Protein AF-0000000081323870 (afdb_homodimer)

InterPro domains:
  IPR029775 NPH4 [PTHR31043] (1-264)
  IPR058685 NPHP4, Ig-like domain 4 [PF26187] (169-264)
  IPR058686 NPHP4, Ig-like domain 3 [PF26015] (80-164)
  IPR058688 NPHP4, Ig-like domain 2 [PF26189] (4-69)

Foldseek 3Di:
DQPQQQDKDKDKPDPQKDWDWDDDPPPDDIDIDIDDDDDAPADKDWMKMFMDRDPVPPDTPDIDIDIDGHAAEAEDEEEAQFKDKDKDKDFAAQAKFWKAKDKPCCVFKAWPVHDIDIHHHRDIDIIMMIGHDLDADKDWMKMFMAGPVVRHTRHIHIYIYHYHYDDADEEAEAEDEAAQDAWDKDKDKDFAQAQAKFKKAKDKSCCVFKDWPDRIDIDGGRGMDMIMITGGHHNDWDKDKMKMFIAGPNRHGDHIYIYIYTYD/DQPQQQDKDKDKPDPQKDWDWDDDPPPDDIDIDIDDDDDAPADKDWMKMFMDRDPVPPDTPDIDIDIDGHAAEAEDEEEAQFKDKDKDKDFAAQAKFWKAKDKPCCVFKDWPPHGIDIDHHRDIDIIMMIGHDLDADKDWMKMFMAGPVVRHTRHIHIYIYHYHYDDADEEAEAEDEAAQDAWDKDKDKDFAQAQAKFKKAKDKSCCVFKDWPDRIDIAGGRGMDMIMITGGHHNDWDKDKMKMFIAGPNRHGDHIYIYIYTYD

Organism: Eschrichtius robustus (NCBI:txid9764)

Nearest PDB structures (foldseek):
  6lp4-assembly1_A  TM=7.036E-01  e=2.177E-05  Saccharomyces cerevisiae S288C
  8hqu-assembly1_A  TM=6.691E-01  e=2.297E-05  Saccharomyces cerevisiae
  1z9o-assembly1_A  TM=6.211E-01  e=9.761E-05  Rattus norvegicus
  1msp-assembly1_A  TM=6.845E-01  e=4.147E-04  Ascaris suum
  1grw-assembly2_B  TM=6.726E-01  e=7.889E-04  Caenorhabditis elegans

pLDDT: mean 92.57, std 7.87, range [40.38, 98.25]

Solvent-accessible surface area (backbone atoms only — not comparable to full-atom values): 28953 Å² total; per-residue (Å²): 122,85,73,70,68,70,62,73,42,68,47,53,73,42,69,74,43,48,66,44,68,53,89,50,63,79,93,47,79,71,51,79,44,76,48,68,84,73,64,63,55,53,40,72,47,75,41,39,38,37,32,18,61,47,94,78,61,80,59,70,76,44,77,44,82,46,78,46,74,22,55,41,75,41,46,41,79,45,40,35,64,19,54,41,76,49,67,42,79,38,73,29,48,91,52,72,41,49,31,35,64,47,50,77,44,58,91,34,40,43,50,47,75,72,50,79,44,76,40,50,48,71,34,54,44,67,41,37,34,39,35,37,40,78,57,63,47,71,50,79,39,46,38,35,30,28,25,70,85,77,70,36,80,67,37,31,34,38,36,37,38,40,26,35,73,64,71,70,75,46,77,47,78,45,79,40,72,39,61,53,55,77,54,50,77,49,74,50,75,48,66,38,89,32,78,56,66,46,52,38,35,56,45,54,70,41,63,82,47,43,41,57,75,59,53,56,52,72,37,46,41,65,30,72,41,78,46,44,37,39,32,55,52,38,59,60,66,48,75,48,80,40,43,38,32,36,14,35,88,79,34,40,69,72,46,24,36,35,37,38,38,37,29,81,123,84,74,69,68,69,62,71,41,66,46,52,73,42,70,72,43,48,65,45,68,53,87,50,65,79,92,48,79,69,53,78,45,76,47,68,85,74,63,63,53,52,40,71,46,78,42,39,39,36,32,17,60,45,93,78,61,78,58,70,77,44,76,45,82,45,79,44,74,23,55,42,77,41,47,42,78,45,42,34,65,20,54,42,76,49,68,41,79,39,75,30,49,91,52,72,41,49,31,31,74,48,51,77,45,59,90,34,40,45,55,45,74,73,55,75,45,76,40,50,48,72,34,55,46,67,41,36,34,39,36,37,41,77,56,63,49,71,52,79,37,46,38,36,30,28,25,69,84,77,71,36,80,67,38,31,33,37,37,38,39,39,27,37,73,62,71,71,75,44,76,46,78,45,79,41,71,38,62,53,56,76,54,49,78,49,75,48,75,48,65,38,88,33,78,56,66,47,53,38,36,55,46,54,69,42,64,83,47,42,42,58,74,58,52,55,51,71,36,46,39,66,30,72,41,79,45,43,36,38,32,54,53,38,57,60,65,46,76,46,80,38,43,39,32,35,14,36,88,81,33,40,67,71,44,25,37,36,37,38,37,36,30,80

Sequence (528 aa):
MPREDPPVYVRCSDPNVICETQNMGPGEPRDVFLKVASGPSPEIKDFFVTIYADRWLATPVQTWQVHLHSLQRVDVSCVTGQRTRLALVLRGMQTVRKVKAFSSHPQELTTDPRGVFVLPPHGVQDLHVGVRPRRAGSRFVHLNLVDVDAHQLVASWLVCLSCRPPLISKAFEITLPAGGGKGANKRITYTNPYPSPRAYRLHSDHPRLLQFKEDAFQVGGGETYTIGLRFASRREAGEEEILIYINDHEDKNEETFCVKVIYQMPREDPPVYVRCSDPNVICETQNMGPGEPRDVFLKVASGPSPEIKDFFVTIYADRWLATPVQTWQVHLHSLQRVDVSCVTGQRTRLALVLRGMQTVRKVKAFSSHPQELTTDPRGVFVLPPHGVQDLHVGVRPRRAGSRFVHLNLVDVDAHQLVASWLVCLSCRPPLISKAFEITLPAGGGKGANKRITYTNPYPSPRAYRLHSDHPRLLQFKEDAFQVGGGETYTIGLRFASRREAGEEEILIYINDHEDKNEETFCVKVIYQ

Radius of gyration: 30.11 Å; Cα contacts (8 Å, |Δi|>4): 1306; chains: 2; bounding box: 66×86×71 Å

Secondary structure (DSSP, 8-state):
--------EEEESSTTSEEEEE--STTSPPEEEEE----STT-EEEEEEEEESSTT--SEEEEEEEEEE--EEEEEEEETTS-EEEEEEEE--SS-EEEEEEES-TTTEEEES-S-EEE-TT-EEEEEEEE--SS-EEEEEEEEEEETTTTEEEEEEEEEEEEEPPPP-EEEEEEE--SS---EEEEEEEE--SSS-EEEEEEES-TTTEEES-SEEEE-TT-EEEEEEEEPP-SS-EEEEEEEEEE-TTS-EEEEEEEEEEE-/--------EEEESSTTSEEEEE--STTSPPEEEEE----STT-EEEEEEEEESSTT--SEEEEEEEEEE--EEEEEEEETTS-EEEEEEEE--SS-EEEEEEES-TTTEEEES-SEEEE-TT-EEEEEEEE--SS-EEEEEEEEEEETTTTEEEEEEEEEEEEEPPPP-EEEEEEE--SS---EEEEEEEE--SSS-EEEEEEES-TTTEEES-SEEEE-TT-EEEEEEEEPP-SS-EEEEEEEEEE-TT--EEEEEEEEEEE-

Structure (mmCIF, N/CA/C/O backbone):
data_AF-0000000081323870-model_v1
#
loop_
_entity.id
_entity.type
_entity.pdbx_description
1 polymer Nephrocystin-4
#
loop_
_atom_site.group_PDB
_atom_site.id
_atom_site.type_symbol
_atom_site.label_atom_id
_atom_site.label_alt_id
_atom_site.label_comp_id
_atom_site.label_asym_id
_atom_site.label_entity_id
_atom_site.label_seq_id
_atom_site.pdbx_PDB_ins_code
_atom_site.Cartn_x
_atom_site.Cartn_y
_atom_site.Cartn_z
_atom_site.occupancy
_atom_site.B_iso_or_equiv
_atom_site.auth_seq_id
_atom_site.auth_comp_id
_atom_site.auth_asym_id
_atom_site.auth_atom_id
_atom_site.pdbx_PDB_model_num
ATOM 1 N N . MET A 1 1 ? 25.688 22.484 43.188 1 41.16 1 MET A N 1
ATOM 2 C CA . MET A 1 1 ? 24.453 22.844 42.5 1 41.16 1 MET A CA 1
ATOM 3 C C . MET A 1 1 ? 24.297 22 41.25 1 41.16 1 MET A C 1
ATOM 5 O O . MET A 1 1 ? 25.234 21.828 40.469 1 41.16 1 MET A O 1
ATOM 9 N N . PRO A 1 2 ? 23.406 21.062 41.188 1 49.34 2 PRO A N 1
ATOM 10 C CA . PRO A 1 2 ? 23.312 20.203 40 1 49.34 2 PRO A CA 1
ATOM 11 C C . PRO A 1 2 ? 23.406 20.984 38.688 1 49.34 2 PRO A C 1
ATOM 13 O O . PRO A 1 2 ? 22.844 22.078 38.594 1 49.34 2 PRO A O 1
ATOM 16 N N . ARG A 1 3 ? 24.438 20.969 37.969 1 52.75 3 ARG A N 1
ATOM 17 C CA . ARG A 1 3 ? 24.719 21.688 36.75 1 52.75 3 ARG A CA 1
ATOM 18 C C . ARG A 1 3 ? 23.531 21.625 35.781 1 52.75 3 ARG A C 1
ATOM 20 O O . ARG A 1 3 ? 23.156 20.547 35.344 1 52.75 3 ARG A O 1
ATOM 27 N N . GLU A 1 4 ? 22.469 22.328 36.031 1 57.94 4 GLU A N 1
ATOM 28 C CA . GLU A 1 4 ? 21.359 22.438 35.094 1 57.94 4 GLU A CA 1
ATOM 29 C C . GLU A 1 4 ? 21.859 22.609 33.688 1 57.94 4 GLU A C 1
ATOM 31 O O . GLU A 1 4 ? 22.781 23.391 33.406 1 57.94 4 GLU A O 1
ATOM 36 N N . ASP A 1 5 ? 21.812 21.562 32.906 1 65.75 5 ASP A N 1
ATOM 37 C CA . ASP A 1 5 ? 22.219 21.688 31.5 1 65.75 5 ASP A CA 1
ATOM 38 C C . ASP A 1 5 ? 21.672 22.984 30.875 1 65.75 5 ASP A C 1
ATOM 40 O O . ASP A 1 5 ? 20.562 23.406 31.188 1 65.75 5 ASP A O 1
ATOM 44 N N . PRO A 1 6 ? 22.609 23.812 30.391 1 71.56 6 PRO A N 1
ATOM 45 C CA . PRO A 1 6 ? 22.172 25.078 29.781 1 71.56 6 PRO A CA 1
ATOM 46 C C . PRO A 1 6 ? 20.984 24.906 28.844 1 71.56 6 PRO A C 1
ATOM 48 O O . PRO A 1 6 ? 20.844 23.859 28.188 1 71.56 6 PRO A O 1
ATOM 51 N N . PRO A 1 7 ? 20.016 25.859 28.953 1 81.81 7 PRO A N 1
ATOM 52 C CA . PRO A 1 7 ? 18.875 25.828 28.047 1 81.81 7 PRO A CA 1
ATOM 53 C C . PRO A 1 7 ? 19.297 25.844 26.578 1 81.81 7 PRO A C 1
ATOM 55 O O . PRO A 1 7 ? 20.344 26.406 26.234 1 81.81 7 PRO A O 1
ATOM 58 N N . VAL A 1 8 ? 18.703 25.047 25.781 1 89.12 8 VAL A N 1
ATOM 59 C CA . VAL A 1 8 ? 18.969 24.969 24.359 1 89.12 8 VAL A CA 1
ATOM 60 C C . VAL A 1 8 ? 17.859 25.656 23.578 1 89.12 8 VAL A C 1
ATOM 62 O O . VAL A 1 8 ? 16.672 25.469 23.891 1 89.12 8 VAL A O 1
ATOM 65 N N . TYR A 1 9 ? 18.297 26.547 22.641 1 92 9 TYR A N 1
ATOM 66 C CA . TYR A 1 9 ? 17.375 27.25 21.781 1 92 9 TYR A CA 1
ATOM 67 C C . TYR A 1 9 ? 17.609 26.891 20.312 1 92 9 TYR A C 1
ATOM 69 O O . TYR A 1 9 ? 18.75 26.781 19.875 1 92 9 TYR A O 1
ATOM 77 N N . VAL A 1 10 ? 16.5 26.609 19.672 1 95 10 VAL A N 1
ATOM 78 C CA . VAL A 1 10 ? 16.609 26.156 18.281 1 95 10 VAL A CA 1
ATOM 79 C C . VAL A 1 10 ? 15.875 27.141 17.359 1 95 10 VAL A C 1
ATOM 81 O O . VAL A 1 10 ? 14.766 27.578 17.672 1 95 10 VAL A O 1
ATOM 84 N N . ARG A 1 11 ? 16.578 27.516 16.25 1 95.38 11 ARG A N 1
ATOM 85 C CA . ARG A 1 11 ? 16 28.375 15.219 1 95.38 11 ARG A CA 1
ATOM 86 C C . ARG A 1 11 ? 16.141 27.75 13.836 1 95.38 11 ARG A C 1
ATOM 88 O O . ARG A 1 11 ? 17.078 26.969 13.594 1 95.38 11 ARG A O 1
ATOM 95 N N . CYS A 1 12 ? 15.188 28.094 12.977 1 96.81 12 CYS A N 1
ATOM 96 C CA . CYS A 1 12 ? 15.242 27.625 11.602 1 96.81 12 CYS A CA 1
ATOM 97 C C . CYS A 1 12 ? 15.297 28.781 10.617 1 96.81 12 CYS A C 1
ATOM 99 O O . CYS A 1 12 ? 14.688 29.828 10.859 1 96.81 12 CYS A O 1
ATOM 101 N N . SER A 1 13 ? 16 28.641 9.523 1 97.12 13 SER A N 1
ATOM 102 C CA . SER A 1 13 ? 16.094 29.672 8.492 1 97.12 13 SER A CA 1
ATOM 103 C C . SER A 1 13 ? 14.758 29.844 7.77 1 97.12 13 SER A C 1
ATOM 105 O O . SER A 1 13 ? 14.516 30.875 7.148 1 97.12 13 SER A O 1
ATOM 107 N N . ASP A 1 14 ? 13.953 28.828 7.688 1 95.94 14 ASP A N 1
ATOM 108 C CA . ASP A 1 14 ? 12.602 28.891 7.141 1 95.94 14 ASP A CA 1
ATOM 109 C C . ASP A 1 14 ? 11.57 29.141 8.242 1 95.94 14 ASP A C 1
ATOM 111 O O . ASP A 1 14 ? 11.375 28.297 9.117 1 95.94 14 ASP A O 1
ATOM 115 N N . PRO A 1 15 ? 10.906 30.188 8.242 1 93.75 15 PRO A N 1
ATOM 116 C CA . PRO A 1 15 ? 9.961 30.516 9.312 1 93.75 15 PRO A CA 1
ATOM 117 C C . PRO A 1 15 ? 8.75 29.594 9.336 1 93.75 15 PRO A C 1
ATOM 119 O O . PRO A 1 15 ? 7.996 29.578 10.312 1 93.75 15 PRO A O 1
ATOM 122 N N . ASN A 1 16 ? 8.547 28.859 8.312 1 93.44 16 ASN A N 1
ATOM 123 C CA . ASN A 1 16 ? 7.418 27.922 8.273 1 93.44 16 ASN A CA 1
ATOM 124 C C . ASN A 1 16 ? 7.789 26.562 8.844 1 93.44 16 ASN A C 1
ATOM 126 O O . ASN A 1 16 ? 6.98 25.641 8.82 1 93.44 16 ASN A O 1
ATOM 130 N N . VAL A 1 17 ? 8.961 26.422 9.297 1 96 17 VAL A N 1
ATOM 131 C CA . VAL A 1 17 ? 9.406 25.234 10.008 1 96 17 VAL A CA 1
ATOM 132 C C . VAL A 1 17 ? 9.336 25.469 11.516 1 96 17 VAL A C 1
ATOM 134 O O . VAL A 1 17 ? 9.945 26.406 12.031 1 96 17 VAL A O 1
ATOM 137 N N . ILE A 1 18 ? 8.586 24.578 12.203 1 94.31 18 ILE A N 1
ATOM 138 C CA . ILE A 1 18 ? 8.453 24.703 13.648 1 94.31 18 ILE A CA 1
ATOM 139 C C . ILE A 1 18 ? 9.523 23.875 14.344 1 94.31 18 ILE A C 1
ATOM 141 O O . ILE A 1 18 ? 9.711 22.688 14.023 1 94.31 18 ILE A O 1
ATOM 145 N N . CYS A 1 19 ? 10.25 24.531 15.273 1 94.31 19 CYS A N 1
ATOM 146 C CA . CYS A 1 19 ? 11.297 23.859 16.047 1 94.31 19 CYS A CA 1
ATOM 147 C C . CYS A 1 19 ? 10.945 23.828 17.531 1 94.31 19 CYS A C 1
ATOM 149 O O . CYS A 1 19 ? 10.5 24.844 18.078 1 94.31 19 CYS A O 1
ATOM 151 N N . GLU A 1 20 ? 11.117 22.562 18.047 1 88.62 20 GLU A N 1
ATOM 152 C CA . GLU A 1 20 ? 10.891 22.406 19.484 1 88.62 20 GLU A CA 1
ATOM 153 C C . GLU A 1 20 ? 11.984 21.562 20.125 1 88.62 20 GLU A C 1
ATOM 155 O O . GLU A 1 20 ? 12.562 20.688 19.469 1 88.62 20 GLU A O 1
ATOM 160 N N . THR A 1 21 ? 12.352 21.969 21.312 1 88.19 21 THR A N 1
ATOM 161 C CA . THR A 1 21 ? 13.297 21.156 22.078 1 88.19 21 THR A CA 1
ATOM 162 C C . THR A 1 21 ? 12.719 20.797 23.453 1 88.19 21 THR A C 1
ATOM 164 O O . THR A 1 21 ? 11.961 21.578 24.031 1 88.19 21 THR A O 1
ATOM 167 N N . GLN A 1 22 ? 12.859 19.547 23.766 1 80.12 22 GLN A N 1
ATOM 168 C CA . GLN A 1 22 ? 12.422 19.094 25.078 1 80.12 22 GLN A CA 1
ATOM 169 C C . GLN A 1 22 ? 13.609 18.922 26.016 1 80.12 22 GLN A C 1
ATOM 171 O O . GLN A 1 22 ? 14.664 18.438 25.625 1 80.12 22 GLN A O 1
ATOM 176 N N . ASN A 1 23 ? 13.414 19.578 27.141 1 74.88 23 ASN A N 1
ATOM 177 C CA . ASN A 1 23 ? 14.438 19.391 28.156 1 74.88 23 ASN A CA 1
ATOM 178 C C . ASN A 1 23 ? 14.367 17.984 28.766 1 74.88 23 ASN A C 1
ATOM 180 O O . ASN A 1 23 ? 13.328 17.578 29.297 1 74.88 23 ASN A O 1
ATOM 184 N N . MET A 1 24 ? 15.406 17.344 28.406 1 74.56 24 MET A N 1
ATOM 185 C CA . MET A 1 24 ? 15.492 16.016 29.031 1 74.56 24 MET A CA 1
ATOM 186 C C . MET A 1 24 ? 16.25 16.094 30.344 1 74.56 24 MET A C 1
ATOM 188 O O . MET A 1 24 ? 16.766 17.141 30.719 1 74.56 24 MET A O 1
ATOM 192 N N . GLY A 1 25 ? 16.203 15.062 31.188 1 68.62 25 GLY A N 1
ATOM 193 C CA . GLY A 1 25 ? 16.906 15.039 32.469 1 68.62 25 GLY A CA 1
ATOM 194 C C . GLY A 1 25 ? 18.391 15.367 32.312 1 68.62 25 GLY A C 1
ATOM 195 O O . GLY A 1 25 ? 18.922 15.391 31.219 1 68.62 25 GLY A O 1
ATOM 196 N N . PRO A 1 26 ? 19.078 15.883 33.375 1 71.38 26 PRO A N 1
ATOM 197 C CA . PRO A 1 26 ? 20.516 16.188 33.344 1 71.38 26 PRO A CA 1
ATOM 198 C C . PRO A 1 26 ? 21.328 15.047 32.719 1 71.38 26 PRO A C 1
ATOM 200 O O . PRO A 1 26 ? 21.125 13.883 33.062 1 71.38 26 PRO A O 1
ATOM 203 N N . GLY A 1 27 ? 22.188 15.359 31.688 1 74.19 27 GLY A N 1
ATOM 204 C CA . GLY A 1 27 ? 23.078 14.391 31.078 1 74.19 27 GLY A CA 1
ATOM 205 C C . GLY A 1 27 ? 22.453 13.664 29.891 1 74.19 27 GLY A C 1
ATOM 206 O O . GLY A 1 27 ? 23.125 12.906 29.203 1 74.19 27 GLY A O 1
ATOM 207 N N . GLU A 1 28 ? 21.203 13.844 29.766 1 79.56 28 GLU A N 1
ATOM 208 C CA . GLU A 1 28 ? 20.531 13.125 28.688 1 79.56 28 GLU A CA 1
ATOM 209 C C . GLU A 1 28 ? 20.594 13.914 27.375 1 79.56 28 GLU A C 1
ATOM 211 O O . GLU A 1 28 ? 20.578 15.148 27.391 1 79.56 28 GLU A O 1
ATOM 216 N N . PRO A 1 29 ? 20.828 13.281 26.328 1 82.94 29 PRO A N 1
ATOM 217 C CA . PRO A 1 29 ? 20.766 13.984 25.047 1 82.94 29 PRO A CA 1
ATOM 218 C C . PRO A 1 29 ? 19.469 14.742 24.844 1 82.94 29 PRO A C 1
ATOM 220 O O . PRO A 1 29 ? 18.406 14.312 25.328 1 82.94 29 PRO A O 1
ATOM 223 N N . ARG A 1 30 ? 19.656 15.953 24.297 1 83.69 30 ARG A N 1
ATOM 224 C CA . ARG A 1 30 ? 18.469 16.766 24.016 1 83.69 30 ARG A CA 1
ATOM 225 C C . ARG A 1 30 ? 17.922 16.469 22.625 1 83.69 30 ARG A C 1
ATOM 227 O O . ARG A 1 30 ? 18.688 16.328 21.672 1 83.69 30 ARG A O 1
ATOM 234 N N . ASP A 1 31 ? 16.625 16.312 22.562 1 87.81 31 ASP A N 1
ATOM 235 C CA . ASP A 1 31 ? 15.969 16.062 21.297 1 87.81 31 ASP A CA 1
ATOM 236 C C . ASP A 1 31 ? 15.477 17.359 20.672 1 87.81 31 ASP A C 1
ATOM 238 O O . ASP A 1 31 ? 14.984 18.25 21.375 1 87.81 31 ASP A O 1
ATOM 242 N N . VAL A 1 32 ? 15.773 17.5 19.406 1 91 32 VAL A N 1
ATOM 243 C CA . VAL A 1 32 ? 15.203 18.578 18.609 1 91 32 VAL A CA 1
ATOM 244 C C . VAL A 1 32 ? 14.086 18.031 17.719 1 91 32 VAL A C 1
ATOM 246 O O . VAL A 1 32 ? 14.305 17.094 16.953 1 91 32 VAL A O 1
ATOM 249 N N . PHE A 1 33 ? 12.922 18.656 17.906 1 92.06 33 PHE A N 1
ATOM 250 C CA . PHE A 1 33 ? 11.773 18.266 17.094 1 92.06 33 PHE A CA 1
ATOM 251 C C . PHE A 1 33 ? 11.5 19.297 16 1 92.06 33 PHE A C 1
ATOM 253 O O . PHE A 1 33 ? 11.414 20.5 16.281 1 92.06 33 PHE A O 1
ATOM 260 N N . LEU A 1 34 ? 11.383 18.797 14.742 1 95 34 LEU A N 1
ATOM 261 C CA . LEU A 1 34 ? 11.062 19.656 13.602 1 95 34 LEU A CA 1
ATOM 262 C C . LEU A 1 34 ? 9.727 19.25 12.984 1 95 34 LEU A C 1
ATOM 264 O O . LEU A 1 34 ? 9.484 18.078 12.734 1 95 34 LEU A O 1
ATOM 268 N N . LYS A 1 35 ? 8.891 20.203 12.805 1 93.62 35 LYS A N 1
ATOM 269 C CA . LYS A 1 35 ? 7.672 20.031 12.023 1 93.62 35 LYS A CA 1
ATOM 270 C C . LYS A 1 35 ? 7.73 20.828 10.727 1 93.62 35 LYS A C 1
ATOM 272 O O . LYS A 1 35 ? 7.789 22.062 10.758 1 93.62 35 LYS A O 1
ATOM 277 N N . VAL A 1 36 ? 7.719 20.125 9.641 1 94.5 36 VAL A N 1
ATOM 278 C CA . VAL A 1 36 ? 7.867 20.75 8.328 1 94.5 36 VAL A CA 1
ATOM 279 C C . VAL A 1 36 ? 6.805 20.203 7.379 1 94.5 36 VAL A C 1
ATOM 281 O O . VAL A 1 36 ? 6.629 19 7.258 1 94.5 36 VAL A O 1
ATOM 284 N N . ALA A 1 37 ? 6.051 21.094 6.727 1 89.62 37 ALA A N 1
ATOM 285 C CA . ALA A 1 37 ? 5.113 20.672 5.691 1 89.62 37 ALA A CA 1
ATOM 286 C C . ALA A 1 37 ? 5.844 20.312 4.402 1 89.62 37 ALA A C 1
ATOM 288 O O . ALA A 1 37 ? 6.664 21.094 3.908 1 89.62 37 ALA A O 1
ATOM 289 N N . SER A 1 38 ? 5.539 19.094 3.971 1 88.44 38 SER A N 1
ATOM 290 C CA . SER A 1 38 ? 6.152 18.672 2.713 1 88.44 38 SER A CA 1
ATOM 291 C C . SER A 1 38 ? 5.262 19.016 1.524 1 88.44 38 SER A C 1
ATOM 293 O O . SER A 1 38 ? 4.035 18.906 1.605 1 88.44 38 SER A O 1
ATOM 295 N N . GLY A 1 39 ? 5.84 19.547 0.469 1 86.81 39 GLY A N 1
ATOM 296 C CA . GLY A 1 39 ? 5.109 19.75 -0.772 1 86.81 39 GLY A CA 1
ATOM 297 C C . GLY A 1 39 ? 4.922 18.469 -1.57 1 86.81 39 GLY A C 1
ATOM 298 O O . GLY A 1 39 ? 5.172 17.375 -1.064 1 86.81 39 GLY A O 1
ATOM 299 N N . PRO A 1 40 ? 4.367 18.672 -2.816 1 88.31 40 PRO A N 1
ATOM 300 C CA . PRO A 1 40 ? 4.191 17.484 -3.666 1 88.31 40 PRO A CA 1
ATOM 301 C C . PRO A 1 40 ? 5.516 16.922 -4.172 1 88.31 40 PRO A C 1
ATOM 303 O O . PRO A 1 40 ? 6.488 17.656 -4.324 1 88.31 40 PRO A O 1
ATOM 306 N N . SER A 1 41 ? 5.531 15.633 -4.344 1 90.94 41 SER A N 1
ATOM 307 C CA . SER A 1 41 ? 6.668 15.016 -5.016 1 90.94 41 SER A CA 1
ATOM 308 C C . SER A 1 41 ? 6.863 15.586 -6.418 1 90.94 41 SER A C 1
ATOM 310 O O . SER A 1 41 ? 5.891 15.836 -7.129 1 90.94 41 SER A O 1
ATOM 312 N N . PRO A 1 42 ? 8.148 15.898 -6.727 1 92.56 42 PRO A N 1
ATOM 313 C CA . PRO A 1 42 ? 9.414 15.633 -6.043 1 92.56 42 PRO A CA 1
ATOM 314 C C . PRO A 1 42 ? 10.047 16.891 -5.465 1 92.56 42 PRO A C 1
ATOM 316 O O . PRO A 1 42 ? 11.258 17.109 -5.59 1 92.56 42 PRO A O 1
ATOM 319 N N . GLU A 1 43 ? 9.266 17.734 -4.812 1 92.81 43 GLU A N 1
ATOM 320 C CA . GLU A 1 43 ? 9.758 19 -4.2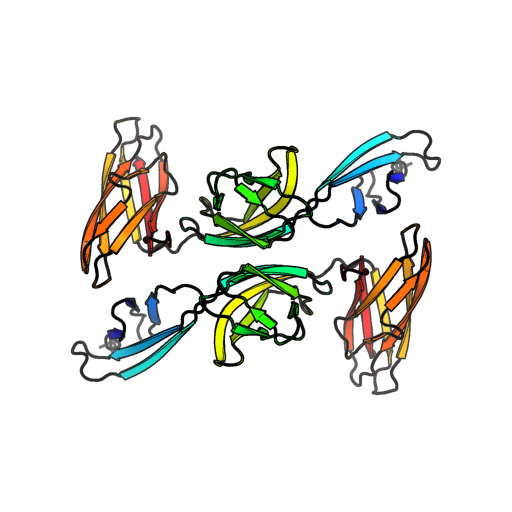5 1 92.81 43 GLU A CA 1
ATOM 321 C C . GLU A 1 43 ? 10.867 18.75 -3.234 1 92.81 43 GLU A C 1
ATOM 323 O O . GLU A 1 43 ? 10.812 17.781 -2.463 1 92.81 43 GLU A O 1
ATOM 328 N N . ILE A 1 44 ? 11.867 19.656 -3.281 1 92.81 44 ILE A N 1
ATOM 329 C CA . ILE A 1 44 ? 12.953 19.641 -2.309 1 92.81 44 ILE A CA 1
ATOM 330 C C . ILE A 1 44 ? 12.961 20.953 -1.517 1 92.81 44 ILE A C 1
ATOM 332 O O . ILE A 1 44 ? 12.875 22.031 -2.098 1 92.81 44 ILE A O 1
ATOM 336 N N . LYS A 1 45 ? 13 20.812 -0.238 1 94.31 45 LYS A N 1
ATOM 337 C CA . LYS A 1 45 ? 13.102 21.969 0.648 1 94.31 45 LYS A CA 1
ATOM 338 C C . LYS A 1 45 ? 14.422 21.953 1.414 1 94.31 45 LYS A C 1
ATOM 340 O O . LYS A 1 45 ? 14.797 20.938 2.008 1 94.31 45 LYS A O 1
ATOM 345 N N . ASP A 1 46 ? 15.141 23.109 1.3 1 96.06 46 ASP A N 1
ATOM 346 C CA . ASP A 1 46 ? 16.406 23.25 2.01 1 96.06 46 ASP A CA 1
ATOM 347 C C . ASP A 1 46 ? 16.312 24.344 3.078 1 96.06 46 ASP A C 1
ATOM 349 O O . ASP A 1 46 ? 15.766 25.422 2.83 1 96.06 46 ASP A O 1
ATOM 353 N N . PHE A 1 47 ? 16.797 24.016 4.246 1 97.5 47 PHE A N 1
ATOM 354 C CA . PHE A 1 47 ? 16.828 25.031 5.297 1 97.5 47 PHE A CA 1
ATOM 355 C C . PHE A 1 47 ? 17.906 24.703 6.328 1 97.5 47 PHE A C 1
ATOM 357 O O . PHE A 1 47 ? 18.484 23.625 6.309 1 97.5 47 PHE A O 1
ATOM 364 N N . PHE A 1 48 ? 18.203 25.609 7.176 1 98.25 48 PHE A N 1
ATOM 365 C CA . PHE A 1 48 ? 19.188 25.469 8.234 1 98.25 48 PHE A CA 1
ATOM 366 C C . PHE A 1 48 ? 18.516 25.484 9.609 1 98.25 48 PHE A C 1
ATOM 368 O O . PHE A 1 48 ? 17.562 26.234 9.828 1 98.25 48 PHE A O 1
ATOM 375 N N . VAL A 1 49 ? 19.016 24.641 10.453 1 97.38 49 VAL A N 1
ATOM 376 C CA . VAL A 1 49 ? 18.641 24.641 11.867 1 97.38 49 VAL A CA 1
ATOM 377 C C . VAL A 1 49 ? 19.844 25.047 12.711 1 97.38 49 VAL A C 1
ATOM 379 O O . VAL A 1 49 ? 20.906 24.453 12.617 1 97.38 49 VAL A O 1
ATOM 382 N N . THR A 1 50 ? 19.641 26.109 13.477 1 97.06 50 THR A N 1
ATOM 383 C CA . THR A 1 50 ? 20.734 26.625 14.312 1 97.06 50 THR A CA 1
ATOM 384 C C . THR A 1 50 ? 20.406 26.422 15.789 1 97.06 50 THR A C 1
ATOM 386 O O . THR A 1 50 ? 19.312 26.766 16.25 1 97.06 50 THR A O 1
ATOM 389 N N . ILE A 1 51 ? 21.359 25.859 16.469 1 95 51 ILE A N 1
ATOM 390 C CA . ILE A 1 51 ? 21.188 25.562 17.891 1 95 51 ILE A CA 1
ATOM 391 C C . ILE A 1 51 ? 22.047 26.5 18.719 1 95 51 ILE A C 1
ATOM 393 O O . ILE A 1 51 ? 23.234 26.688 18.438 1 95 51 ILE A O 1
ATOM 397 N N . TYR A 1 52 ? 21.422 27.094 19.75 1 93.25 52 TYR A N 1
ATOM 398 C CA . TYR A 1 52 ? 22.094 28.031 20.641 1 93.25 52 TYR A CA 1
ATOM 399 C C . TYR A 1 52 ? 22.062 27.516 22.078 1 93.25 52 TYR A C 1
ATOM 401 O O . TYR A 1 52 ? 21.141 26.797 22.469 1 93.25 52 TYR A O 1
ATOM 409 N N . ALA A 1 53 ? 23.031 28 22.875 1 88.88 53 ALA A N 1
ATOM 410 C CA . ALA A 1 53 ? 23.078 27.625 24.281 1 88.88 53 ALA A CA 1
ATOM 411 C C . ALA A 1 53 ? 22.797 28.812 25.172 1 88.88 53 ALA A C 1
ATOM 413 O O . ALA A 1 53 ? 23.031 28.766 26.391 1 88.88 53 ALA A O 1
ATOM 414 N N . ASP A 1 54 ? 22.422 29.922 24.562 1 89.69 54 ASP A N 1
ATOM 415 C CA . ASP A 1 54 ? 22.062 31.094 25.344 1 89.69 54 ASP A CA 1
ATOM 416 C C . ASP A 1 54 ? 20.797 31.75 24.812 1 89.69 54 ASP A C 1
ATOM 418 O O . ASP A 1 54 ? 20.5 31.656 23.609 1 89.69 54 ASP A O 1
ATOM 422 N N . ARG A 1 55 ? 20.078 32.438 25.594 1 88.5 55 ARG A N 1
ATOM 423 C CA . ARG A 1 55 ? 18.781 33.031 25.266 1 88.5 55 ARG A CA 1
ATOM 424 C C . ARG A 1 55 ? 18.922 34.219 24.312 1 88.5 55 ARG A C 1
ATOM 426 O O . ARG A 1 55 ? 17.953 34.625 23.688 1 88.5 55 ARG A O 1
ATOM 433 N N . TRP A 1 56 ? 20.125 34.781 24.266 1 93.44 56 TRP A N 1
ATOM 434 C CA . TRP A 1 56 ? 20.344 35.938 23.422 1 93.44 56 TRP A CA 1
ATOM 435 C C . TRP A 1 56 ? 20.719 35.531 22.016 1 93.44 56 TRP A C 1
ATOM 437 O O . TRP A 1 56 ? 20.875 36.375 21.125 1 93.44 56 TRP A O 1
ATOM 447 N N . LEU A 1 57 ? 20.781 34.125 21.781 1 92.81 57 LEU A N 1
ATOM 448 C CA . LEU A 1 57 ? 21.109 33.594 20.469 1 92.81 57 LEU A CA 1
ATOM 449 C C . LEU A 1 57 ? 22.359 34.219 19.906 1 92.81 57 LEU A C 1
ATOM 451 O O . LEU A 1 57 ? 22.391 34.594 18.719 1 92.81 57 LEU A O 1
ATOM 455 N N . ALA A 1 58 ? 23.375 34.438 20.766 1 92.56 58 ALA A N 1
ATOM 456 C CA . ALA A 1 58 ? 24.578 35.188 20.406 1 92.56 58 ALA A CA 1
ATOM 457 C C . ALA A 1 58 ? 25.469 34.375 19.469 1 92.56 58 ALA A C 1
ATOM 459 O O . ALA A 1 58 ? 25.891 34.844 18.422 1 92.56 58 ALA A O 1
ATOM 460 N N . THR A 1 59 ? 25.797 33.094 19.969 1 93.44 59 THR A N 1
ATOM 461 C CA . THR A 1 59 ? 26.672 32.25 19.172 1 93.44 59 THR A CA 1
ATOM 462 C C . THR A 1 59 ? 26.078 30.859 19.016 1 93.44 59 THR A C 1
ATOM 464 O O . THR A 1 59 ? 25.828 30.172 20.016 1 93.44 59 THR A O 1
ATOM 467 N N . PRO A 1 60 ? 25.859 30.5 17.688 1 94.88 60 PRO A N 1
ATOM 468 C CA . PRO A 1 60 ? 25.359 29.141 17.5 1 94.88 60 PRO A CA 1
ATOM 469 C C . PRO A 1 60 ? 26.359 28.078 17.938 1 94.88 60 PRO A C 1
ATOM 471 O O . PRO A 1 60 ? 27.578 28.234 17.734 1 94.88 60 PRO A O 1
ATOM 474 N N . VAL A 1 61 ? 25.859 27.078 18.656 1 93.75 61 VAL A N 1
ATOM 475 C CA . VAL A 1 61 ? 26.719 25.969 19.047 1 93.75 61 VAL A CA 1
ATOM 476 C C . VAL A 1 61 ? 26.797 24.938 17.922 1 93.75 61 VAL A C 1
ATOM 478 O O . VAL A 1 61 ? 27.812 24.266 17.75 1 93.75 61 VAL A O 1
ATOM 481 N N . GLN A 1 62 ? 25.672 24.781 17.188 1 95.25 62 GLN A N 1
ATOM 482 C CA . GLN A 1 62 ? 25.625 23.891 16.031 1 95.25 62 GLN A CA 1
ATOM 483 C C . GLN A 1 62 ? 24.734 24.469 14.93 1 95.25 62 GLN A C 1
ATOM 485 O O . GLN A 1 62 ? 23.781 25.188 15.211 1 95.25 62 GLN A O 1
ATOM 490 N N . THR A 1 63 ? 25.109 24.156 13.75 1 97 63 THR A N 1
ATOM 491 C CA . THR A 1 63 ? 24.281 24.469 12.594 1 97 63 THR A CA 1
ATOM 492 C C . THR A 1 63 ? 24.062 23.219 11.734 1 97 63 THR A C 1
ATOM 494 O O . THR A 1 63 ? 25.031 22.562 11.336 1 97 63 THR A O 1
ATOM 497 N N . TRP A 1 64 ? 22.781 22.891 11.586 1 97.5 64 TRP A N 1
ATOM 498 C CA . TRP A 1 64 ? 22.422 21.734 10.766 1 97.5 64 TRP A CA 1
ATOM 499 C C . TRP A 1 64 ? 21.828 22.188 9.43 1 97.5 64 TRP A C 1
ATOM 501 O O . TRP A 1 64 ? 21.016 23.109 9.383 1 97.5 64 TRP A O 1
ATOM 511 N N . GLN A 1 65 ? 22.328 21.625 8.344 1 97.62 65 GLN A N 1
ATOM 512 C CA . GLN A 1 65 ? 21.672 21.766 7.047 1 97.62 65 GLN A CA 1
ATOM 513 C C . GLN A 1 65 ? 20.719 20.609 6.773 1 97.62 65 GLN A C 1
ATOM 515 O O . GLN A 1 65 ? 21.109 19.438 6.859 1 97.62 65 GLN A O 1
ATOM 520 N N . VAL A 1 66 ? 19.406 20.953 6.492 1 97.06 66 VAL A N 1
ATOM 521 C CA . VAL A 1 66 ? 18.406 19.922 6.277 1 97.06 66 VAL A CA 1
ATOM 522 C C . VAL A 1 66 ? 17.906 19.969 4.832 1 97.06 66 VAL A C 1
ATOM 524 O O . VAL A 1 66 ? 17.578 21.047 4.32 1 97.06 66 VAL A O 1
ATOM 527 N N . HIS A 1 67 ? 17.969 18.859 4.121 1 95.94 67 HIS A N 1
ATOM 528 C CA . HIS A 1 67 ? 17.359 18.672 2.807 1 95.94 67 HIS A CA 1
ATOM 529 C C . HIS A 1 67 ? 16.156 17.75 2.881 1 95.94 67 HIS A C 1
ATOM 531 O O . HIS A 1 67 ? 16.297 16.547 3.133 1 95.94 67 HIS A O 1
ATOM 537 N N . LEU A 1 68 ? 14.977 18.359 2.654 1 95.5 68 LEU A N 1
ATOM 538 C CA . LEU A 1 68 ? 13.75 17.562 2.682 1 95.5 68 LEU A CA 1
ATOM 539 C C . LEU A 1 68 ? 13.305 17.203 1.268 1 95.5 68 LEU A C 1
ATOM 541 O O . LEU A 1 68 ? 13.055 18.078 0.445 1 95.5 68 LEU A O 1
ATOM 545 N N . HIS A 1 69 ? 13.219 15.906 0.988 1 94 69 HIS A N 1
ATOM 546 C CA . HIS A 1 69 ? 12.758 15.398 -0.299 1 94 69 HIS A CA 1
ATOM 547 C C . HIS A 1 69 ? 11.336 14.859 -0.199 1 94 69 HIS A C 1
ATOM 549 O O . HIS A 1 69 ? 11.062 13.984 0.625 1 94 69 HIS A O 1
ATOM 555 N N . SER A 1 70 ? 10.445 15.453 -1.011 1 94.69 70 SER A N 1
ATOM 556 C CA . SER A 1 70 ? 9.078 14.945 -1.069 1 94.69 70 SER A CA 1
ATOM 557 C C . SER A 1 70 ? 8.977 13.742 -1.998 1 94.69 70 SER A C 1
ATOM 559 O O . SER A 1 70 ? 9.352 13.82 -3.172 1 94.69 70 SER A O 1
ATOM 561 N N . LEU A 1 71 ? 8.43 12.648 -1.44 1 95 71 LEU A N 1
ATOM 562 C CA . LEU A 1 71 ? 8.266 11.422 -2.213 1 95 71 LEU A CA 1
ATOM 563 C C . LEU A 1 71 ? 6.812 10.945 -2.184 1 95 71 LEU A C 1
ATOM 565 O O . LEU A 1 71 ? 6.109 11.148 -1.191 1 95 71 LEU A O 1
ATOM 569 N N . GLN A 1 72 ? 6.398 10.422 -3.316 1 93.75 72 GLN A N 1
ATOM 570 C CA . GLN A 1 72 ? 5.098 9.758 -3.312 1 93.75 72 GLN A CA 1
ATOM 571 C C . GLN A 1 72 ? 5.211 8.336 -2.781 1 93.75 72 GLN A C 1
ATOM 573 O O . GLN A 1 72 ? 5.922 7.508 -3.357 1 93.75 72 GLN A O 1
ATOM 578 N N . ARG A 1 73 ? 4.555 8.07 -1.714 1 94.25 73 ARG A N 1
ATOM 579 C CA . ARG A 1 73 ? 4.617 6.75 -1.106 1 94.25 73 ARG A CA 1
ATOM 580 C C . ARG A 1 73 ? 3.736 5.758 -1.863 1 94.25 73 ARG A C 1
ATOM 582 O O . ARG A 1 73 ? 2.619 6.09 -2.26 1 94.25 73 ARG A O 1
ATOM 589 N N . VAL A 1 74 ? 4.238 4.613 -2.107 1 95.88 74 VAL A N 1
ATOM 590 C CA . VAL A 1 74 ? 3.514 3.494 -2.703 1 95.88 74 VAL A CA 1
ATOM 591 C C . VAL A 1 74 ? 3.736 2.232 -1.872 1 95.88 74 VAL A C 1
ATOM 593 O O . VAL A 1 74 ? 4.867 1.768 -1.727 1 95.88 74 VAL A O 1
ATOM 596 N N . ASP A 1 75 ? 2.68 1.711 -1.354 1 96.5 75 ASP A N 1
ATOM 597 C CA . ASP A 1 75 ? 2.775 0.476 -0.582 1 96.5 75 ASP A CA 1
ATOM 598 C C . ASP A 1 75 ? 2.541 -0.746 -1.468 1 96.5 75 ASP A C 1
ATOM 600 O O . ASP A 1 75 ? 1.61 -0.764 -2.275 1 96.5 75 ASP A O 1
ATOM 604 N N . VAL A 1 76 ? 3.359 -1.751 -1.262 1 96.81 76 VAL A N 1
ATOM 605 C CA . VAL A 1 76 ? 3.246 -2.961 -2.068 1 96.81 76 VAL A CA 1
ATOM 606 C C . VAL A 1 76 ? 3.363 -4.191 -1.172 1 96.81 76 VAL A C 1
ATOM 608 O O . VAL A 1 76 ? 4.391 -4.402 -0.527 1 96.81 76 VAL A O 1
ATOM 611 N N . SER A 1 77 ? 2.326 -4.922 -1.1 1 96 77 SER A N 1
ATOM 612 C CA . SER A 1 77 ? 2.373 -6.25 -0.493 1 96 77 SER A CA 1
ATOM 613 C C . SER A 1 77 ? 2.746 -7.312 -1.52 1 96 77 SER A C 1
ATOM 615 O O . SER A 1 77 ? 2.123 -7.41 -2.578 1 96 77 SER A O 1
ATOM 617 N N . CYS A 1 78 ? 3.723 -8.07 -1.189 1 96.25 78 CYS A N 1
ATOM 618 C CA . CYS A 1 78 ? 4.184 -9.031 -2.182 1 96.25 78 CYS A CA 1
ATOM 619 C C . CYS A 1 78 ? 4.699 -10.297 -1.512 1 96.25 78 CYS A C 1
ATOM 621 O O . CYS A 1 78 ? 4.711 -10.398 -0.283 1 96.25 78 CYS A O 1
ATOM 623 N N . VAL A 1 79 ? 4.988 -11.328 -2.309 1 96.06 79 VAL A N 1
ATOM 624 C CA . VAL A 1 79 ? 5.492 -12.625 -1.879 1 96.06 79 VAL A CA 1
ATOM 625 C C . VAL A 1 79 ? 6.855 -12.883 -2.516 1 96.06 79 VAL A C 1
ATOM 627 O O . VAL A 1 79 ? 7.043 -12.648 -3.711 1 96.06 79 VAL A O 1
ATOM 630 N N . THR A 1 80 ? 7.73 -13.383 -1.721 1 96.06 80 THR A N 1
ATOM 631 C CA . THR A 1 80 ? 9.07 -13.641 -2.24 1 96.06 80 THR A CA 1
ATOM 632 C C . THR A 1 80 ? 9.023 -14.641 -3.393 1 96.06 80 THR A C 1
ATOM 634 O O . THR A 1 80 ? 8.289 -15.625 -3.336 1 96.06 80 THR A O 1
ATOM 637 N N . GLY A 1 81 ? 9.789 -14.328 -4.43 1 94.12 81 GLY A N 1
ATOM 638 C CA . GLY A 1 81 ? 9.961 -15.266 -5.527 1 94.12 81 GLY A CA 1
ATOM 639 C C . GLY A 1 81 ? 8.945 -15.07 -6.641 1 94.12 81 GLY A C 1
ATOM 640 O O . GLY A 1 81 ? 9.023 -15.734 -7.68 1 94.12 81 GLY A O 1
ATOM 641 N N . GLN A 1 82 ? 8.031 -14.289 -6.406 1 94.69 82 GLN A N 1
ATOM 642 C CA . GLN A 1 82 ? 7.098 -14.008 -7.488 1 94.69 82 GLN A CA 1
ATOM 643 C C . GLN A 1 82 ? 7.074 -12.516 -7.824 1 94.69 82 GLN A C 1
ATOM 645 O O . GLN A 1 82 ? 7.352 -11.68 -6.965 1 94.69 82 GLN A O 1
ATOM 650 N N . ARG A 1 83 ? 6.699 -12.266 -9.062 1 94.56 83 ARG A N 1
ATOM 651 C CA . ARG A 1 83 ? 6.684 -10.891 -9.547 1 94.56 83 ARG A CA 1
ATOM 652 C C . ARG A 1 83 ? 5.352 -10.219 -9.242 1 94.56 83 ARG A C 1
ATOM 654 O O . ARG A 1 83 ? 4.289 -10.812 -9.453 1 94.56 83 ARG A O 1
ATOM 661 N N . THR A 1 84 ? 5.426 -9.078 -8.633 1 95.38 84 THR A N 1
ATOM 662 C CA . THR A 1 84 ? 4.273 -8.203 -8.445 1 95.38 84 THR A CA 1
ATOM 663 C C . THR A 1 84 ? 4.34 -7.012 -9.398 1 95.38 84 THR A C 1
ATOM 665 O O . THR A 1 84 ? 5.402 -6.406 -9.562 1 95.38 84 THR A O 1
ATOM 668 N N . ARG A 1 85 ? 3.207 -6.77 -9.992 1 93.75 85 ARG A N 1
ATOM 669 C CA . ARG A 1 85 ? 3.184 -5.691 -10.977 1 93.75 85 ARG A CA 1
ATOM 670 C C . ARG A 1 85 ? 2.285 -4.551 -10.516 1 93.75 85 ARG A C 1
ATOM 672 O O . ARG A 1 85 ? 1.219 -4.785 -9.938 1 93.75 85 ARG A O 1
ATOM 679 N N . LEU A 1 86 ? 2.742 -3.359 -10.727 1 93.19 86 LEU A N 1
ATOM 680 C CA . LEU A 1 86 ? 1.93 -2.174 -10.484 1 93.19 86 LEU A CA 1
ATOM 681 C C . LEU A 1 86 ? 2.166 -1.119 -11.555 1 93.19 86 LEU A C 1
ATOM 683 O O . LEU A 1 86 ? 3.08 -1.253 -12.375 1 93.19 86 LEU A O 1
ATOM 687 N N . ALA A 1 87 ? 1.277 -0.216 -11.578 1 92.31 87 ALA A N 1
ATOM 688 C CA . ALA A 1 87 ? 1.381 0.881 -12.531 1 92.31 87 ALA A CA 1
ATOM 689 C C . ALA A 1 87 ? 1.354 2.232 -11.828 1 92.31 87 ALA A C 1
ATOM 691 O O . ALA A 1 87 ? 0.498 2.477 -10.969 1 92.31 87 ALA A O 1
ATOM 692 N N . LEU A 1 88 ? 2.279 3.047 -12.172 1 93.81 88 LEU A N 1
ATOM 693 C CA . LEU A 1 88 ? 2.352 4.398 -11.625 1 93.81 88 LEU A CA 1
ATOM 694 C C . LEU A 1 88 ? 1.956 5.43 -12.68 1 93.81 88 LEU A C 1
ATOM 696 O O . LEU A 1 88 ? 2.307 5.289 -13.852 1 93.81 88 LEU A O 1
ATOM 700 N N . VAL A 1 89 ? 1.342 6.449 -12.258 1 90.88 89 VAL A N 1
ATOM 701 C CA . VAL A 1 89 ? 0.875 7.484 -13.172 1 90.88 89 VAL A CA 1
ATOM 702 C C . VAL A 1 89 ? 1.994 8.492 -13.422 1 90.88 89 VAL A C 1
ATOM 704 O O . VAL A 1 89 ? 2.611 8.992 -12.477 1 90.88 89 VAL A O 1
ATOM 707 N N . LEU A 1 90 ? 2.188 8.711 -14.648 1 92.19 90 LEU A N 1
ATOM 708 C CA . LEU A 1 90 ? 3.107 9.766 -15.07 1 92.19 90 LEU A CA 1
ATOM 709 C C . LEU A 1 90 ? 2.357 10.891 -15.766 1 92.19 90 LEU A C 1
ATOM 711 O O . LEU A 1 90 ? 1.541 10.648 -16.656 1 92.19 90 LEU A O 1
ATOM 715 N N . ARG A 1 91 ? 2.711 12.07 -15.297 1 88.94 91 ARG A N 1
ATOM 716 C CA . ARG A 1 91 ? 2.08 13.234 -15.906 1 88.94 91 ARG A CA 1
ATOM 717 C C . ARG A 1 91 ? 3.117 14.133 -16.578 1 88.94 91 ARG A C 1
ATOM 719 O O . ARG A 1 91 ? 4.125 14.492 -15.961 1 88.94 91 ARG A O 1
ATOM 726 N N . GLY A 1 92 ? 2.715 14.422 -17.812 1 89.44 92 GLY A N 1
ATOM 727 C CA . GLY A 1 92 ? 3.584 15.344 -18.516 1 89.44 92 GLY A CA 1
ATOM 728 C C . GLY A 1 92 ? 3.4 16.797 -18.094 1 89.44 92 GLY A C 1
ATOM 729 O O . GLY A 1 92 ? 2.316 17.172 -17.656 1 89.44 92 GLY A O 1
ATOM 730 N N . MET A 1 93 ? 4.449 17.5 -18.281 1 88.94 93 MET A N 1
ATOM 731 C CA . MET A 1 93 ? 4.414 18.922 -17.969 1 88.94 93 MET A CA 1
ATOM 732 C C . MET A 1 93 ? 4.195 19.75 -19.234 1 88.94 93 MET A C 1
ATOM 734 O O . MET A 1 93 ? 3.533 19.297 -20.172 1 88.94 93 MET A O 1
ATOM 738 N N . GLN A 1 94 ? 4.668 20.969 -19.234 1 91 94 GLN A N 1
ATOM 739 C CA . GLN A 1 94 ? 4.391 21.922 -20.312 1 91 94 GLN A CA 1
ATOM 740 C C . GLN A 1 94 ? 5.168 21.562 -21.562 1 91 94 GLN A C 1
ATOM 742 O O . GLN A 1 94 ? 4.73 21.875 -22.688 1 91 94 GLN A O 1
ATOM 747 N N . THR A 1 95 ? 6.309 20.922 -21.406 1 92.12 95 THR A N 1
ATOM 748 C CA . THR A 1 95 ? 7.148 20.594 -22.562 1 92.12 95 THR A CA 1
ATOM 749 C C . THR A 1 95 ? 7.469 19.094 -22.594 1 92.12 95 THR A C 1
ATOM 751 O O . THR A 1 95 ? 7.309 18.406 -21.594 1 92.12 95 THR A O 1
ATOM 754 N N . VAL A 1 96 ? 7.84 18.734 -23.797 1 94.19 96 VAL A N 1
ATOM 755 C CA . VAL A 1 96 ? 8.258 17.359 -23.969 1 94.19 96 VAL A CA 1
ATOM 756 C C . VAL A 1 96 ? 9.547 17.094 -23.203 1 94.19 96 VAL A C 1
ATOM 758 O O . VAL A 1 96 ? 10.438 17.953 -23.172 1 94.19 96 VAL A O 1
ATOM 761 N N . ARG A 1 97 ? 9.633 15.883 -22.594 1 94.94 97 ARG A N 1
ATOM 762 C CA . ARG A 1 97 ? 10.836 15.516 -21.859 1 94.94 97 ARG A CA 1
ATOM 763 C C . ARG A 1 97 ? 11.289 14.109 -22.203 1 94.94 97 ARG A C 1
ATOM 765 O O . ARG A 1 97 ? 10.469 13.227 -22.453 1 94.94 97 ARG A O 1
ATOM 772 N N . LYS A 1 98 ? 12.531 13.984 -22.25 1 96.94 98 LYS A N 1
ATOM 773 C CA . LYS A 1 98 ? 13.133 12.648 -22.266 1 96.94 98 LYS A CA 1
ATOM 774 C C . LYS A 1 98 ? 13.477 12.195 -20.844 1 96.94 98 LYS A C 1
ATOM 776 O O . LYS A 1 98 ? 14.258 12.852 -20.141 1 96.94 98 LYS A O 1
ATOM 781 N N . VAL A 1 99 ? 12.883 11.031 -20.438 1 97.25 99 VAL A N 1
ATOM 782 C CA . VAL A 1 99 ? 13.016 10.664 -19.031 1 97.25 99 VAL A CA 1
ATOM 783 C C . VAL A 1 99 ? 13.516 9.227 -18.922 1 97.25 99 VAL A C 1
ATOM 785 O O . VAL A 1 99 ? 13.414 8.445 -19.859 1 97.25 99 VAL A O 1
ATOM 788 N N . LYS A 1 100 ? 14.102 8.969 -17.828 1 97.88 100 LYS A N 1
ATOM 789 C CA . LYS A 1 100 ? 14.57 7.629 -17.469 1 97.88 100 LYS A CA 1
ATOM 790 C C . LYS A 1 100 ? 14.328 7.34 -15.992 1 97.88 100 LYS A C 1
ATOM 792 O O . LYS A 1 100 ? 14.516 8.211 -15.141 1 97.88 100 LYS A O 1
ATOM 797 N N . ALA A 1 101 ? 13.883 6.086 -15.734 1 97.75 101 ALA A N 1
ATOM 798 C CA . ALA A 1 101 ? 13.617 5.68 -14.359 1 97.75 101 ALA A CA 1
ATOM 799 C C . ALA A 1 101 ? 14.836 5.023 -13.727 1 97.75 101 ALA A C 1
ATOM 801 O O . ALA A 1 101 ? 15.547 4.254 -14.383 1 97.75 101 ALA A O 1
ATOM 802 N N . PHE A 1 102 ? 15.164 5.371 -12.453 1 97.88 102 PHE A N 1
ATOM 803 C CA . PHE A 1 102 ? 16.266 4.797 -11.68 1 97.88 102 PHE A CA 1
ATOM 804 C C . PHE A 1 102 ? 15.742 4.223 -10.359 1 97.88 102 PHE A C 1
ATOM 806 O O . PHE A 1 102 ? 15.047 4.91 -9.609 1 97.88 102 PHE A O 1
ATOM 813 N N . SER A 1 103 ? 16.094 2.98 -10.133 1 97.56 103 SER A N 1
ATOM 814 C CA . SER A 1 103 ? 15.727 2.332 -8.875 1 97.56 103 SER A CA 1
ATOM 815 C C . SER A 1 103 ? 16.938 2.141 -7.977 1 97.56 103 SER A C 1
ATOM 817 O O . SER A 1 103 ? 18.031 1.84 -8.461 1 97.56 103 SER A O 1
ATOM 819 N N . SER A 1 104 ? 16.734 2.277 -6.648 1 97.44 104 SER A N 1
ATOM 820 C CA . SER A 1 104 ? 17.797 1.991 -5.691 1 97.44 104 SER A CA 1
ATOM 821 C C . SER A 1 104 ? 18.109 0.497 -5.625 1 97.44 104 SER A C 1
ATOM 823 O O . SER A 1 104 ? 19.141 0.089 -5.105 1 97.44 104 SER A O 1
ATOM 825 N N . HIS A 1 105 ? 17.203 -0.318 -6.055 1 96.06 105 HIS A N 1
ATOM 826 C CA . HIS A 1 105 ? 17.344 -1.77 -6.078 1 96.06 105 HIS A CA 1
ATOM 827 C C . HIS A 1 105 ? 16.984 -2.336 -7.449 1 96.06 105 HIS A C 1
ATOM 829 O O . HIS A 1 105 ? 16.016 -3.088 -7.582 1 96.06 105 HIS A O 1
ATOM 835 N N . PRO A 1 106 ? 17.781 -2.092 -8.43 1 94.88 106 PRO A N 1
ATOM 836 C CA . PRO A 1 106 ? 17.438 -2.473 -9.805 1 94.88 106 PRO A CA 1
ATOM 837 C C . PRO A 1 106 ? 17.328 -3.984 -9.984 1 94.88 106 PRO A C 1
ATOM 839 O O . PRO A 1 106 ? 16.703 -4.449 -10.945 1 94.88 106 PRO A O 1
ATOM 842 N N . GLN A 1 107 ? 17.906 -4.742 -9.078 1 91.31 107 GLN A N 1
ATOM 843 C CA . GLN A 1 107 ? 17.828 -6.195 -9.188 1 91.31 107 GLN A CA 1
ATOM 844 C C . GLN A 1 107 ? 16.438 -6.699 -8.82 1 91.31 107 GLN A C 1
ATOM 846 O O . GLN A 1 107 ? 16.016 -7.77 -9.266 1 91.31 107 GLN A O 1
ATOM 851 N N . GLU A 1 108 ? 15.711 -5.922 -8.07 1 93.5 108 GLU A N 1
ATOM 852 C CA . GLU A 1 108 ? 14.406 -6.383 -7.586 1 93.5 108 GLU A CA 1
ATOM 853 C C . GLU A 1 108 ? 13.273 -5.602 -8.234 1 93.5 108 GLU A C 1
ATOM 855 O O . GLU A 1 108 ? 12.133 -6.082 -8.289 1 93.5 108 GLU A O 1
ATOM 860 N N . LEU A 1 109 ? 13.539 -4.387 -8.625 1 96.38 109 LEU A N 1
ATOM 861 C CA . LEU A 1 109 ? 12.5 -3.523 -9.18 1 96.38 109 LEU A CA 1
ATOM 862 C C . LEU A 1 109 ? 12.875 -3.051 -10.578 1 96.38 109 LEU A C 1
ATOM 864 O O . LEU A 1 109 ? 13.898 -2.383 -10.758 1 96.38 109 LEU A O 1
ATOM 868 N N . THR A 1 110 ? 12.008 -3.436 -11.5 1 95.88 110 THR A N 1
ATOM 869 C CA . THR A 1 110 ? 12.227 -3.061 -12.891 1 95.88 110 THR A CA 1
ATOM 870 C C . THR A 1 110 ? 11.07 -2.213 -13.414 1 95.88 110 THR A C 1
ATOM 872 O O . THR A 1 110 ? 9.977 -2.234 -12.852 1 95.88 110 THR A O 1
ATOM 875 N N . THR A 1 111 ? 11.359 -1.473 -14.406 1 97.31 111 THR A N 1
ATOM 876 C CA . THR A 1 111 ? 10.328 -0.62 -14.992 1 97.31 111 THR A CA 1
ATOM 877 C C . THR A 1 111 ? 10.195 -0.877 -16.484 1 97.31 111 THR A C 1
ATOM 879 O O . THR A 1 111 ? 11.117 -1.392 -17.125 1 97.31 111 THR A O 1
ATOM 882 N N . ASP A 1 112 ? 9.109 -0.625 -16.984 1 96 112 ASP A N 1
ATOM 883 C CA . ASP A 1 112 ? 8.797 -0.618 -18.406 1 96 112 ASP A CA 1
ATOM 884 C C . ASP A 1 112 ? 8.086 0.669 -18.812 1 96 112 ASP A C 1
ATOM 886 O O . ASP A 1 112 ? 6.988 0.955 -18.312 1 96 112 ASP A O 1
ATOM 890 N N . PRO A 1 113 ? 8.75 1.403 -19.5 1 94.06 113 PRO A N 1
ATOM 891 C CA . PRO A 1 113 ? 9.961 1.18 -20.297 1 94.06 113 PRO A CA 1
ATOM 892 C C . PRO A 1 113 ? 11.227 1.142 -19.438 1 94.06 113 PRO A C 1
ATOM 894 O O . PRO A 1 113 ? 11.281 1.781 -18.375 1 94.06 113 PRO A O 1
ATOM 897 N N . ARG A 1 114 ? 12.469 0.403 -19.734 1 90.69 114 ARG A N 1
ATOM 898 C CA . ARG A 1 114 ? 13.727 0.258 -19.016 1 90.69 114 ARG A CA 1
ATOM 899 C C . ARG A 1 114 ? 14.695 1.382 -19.359 1 90.69 114 ARG A C 1
ATOM 901 O O . ARG A 1 114 ? 15.477 1.825 -18.516 1 90.69 114 ARG A O 1
ATOM 908 N N . GLY A 1 115 ? 14.547 2.043 -20.391 1 95 115 GLY A N 1
ATOM 909 C CA . GLY A 1 115 ? 15.445 3.074 -20.891 1 95 115 GLY A CA 1
ATOM 910 C C . GLY A 1 115 ? 14.773 4.43 -21.016 1 95 115 GLY A C 1
ATOM 911 O O . GLY A 1 115 ? 13.852 4.75 -20.281 1 95 115 GLY A O 1
ATOM 912 N N . VAL A 1 116 ? 15.5 5.133 -21.844 1 97.56 116 VAL A N 1
ATOM 913 C CA . VAL A 1 116 ? 15.016 6.492 -22.047 1 97.56 116 VAL A CA 1
ATOM 914 C C . VAL A 1 116 ? 13.734 6.461 -22.875 1 97.56 116 VAL A C 1
ATOM 916 O O . VAL A 1 116 ? 13.641 5.723 -23.859 1 97.56 116 VAL A O 1
ATOM 919 N N . PHE A 1 117 ? 12.75 7.219 -22.453 1 96.75 117 PHE A N 1
ATOM 920 C CA . PHE A 1 117 ? 11.516 7.355 -23.219 1 96.75 117 PHE A CA 1
ATOM 921 C C . PHE A 1 117 ? 10.984 8.781 -23.141 1 96.75 117 PHE A C 1
ATOM 923 O O . PHE A 1 117 ? 11.484 9.594 -22.359 1 96.75 117 PHE A O 1
ATOM 930 N N . VAL A 1 118 ? 9.977 9.047 -23.969 1 95.94 118 VAL A N 1
ATOM 931 C CA . VAL A 1 118 ? 9.477 10.406 -24.094 1 95.94 118 VAL A CA 1
ATOM 932 C C . VAL A 1 118 ? 8.203 10.57 -23.266 1 95.94 118 VAL A C 1
ATOM 934 O O . VAL A 1 118 ? 7.316 9.719 -23.297 1 95.94 118 VAL A O 1
ATOM 937 N N . LEU A 1 119 ? 8.18 11.594 -22.469 1 94.19 119 LEU A N 1
ATOM 938 C CA . LEU A 1 119 ? 6.969 12.047 -21.781 1 94.19 119 LEU A CA 1
ATOM 939 C C . LEU A 1 119 ? 6.355 13.242 -22.5 1 94.19 119 LEU A C 1
ATOM 941 O O . LEU A 1 119 ? 6.891 14.352 -22.438 1 94.19 119 LEU A O 1
ATOM 945 N N . PRO A 1 120 ? 5.25 12.992 -23.188 1 92.5 120 PRO A N 1
ATOM 946 C CA . PRO A 1 120 ? 4.641 14.094 -23.953 1 92.5 120 PRO A CA 1
ATOM 947 C C . PRO A 1 120 ? 4.035 15.164 -23.047 1 92.5 120 PRO A C 1
ATOM 949 O O . PRO A 1 120 ? 3.682 14.883 -21.891 1 92.5 120 PRO A O 1
ATOM 952 N N . PRO A 1 121 ? 3.92 16.359 -23.609 1 92.25 121 PRO A N 1
ATOM 953 C CA . PRO A 1 121 ? 3.312 17.438 -22.812 1 92.25 121 PRO A CA 1
ATOM 954 C C . PRO A 1 121 ? 1.844 17.172 -22.484 1 92.25 121 PRO A C 1
ATOM 956 O O . PRO A 1 121 ? 1.086 16.734 -23.359 1 92.25 121 PRO A O 1
ATOM 959 N N . HIS A 1 122 ? 1.442 17.406 -21.188 1 87.25 122 HIS A N 1
ATOM 960 C CA . HIS A 1 122 ? 0.074 17.359 -20.688 1 87.25 122 HIS A CA 1
ATOM 961 C C . HIS A 1 122 ? -0.524 15.969 -20.844 1 87.25 122 HIS A C 1
ATOM 963 O O . HIS A 1 122 ? -1.738 15.789 -20.734 1 87.25 122 HIS A O 1
ATOM 969 N N . GLY A 1 123 ? 0.331 15.102 -21.172 1 85.44 123 GLY A N 1
ATOM 970 C CA . GLY A 1 123 ? -0.149 13.742 -21.344 1 85.44 123 GLY A CA 1
ATOM 971 C C . GLY A 1 123 ? -0.08 12.93 -20.062 1 85.44 123 GLY A C 1
ATOM 972 O O . GLY A 1 123 ? 0.617 13.305 -19.109 1 85.44 123 GLY A O 1
ATOM 973 N N . VAL A 1 124 ? -0.925 11.922 -19.969 1 88.56 124 VAL A N 1
ATOM 974 C CA . VAL A 1 124 ? -0.882 10.961 -18.875 1 88.56 124 VAL A CA 1
ATOM 975 C C . VAL A 1 124 ? -0.414 9.602 -19.391 1 88.56 124 VAL A C 1
ATOM 977 O O . VAL A 1 124 ? -0.908 9.117 -20.422 1 88.56 124 VAL A O 1
ATOM 980 N N . GLN A 1 125 ? 0.624 9.102 -18.812 1 89.81 125 GLN A N 1
ATOM 981 C CA . GLN A 1 125 ? 1.146 7.773 -19.109 1 89.81 125 GLN A CA 1
ATOM 982 C C . GLN A 1 125 ? 1.354 6.965 -17.828 1 89.81 125 GLN A C 1
ATOM 984 O O . GLN A 1 125 ? 1.191 7.488 -16.734 1 89.81 125 GLN A O 1
ATOM 989 N N . ASP A 1 126 ? 1.525 5.695 -18.109 1 90.12 126 ASP A N 1
ATOM 990 C CA . ASP A 1 126 ? 1.832 4.91 -16.922 1 90.12 126 ASP A CA 1
ATOM 991 C C . ASP A 1 126 ? 3.23 4.301 -17.016 1 90.12 126 ASP A C 1
ATOM 993 O O . ASP A 1 126 ? 3.76 4.105 -18.109 1 90.12 126 ASP A O 1
ATOM 997 N N . LEU A 1 127 ? 3.828 4.211 -15.922 1 94.31 127 LEU A N 1
ATOM 998 C CA . LEU A 1 127 ? 5.074 3.473 -15.734 1 94.31 127 LEU A CA 1
ATOM 999 C C . LEU A 1 127 ? 4.805 2.111 -15.102 1 94.31 127 LEU A C 1
ATOM 1001 O O . LEU A 1 127 ? 4.363 2.029 -13.953 1 94.31 127 LEU A O 1
ATOM 1005 N N . HIS A 1 128 ? 5.059 1.089 -15.922 1 95.25 128 HIS A N 1
ATOM 1006 C CA . HIS A 1 128 ? 4.906 -0.254 -15.367 1 95.25 128 HIS A CA 1
ATOM 1007 C C . HIS A 1 128 ? 6.078 -0.619 -14.469 1 95.25 128 HIS A C 1
ATOM 1009 O O . HIS A 1 128 ? 7.238 -0.445 -14.852 1 95.25 128 HIS A O 1
ATOM 1015 N N . VAL A 1 129 ? 5.703 -1.086 -13.305 1 96.5 129 VAL A N 1
ATOM 1016 C CA . VAL A 1 129 ? 6.727 -1.465 -12.336 1 96.5 129 VAL A CA 1
ATOM 1017 C C . VAL A 1 129 ? 6.559 -2.934 -11.953 1 96.5 129 VAL A C 1
ATOM 1019 O O . VAL A 1 129 ? 5.449 -3.383 -11.656 1 96.5 129 VAL A O 1
ATOM 1022 N N . GLY A 1 130 ? 7.617 -3.668 -12.047 1 96.44 130 GLY A N 1
ATOM 1023 C CA . GLY A 1 130 ? 7.66 -5.043 -11.57 1 96.44 130 GLY A CA 1
ATOM 1024 C C . GLY A 1 130 ? 8.594 -5.242 -10.398 1 96.44 130 GLY A C 1
ATOM 1025 O O . GLY A 1 130 ? 9.734 -4.77 -10.414 1 96.44 130 GLY A O 1
ATOM 1026 N N . VAL A 1 131 ? 8.102 -5.875 -9.391 1 96.44 131 VAL A N 1
ATOM 1027 C CA . VAL A 1 131 ? 8.898 -6.133 -8.195 1 96.44 131 VAL A CA 1
ATOM 1028 C C . VAL A 1 131 ? 8.969 -7.633 -7.93 1 96.44 131 VAL A C 1
ATOM 1030 O O . VAL A 1 131 ? 7.934 -8.297 -7.832 1 96.44 131 VAL A O 1
ATOM 1033 N N . ARG A 1 132 ? 10.102 -8.156 -7.859 1 94.38 132 ARG A N 1
ATOM 1034 C CA . ARG A 1 132 ? 10.344 -9.531 -7.43 1 94.38 132 ARG A CA 1
ATOM 1035 C C . ARG A 1 132 ? 11.289 -9.562 -6.234 1 94.38 132 ARG A C 1
ATOM 1037 O O . ARG A 1 132 ? 12.508 -9.703 -6.398 1 94.38 132 ARG A O 1
ATOM 1044 N N . PRO A 1 133 ? 10.703 -9.594 -5.086 1 93.94 133 PRO A N 1
ATOM 1045 C CA . PRO A 1 133 ? 11.562 -9.531 -3.898 1 93.94 133 PRO A CA 1
ATOM 1046 C C . PRO A 1 133 ? 12.367 -10.812 -3.684 1 93.94 133 PRO A C 1
ATOM 1048 O O . PRO A 1 133 ? 11.859 -11.914 -3.928 1 93.94 133 PRO A O 1
ATOM 1051 N N . ARG A 1 134 ? 13.523 -10.68 -3.164 1 88.81 134 ARG A N 1
ATOM 1052 C CA . ARG A 1 134 ? 14.406 -11.82 -2.943 1 88.81 134 ARG A CA 1
ATOM 1053 C C . ARG A 1 134 ? 14.367 -12.266 -1.486 1 88.81 134 ARG A C 1
ATOM 1055 O O . ARG A 1 134 ? 14.758 -13.391 -1.169 1 88.81 134 ARG A O 1
ATOM 1062 N N . ARG A 1 135 ? 13.992 -11.375 -0.666 1 91.94 135 ARG A N 1
ATOM 1063 C CA . ARG A 1 135 ? 13.945 -11.672 0.762 1 91.94 135 ARG A CA 1
ATOM 1064 C C . ARG A 1 135 ? 12.641 -11.188 1.383 1 91.94 135 ARG A C 1
ATOM 1066 O O . ARG A 1 135 ? 12.07 -10.195 0.93 1 91.94 135 ARG A O 1
ATOM 1073 N N . ALA A 1 136 ? 12.258 -11.891 2.402 1 95.25 136 ALA A N 1
ATOM 1074 C CA . ALA A 1 136 ? 11.062 -11.477 3.133 1 95.25 136 ALA A CA 1
ATOM 1075 C C . ALA A 1 136 ? 11.359 -10.281 4.031 1 95.25 136 ALA A C 1
ATOM 1077 O O . ALA A 1 136 ? 12.523 -9.953 4.277 1 95.25 136 ALA A O 1
ATOM 1078 N N . GLY A 1 137 ? 10.227 -9.672 4.52 1 96.06 137 GLY A N 1
ATOM 1079 C CA . GLY A 1 137 ? 10.367 -8.516 5.391 1 96.06 137 GLY A CA 1
ATOM 1080 C C . GLY A 1 137 ? 9.922 -7.219 4.738 1 96.06 137 GLY A C 1
ATOM 1081 O O . GLY A 1 137 ? 9.312 -7.234 3.668 1 96.06 137 GLY A O 1
ATOM 1082 N N . SER A 1 138 ? 10.195 -6.148 5.441 1 96.19 138 SER A N 1
ATOM 1083 C CA . SER A 1 138 ? 9.82 -4.828 4.949 1 96.19 138 SER A CA 1
ATOM 1084 C C . SER A 1 138 ? 11.055 -4.016 4.566 1 96.19 138 SER A C 1
ATOM 1086 O O . SER A 1 138 ? 12.094 -4.102 5.23 1 96.19 138 SER A O 1
ATOM 1088 N N . ARG A 1 139 ? 10.969 -3.318 3.471 1 96.12 139 ARG A N 1
ATOM 1089 C CA . ARG A 1 139 ? 12.055 -2.414 3.1 1 96.12 139 ARG A CA 1
ATOM 1090 C C . ARG A 1 139 ? 11.547 -1.304 2.184 1 96.12 139 ARG A C 1
ATOM 1092 O O . ARG A 1 139 ? 10.43 -1.375 1.668 1 96.12 139 ARG A O 1
ATOM 1099 N N . PHE A 1 140 ? 12.383 -0.32 2.045 1 97.12 140 PHE A N 1
ATOM 1100 C CA . PHE A 1 140 ? 12.062 0.828 1.204 1 97.12 140 PHE A CA 1
ATOM 1101 C C . PHE A 1 140 ? 12.906 0.823 -0.065 1 97.12 140 PHE A C 1
ATOM 1103 O O . PHE A 1 140 ? 14.109 0.562 -0.016 1 97.12 140 PHE A O 1
ATOM 1110 N N . VAL A 1 141 ? 12.258 1.068 -1.19 1 97.69 141 VAL A N 1
ATOM 1111 C CA . VAL A 1 141 ? 12.938 1.212 -2.473 1 97.69 141 VAL A CA 1
ATOM 1112 C C . VAL A 1 141 ? 12.656 2.594 -3.055 1 97.69 141 VAL A C 1
ATOM 1114 O O . VAL A 1 141 ? 11.5 3.016 -3.139 1 97.69 141 VAL A O 1
ATOM 1117 N N . HIS A 1 142 ? 13.68 3.262 -3.434 1 97.88 142 HIS A N 1
ATOM 1118 C CA . HIS A 1 142 ? 13.523 4.555 -4.086 1 97.88 142 HIS A CA 1
ATOM 1119 C C . HIS A 1 142 ? 13.406 4.398 -5.602 1 97.88 142 HIS A C 1
ATOM 1121 O O . HIS A 1 142 ? 14.188 3.662 -6.211 1 97.88 142 HIS A O 1
ATOM 1127 N N . LEU A 1 143 ? 12.445 5.039 -6.191 1 97.94 143 LEU A N 1
ATOM 1128 C CA . LEU A 1 143 ? 12.273 5.105 -7.637 1 97.94 143 LEU A CA 1
ATOM 1129 C C . LEU A 1 143 ? 12.188 6.551 -8.109 1 97.94 143 LEU A C 1
ATOM 1131 O O . LEU A 1 143 ? 11.297 7.293 -7.691 1 97.94 143 LEU A O 1
ATOM 1135 N N . ASN A 1 144 ? 13.125 6.906 -8.961 1 97.12 144 ASN A N 1
ATOM 1136 C CA . ASN A 1 144 ? 13.188 8.281 -9.438 1 97.12 144 ASN A CA 1
ATOM 1137 C C . ASN A 1 144 ? 13.062 8.352 -10.961 1 97.12 144 ASN A C 1
ATOM 1139 O O . ASN A 1 144 ? 13.625 7.516 -11.672 1 97.12 144 ASN A O 1
ATOM 1143 N N . LEU A 1 145 ? 12.289 9.234 -11.398 1 96.75 145 LEU A N 1
ATOM 1144 C CA . LEU A 1 145 ? 12.227 9.578 -12.812 1 96.75 145 LEU A CA 1
ATOM 1145 C C . LEU A 1 145 ? 13 10.859 -13.102 1 96.75 145 LEU A C 1
ATOM 1147 O O . LEU A 1 145 ? 12.703 11.906 -12.523 1 96.75 145 LEU A O 1
ATOM 1151 N N . VAL A 1 146 ? 13.93 10.742 -13.984 1 96.75 146 VAL A N 1
ATOM 1152 C CA . VAL A 1 146 ? 14.844 11.859 -14.195 1 96.75 146 VAL A CA 1
ATOM 1153 C C . VAL A 1 146 ? 14.805 12.289 -15.664 1 96.75 146 VAL A C 1
ATOM 1155 O O . VAL A 1 146 ? 14.805 11.453 -16.562 1 96.75 146 VAL A O 1
ATOM 1158 N N . ASP A 1 147 ? 14.695 13.562 -15.875 1 96.31 147 ASP A N 1
ATOM 1159 C CA . ASP A 1 147 ? 14.922 14.109 -17.203 1 96.31 147 ASP A CA 1
ATOM 1160 C C . ASP A 1 147 ? 16.391 13.969 -17.625 1 96.31 147 ASP A C 1
ATOM 1162 O O . ASP A 1 147 ? 17.266 14.539 -16.984 1 96.31 147 ASP A O 1
ATOM 1166 N N . VAL A 1 148 ? 16.641 13.297 -18.656 1 96.56 148 VAL A N 1
ATOM 1167 C CA . VAL A 1 148 ? 18.016 12.922 -18.969 1 96.56 148 VAL A CA 1
ATOM 1168 C C . VAL A 1 148 ? 18.766 14.117 -19.547 1 96.56 148 VAL A C 1
ATOM 1170 O O . VAL A 1 148 ? 20 14.195 -19.453 1 96.56 148 VAL A O 1
ATOM 1173 N N . ASP A 1 149 ? 18.062 15.039 -20.141 1 95.31 149 ASP A N 1
ATOM 1174 C CA . ASP A 1 149 ? 18.703 16.219 -20.703 1 95.31 149 ASP A CA 1
ATOM 1175 C C . ASP A 1 149 ? 18.953 17.266 -19.625 1 95.31 149 ASP A C 1
ATOM 1177 O O . ASP A 1 149 ? 20.078 17.781 -19.5 1 95.31 149 ASP A O 1
ATOM 1181 N N . ALA A 1 150 ? 17.922 17.547 -18.812 1 94.44 150 ALA A N 1
ATOM 1182 C CA . ALA A 1 150 ? 18 18.594 -17.797 1 94.44 150 ALA A CA 1
ATOM 1183 C C . ALA A 1 150 ? 18.578 18.047 -16.484 1 94.44 150 ALA A C 1
ATOM 1185 O O . ALA A 1 150 ? 18.969 18.828 -15.609 1 94.44 150 ALA A O 1
ATOM 1186 N N . HIS A 1 151 ? 18.641 16.734 -16.359 1 94.25 151 HIS A N 1
ATOM 1187 C CA . HIS A 1 151 ? 19.094 16.078 -15.133 1 94.25 151 HIS A CA 1
ATOM 1188 C C . HIS A 1 151 ? 18.297 16.531 -13.922 1 94.25 151 HIS A C 1
ATOM 1190 O O . HIS A 1 151 ? 18.875 16.844 -12.875 1 94.25 151 HIS A O 1
ATOM 1196 N N . GLN A 1 152 ? 17.047 16.688 -14.203 1 92.69 152 GLN A N 1
ATOM 1197 C CA . GLN A 1 152 ? 16.141 17.125 -13.148 1 92.69 152 GLN A CA 1
ATOM 1198 C C . GLN A 1 152 ? 15.18 16 -12.758 1 92.69 152 GLN A C 1
ATOM 1200 O O . GLN A 1 152 ? 14.75 15.219 -13.602 1 92.69 152 GLN A O 1
ATOM 1205 N N . LEU A 1 153 ? 14.883 15.961 -11.484 1 93.62 153 LEU A N 1
ATOM 1206 C CA . LEU A 1 153 ? 13.875 15.023 -11.008 1 93.62 153 LEU A CA 1
ATOM 1207 C C . LEU A 1 153 ? 12.492 15.391 -11.539 1 93.62 153 LEU A C 1
ATOM 1209 O O . LEU A 1 153 ? 12.055 16.531 -11.406 1 93.62 153 LEU A O 1
ATOM 1213 N N . VAL A 1 154 ? 11.883 14.453 -12.148 1 93.88 154 VAL A N 1
ATOM 1214 C CA . VAL A 1 154 ? 10.547 14.656 -12.688 1 93.88 154 VAL A CA 1
ATOM 1215 C C . VAL A 1 154 ? 9.508 14.078 -11.734 1 93.88 154 VAL A C 1
ATOM 1217 O O . VAL A 1 154 ? 8.438 14.656 -11.539 1 93.88 154 VAL A O 1
ATOM 1220 N N . ALA A 1 155 ? 9.805 12.945 -11.148 1 94.88 155 ALA A N 1
ATOM 1221 C CA . ALA A 1 155 ? 8.977 12.258 -10.164 1 94.88 155 ALA A CA 1
ATOM 1222 C C . ALA A 1 155 ? 9.828 11.406 -9.227 1 94.88 155 ALA A C 1
ATOM 1224 O O . ALA A 1 155 ? 10.938 11.008 -9.578 1 94.88 155 ALA A O 1
ATOM 1225 N N . SER A 1 156 ? 9.352 11.227 -8.039 1 96.38 156 SER A N 1
ATOM 1226 C CA . SER A 1 156 ? 10.047 10.406 -7.051 1 96.38 156 SER A CA 1
ATOM 1227 C C . SER A 1 156 ? 9.055 9.617 -6.199 1 96.38 156 SER A C 1
ATOM 1229 O O . SER A 1 156 ? 8.117 10.188 -5.637 1 96.38 156 SER A O 1
ATOM 1231 N N . TRP A 1 157 ? 9.305 8.328 -6.129 1 96.94 157 TRP A N 1
ATOM 1232 C CA . TRP A 1 157 ? 8.438 7.445 -5.348 1 96.94 157 TRP A CA 1
ATOM 1233 C C . TRP A 1 157 ? 9.227 6.742 -4.25 1 96.94 157 TRP A C 1
ATOM 1235 O O . TRP A 1 157 ? 10.406 6.422 -4.43 1 96.94 157 TRP A O 1
ATOM 1245 N N . LEU A 1 158 ? 8.641 6.625 -3.102 1 97.06 158 LEU A N 1
ATOM 1246 C CA . LEU A 1 158 ? 9.078 5.695 -2.066 1 97.06 158 LEU A CA 1
ATOM 1247 C C . LEU A 1 158 ? 8.227 4.43 -2.08 1 97.06 158 LEU A C 1
ATOM 1249 O O . LEU A 1 158 ? 7.086 4.438 -1.614 1 97.06 158 LEU A O 1
ATOM 1253 N N . VAL A 1 159 ? 8.75 3.391 -2.607 1 97.44 159 VAL A N 1
ATOM 1254 C CA . VAL A 1 159 ? 8.039 2.115 -2.668 1 97.44 159 VAL A CA 1
ATOM 1255 C C . VAL A 1 159 ? 8.266 1.337 -1.373 1 97.44 159 VAL A C 1
ATOM 1257 O O . VAL A 1 159 ? 9.391 0.911 -1.085 1 97.44 159 VAL A O 1
ATOM 1260 N N . CYS A 1 160 ? 7.219 1.179 -0.628 1 97.56 160 CYS A N 1
ATOM 1261 C CA . CYS A 1 160 ? 7.27 0.459 0.64 1 97.56 160 CYS A CA 1
ATOM 1262 C C . CYS A 1 160 ? 6.844 -0.993 0.459 1 97.56 160 CYS A C 1
ATOM 1264 O O . CYS A 1 160 ? 5.652 -1.287 0.355 1 97.56 160 CYS A O 1
ATOM 1266 N N . LEU A 1 161 ? 7.793 -1.886 0.558 1 97.06 161 LEU A N 1
ATOM 1267 C CA . LEU A 1 161 ? 7.539 -3.299 0.305 1 97.06 161 LEU A CA 1
ATOM 1268 C C . LEU A 1 161 ? 7.238 -4.039 1.604 1 97.06 161 LEU A C 1
ATOM 1270 O O . LEU A 1 161 ? 7.906 -3.818 2.619 1 97.06 161 LEU A O 1
ATOM 1274 N N . SER A 1 162 ? 6.211 -4.754 1.584 1 97.06 162 SER A N 1
ATOM 1275 C CA . SER A 1 162 ? 5.918 -5.781 2.576 1 97.06 162 SER A CA 1
ATOM 1276 C C . SER A 1 162 ? 5.914 -7.172 1.945 1 97.06 162 SER A C 1
ATOM 1278 O O . SER A 1 162 ? 4.961 -7.543 1.259 1 97.06 162 SER A O 1
ATOM 1280 N N . CYS A 1 163 ? 6.949 -7.941 2.258 1 96.94 163 CYS A N 1
ATOM 1281 C CA . CYS A 1 163 ? 7.18 -9.195 1.547 1 96.94 163 CYS A CA 1
ATOM 1282 C C . CYS A 1 163 ? 7.027 -10.391 2.482 1 96.94 163 CYS A C 1
ATOM 1284 O O . CYS A 1 163 ? 7.688 -10.453 3.52 1 96.94 163 CYS A O 1
ATOM 1286 N N . ARG A 1 164 ? 6.234 -11.312 2.111 1 97.06 164 ARG A N 1
ATOM 1287 C CA . ARG A 1 164 ? 6.039 -12.531 2.883 1 97.06 164 ARG A CA 1
ATOM 1288 C C . ARG A 1 164 ? 6.648 -13.734 2.166 1 97.06 164 ARG A C 1
ATOM 1290 O O . ARG A 1 164 ? 6.832 -13.711 0.947 1 97.06 164 ARG A O 1
ATOM 1297 N N . PRO A 1 165 ? 6.938 -14.758 2.91 1 96.12 165 PRO A N 1
ATOM 1298 C CA . PRO A 1 165 ? 7.402 -15.984 2.258 1 96.12 165 PRO A CA 1
ATOM 1299 C C . PRO A 1 165 ? 6.277 -16.734 1.547 1 96.12 165 PRO A C 1
ATOM 1301 O O . PRO A 1 165 ? 5.105 -16.578 1.904 1 96.12 165 PRO A O 1
ATOM 1304 N N . PRO A 1 166 ? 6.645 -17.438 0.609 1 95.62 166 PRO A N 1
ATOM 1305 C CA . PRO A 1 166 ? 5.641 -18.281 -0.055 1 95.62 166 PRO A CA 1
ATOM 1306 C C . PRO A 1 166 ? 5.266 -19.516 0.762 1 95.62 166 PRO A C 1
ATOM 1308 O O . PRO A 1 166 ? 5.934 -19.828 1.746 1 95.62 166 PRO A O 1
ATOM 1311 N N . LEU A 1 167 ? 4.148 -20.062 0.423 1 93.5 167 LEU A N 1
ATOM 1312 C CA . LEU A 1 167 ? 3.789 -21.359 0.989 1 93.5 167 LEU A CA 1
ATOM 1313 C C . LEU A 1 167 ? 4.668 -22.469 0.416 1 93.5 167 LEU A C 1
ATOM 1315 O O . LEU A 1 167 ? 4.773 -22.609 -0.804 1 93.5 167 LEU A O 1
ATOM 1319 N N . ILE A 1 168 ? 5.254 -23.203 1.283 1 95.81 168 ILE A N 1
ATOM 1320 C CA . ILE A 1 168 ? 6.094 -24.312 0.854 1 95.81 168 ILE A CA 1
ATOM 1321 C C . ILE A 1 168 ? 5.23 -25.547 0.612 1 95.81 168 ILE A C 1
ATOM 1323 O O . ILE A 1 168 ? 4.52 -26.016 1.513 1 95.81 168 ILE A O 1
ATOM 1327 N N . SER A 1 169 ? 5.32 -26.094 -0.547 1 93.88 169 SER A N 1
ATOM 1328 C CA . SER A 1 169 ? 4.449 -27.219 -0.88 1 93.88 169 SER A CA 1
ATOM 1329 C C . SER A 1 169 ? 5.168 -28.547 -0.69 1 93.88 169 SER A C 1
ATOM 1331 O O . SER A 1 169 ? 4.531 -29.578 -0.48 1 93.88 169 SER A O 1
ATOM 1333 N N . LYS A 1 170 ? 6.488 -28.562 -0.838 1 95.31 170 LYS A N 1
ATOM 1334 C CA . LYS A 1 170 ? 7.293 -29.781 -0.694 1 95.31 170 LYS A CA 1
ATOM 1335 C C . LYS A 1 170 ? 8.656 -29.469 -0.08 1 95.31 170 LYS A C 1
ATOM 1337 O O . LYS A 1 170 ? 9.227 -28.406 -0.333 1 95.31 170 LYS A O 1
ATOM 1342 N N . ALA A 1 171 ? 9.156 -30.391 0.669 1 96.44 171 ALA A N 1
ATOM 1343 C CA . ALA A 1 171 ? 10.461 -30.219 1.292 1 96.44 171 ALA A CA 1
ATOM 1344 C C . ALA A 1 171 ? 11.359 -31.422 1.013 1 96.44 171 ALA A C 1
ATOM 1346 O O . ALA A 1 171 ? 10.883 -32.562 0.994 1 96.44 171 ALA A O 1
ATOM 1347 N N . PHE A 1 172 ? 12.617 -31.156 0.775 1 95.38 172 PHE A N 1
ATOM 1348 C CA . PHE A 1 172 ? 13.633 -32.188 0.528 1 95.38 172 PHE A CA 1
ATOM 1349 C C . PHE A 1 172 ? 14.836 -31.969 1.439 1 95.38 172 PHE A C 1
ATOM 1351 O O . PHE A 1 172 ? 15.125 -30.844 1.857 1 95.38 172 PHE A O 1
ATOM 1358 N N . GLU A 1 173 ? 15.422 -33.062 1.769 1 95.19 173 GLU A N 1
ATOM 1359 C CA . GLU A 1 173 ? 16.703 -33 2.467 1 95.19 173 GLU A CA 1
ATOM 1360 C C . GLU A 1 173 ? 17.812 -33.656 1.649 1 95.19 173 GLU A C 1
ATOM 1362 O O . GLU A 1 173 ? 17.641 -34.781 1.18 1 95.19 173 GLU A O 1
ATOM 1367 N N . ILE A 1 174 ? 18.891 -32.938 1.478 1 92.5 174 ILE A N 1
ATOM 1368 C CA . ILE A 1 174 ? 20.016 -33.438 0.702 1 92.5 174 ILE A CA 1
ATOM 1369 C C . ILE A 1 174 ? 21.297 -33.312 1.521 1 92.5 174 ILE A C 1
ATOM 1371 O O . ILE A 1 174 ? 21.547 -32.281 2.148 1 92.5 174 ILE A O 1
ATOM 1375 N N . THR A 1 175 ? 22.062 -34.312 1.531 1 92.19 175 THR A N 1
ATOM 1376 C CA . THR A 1 175 ? 23.359 -34.312 2.203 1 92.19 175 THR A CA 1
ATOM 1377 C C . THR A 1 175 ? 24.5 -34.25 1.188 1 92.19 175 THR A C 1
ATOM 1379 O O . THR A 1 175 ? 24.531 -35 0.23 1 92.19 175 THR A O 1
ATOM 1382 N N . LEU A 1 176 ? 25.359 -33.25 1.356 1 90.94 176 LEU A N 1
ATOM 1383 C CA . LEU A 1 176 ? 26.5 -33.062 0.48 1 90.94 176 LEU A CA 1
ATOM 1384 C C . LEU A 1 176 ? 27.812 -33.094 1.271 1 90.94 176 LEU A C 1
ATOM 1386 O O . LEU A 1 176 ? 27.828 -32.781 2.457 1 90.94 176 LEU A O 1
ATOM 1390 N N . PRO A 1 177 ? 28.891 -33.562 0.587 1 87.44 177 PRO A N 1
ATOM 1391 C CA . PRO A 1 177 ? 30.188 -33.594 1.285 1 87.44 177 PRO A CA 1
ATOM 1392 C C . PRO A 1 177 ? 30.719 -32.188 1.554 1 87.44 177 PRO A C 1
ATOM 1394 O O . PRO A 1 177 ? 30.578 -31.281 0.71 1 87.44 177 PRO A O 1
ATOM 1397 N N . ALA A 1 178 ? 31.328 -32.094 2.84 1 83.31 178 ALA A N 1
ATOM 1398 C CA . ALA A 1 178 ? 32.031 -30.844 3.18 1 83.31 178 ALA A CA 1
ATOM 1399 C C . ALA A 1 178 ? 33.5 -30.922 2.777 1 83.31 178 ALA A C 1
ATOM 1401 O O . ALA A 1 178 ? 34.062 -32 2.658 1 83.31 178 ALA A O 1
ATOM 1402 N N . GLY A 1 179 ? 34.281 -29.875 2.283 1 76.81 179 GLY A N 1
ATOM 1403 C CA . GLY A 1 179 ? 35.688 -29.922 2.027 1 76.81 179 GLY A CA 1
ATOM 1404 C C . GLY A 1 179 ? 36.094 -29.344 0.676 1 76.81 179 GLY A C 1
ATOM 1405 O O . GLY A 1 179 ? 37.188 -29.547 0.206 1 76.81 179 GLY A O 1
ATOM 1406 N N . GLY A 1 180 ? 35.312 -28.578 0.092 1 65.94 180 GLY A N 1
ATOM 1407 C CA . GLY A 1 180 ? 35.688 -27.797 -1.072 1 65.94 180 GLY A CA 1
ATOM 1408 C C . GLY A 1 180 ? 35.719 -28.609 -2.355 1 65.94 180 GLY A C 1
ATOM 1409 O O . GLY A 1 180 ? 36.406 -28.234 -3.312 1 65.94 180 GLY A O 1
ATOM 1410 N N . GLY A 1 181 ? 35.156 -29.766 -2.35 1 67.19 181 GLY A N 1
ATOM 1411 C CA . GLY A 1 181 ? 35.188 -30.562 -3.566 1 67.19 181 GLY A CA 1
ATOM 1412 C C . GLY A 1 181 ? 34.344 -29.984 -4.68 1 67.19 181 GLY A C 1
ATOM 1413 O O . GLY A 1 181 ? 34.094 -28.781 -4.727 1 67.19 181 GLY A O 1
ATOM 1414 N N . LYS A 1 182 ? 34.188 -30.844 -5.676 1 75.69 182 LYS A N 1
ATOM 1415 C CA . LYS A 1 182 ? 33.344 -30.438 -6.809 1 75.69 182 LYS A CA 1
ATOM 1416 C C . LYS A 1 182 ? 31.891 -30.344 -6.41 1 75.69 182 LYS A C 1
ATOM 1418 O O . LYS A 1 182 ? 31.438 -31.047 -5.492 1 75.69 182 LYS A O 1
ATOM 1423 N N . GLY A 1 183 ? 31.203 -29.422 -6.895 1 79.12 183 GLY A N 1
ATOM 1424 C CA . GLY A 1 183 ? 29.766 -29.328 -6.711 1 79.12 183 GLY A CA 1
ATOM 1425 C C . GLY A 1 183 ? 29.047 -30.656 -6.93 1 79.12 183 GLY A C 1
ATOM 1426 O O . GLY A 1 183 ? 29.688 -31.656 -7.27 1 79.12 183 GLY A O 1
ATOM 1427 N N . ALA A 1 184 ? 27.875 -30.766 -6.41 1 89.75 184 ALA A N 1
ATOM 1428 C CA . ALA A 1 184 ? 27.078 -31.984 -6.512 1 89.75 184 ALA A CA 1
ATOM 1429 C C . ALA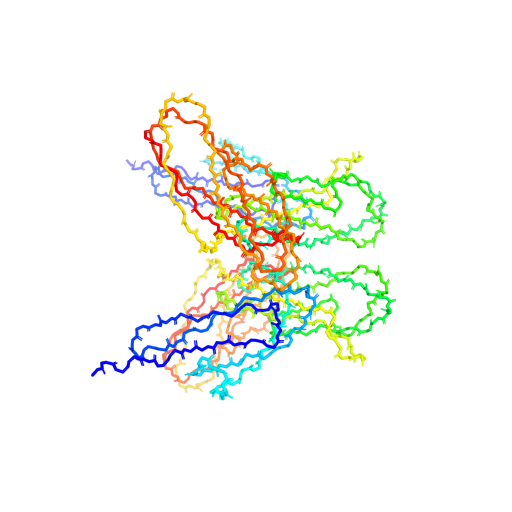 A 1 184 ? 25.812 -31.75 -7.344 1 89.75 184 ALA A C 1
ATOM 1431 O O . ALA A 1 184 ? 25.234 -30.672 -7.312 1 89.75 184 ALA A O 1
ATOM 1432 N N . ASN A 1 185 ? 25.516 -32.75 -8.141 1 93.5 185 ASN A N 1
ATOM 1433 C CA . ASN A 1 185 ? 24.297 -32.719 -8.945 1 93.5 185 ASN A CA 1
ATOM 1434 C C . ASN A 1 185 ? 23.203 -33.594 -8.328 1 93.5 185 ASN A C 1
ATOM 1436 O O . ASN A 1 185 ? 23.453 -34.688 -7.84 1 93.5 185 ASN A O 1
ATOM 1440 N N . LYS A 1 186 ? 22.094 -33.031 -8.172 1 94.44 186 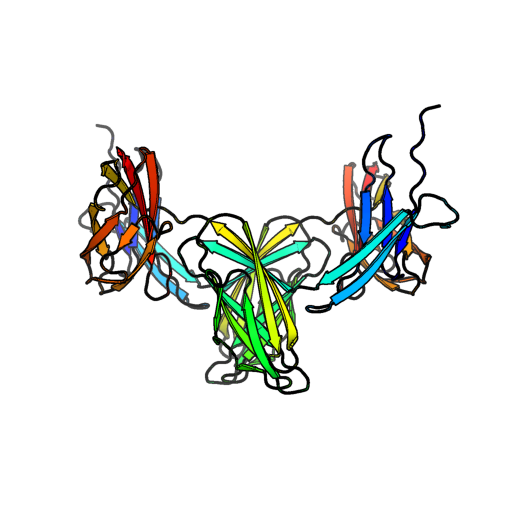LYS A N 1
ATOM 1441 C CA . LYS A 1 186 ? 20.906 -33.75 -7.691 1 94.44 186 LYS A CA 1
ATOM 1442 C C . LYS A 1 186 ? 19.703 -33.5 -8.602 1 94.44 186 LYS A C 1
ATOM 1444 O O . LYS A 1 186 ? 19.797 -32.719 -9.555 1 94.44 186 LYS A O 1
ATOM 1449 N N . ARG A 1 187 ? 18.672 -34.281 -8.383 1 95.56 187 ARG A N 1
ATOM 1450 C CA . ARG A 1 187 ? 17.469 -34.125 -9.203 1 95.56 187 ARG A CA 1
ATOM 1451 C C . ARG A 1 187 ? 16.219 -34.188 -8.336 1 95.56 187 ARG A C 1
ATOM 1453 O O . ARG A 1 187 ? 16.141 -34.938 -7.375 1 95.56 187 ARG A O 1
ATOM 1460 N N . ILE A 1 188 ? 15.312 -33.344 -8.648 1 95.19 188 ILE A N 1
ATOM 1461 C CA . ILE A 1 188 ? 13.977 -33.406 -8.078 1 95.19 188 ILE A CA 1
ATOM 1462 C C . ILE A 1 188 ? 12.938 -33.406 -9.195 1 95.19 188 ILE A C 1
ATOM 1464 O O . ILE A 1 188 ? 13.25 -33.062 -10.344 1 95.19 188 ILE A O 1
ATOM 1468 N N . THR A 1 189 ? 11.719 -33.75 -8.867 1 96.69 189 THR A N 1
ATOM 1469 C CA . THR A 1 189 ? 10.711 -33.844 -9.922 1 96.69 189 THR A CA 1
ATOM 1470 C C . THR A 1 189 ? 9.547 -32.906 -9.641 1 96.69 189 THR A C 1
ATOM 1472 O O . THR A 1 189 ? 9.297 -32.531 -8.492 1 96.69 189 THR A O 1
ATOM 1475 N N . TYR A 1 190 ? 8.969 -32.5 -10.672 1 97.25 190 TYR A N 1
ATOM 1476 C CA . TYR A 1 190 ? 7.746 -31.688 -10.641 1 97.25 190 TYR A CA 1
ATOM 1477 C C . TYR A 1 190 ? 6.699 -32.25 -11.594 1 97.25 190 TYR A C 1
ATOM 1479 O O . TYR A 1 190 ? 6.98 -32.469 -12.773 1 97.25 190 TYR A O 1
ATOM 1487 N N . THR A 1 191 ? 5.516 -32.438 -11.102 1 97.19 191 THR A N 1
ATOM 1488 C CA . THR A 1 191 ? 4.414 -32.938 -11.914 1 97.19 191 THR A CA 1
ATOM 1489 C C . THR A 1 191 ? 3.4 -31.844 -12.195 1 97.19 191 THR A C 1
ATOM 1491 O O . THR A 1 191 ? 2.938 -31.172 -11.266 1 97.19 191 THR A O 1
ATOM 1494 N N . ASN A 1 192 ? 3.131 -31.625 -13.484 1 96.81 192 ASN A N 1
ATOM 1495 C CA . ASN A 1 192 ? 2.102 -30.672 -13.875 1 96.81 192 ASN A CA 1
ATOM 1496 C C . ASN A 1 192 ? 0.707 -31.172 -13.508 1 96.81 192 ASN A C 1
ATOM 1498 O O . ASN A 1 192 ? 0.214 -32.125 -14.086 1 96.81 192 ASN A O 1
ATOM 1502 N N . PRO A 1 193 ? 0.093 -30.5 -12.578 1 93.94 193 PRO A N 1
ATOM 1503 C CA . PRO A 1 193 ? -1.209 -30.984 -12.125 1 93.94 193 PRO A CA 1
ATOM 1504 C C . PRO A 1 193 ? -2.344 -30.625 -13.078 1 93.94 193 PRO A C 1
ATOM 1506 O O . PRO A 1 193 ? -3.482 -31.062 -12.883 1 93.94 193 PRO A O 1
ATOM 1509 N N . TYR A 1 194 ? -2.045 -29.922 -14.219 1 95.44 194 TYR A N 1
ATOM 1510 C CA . TYR A 1 194 ? -3.07 -29.453 -15.141 1 95.44 194 TYR A CA 1
ATOM 1511 C C . TYR A 1 194 ? -3.176 -30.359 -16.359 1 95.44 194 TYR A C 1
ATOM 1513 O O . TYR A 1 194 ? -2.244 -31.109 -16.656 1 95.44 194 TYR A O 1
ATOM 1521 N N . PRO A 1 195 ? -4.32 -30.328 -17.047 1 95.19 195 PRO A N 1
ATOM 1522 C CA . PRO A 1 195 ? -4.508 -31.203 -18.203 1 95.19 195 PRO A CA 1
ATOM 1523 C C . PRO A 1 195 ? -3.775 -30.703 -19.438 1 95.19 195 PRO A C 1
ATOM 1525 O O . PRO A 1 195 ? -3.568 -31.469 -20.391 1 95.19 195 PRO A O 1
ATOM 1528 N N . SER A 1 196 ? -3.369 -29.438 -19.516 1 95.62 196 SER A N 1
ATOM 1529 C CA . SER A 1 196 ? -2.688 -28.859 -20.672 1 95.62 196 SER A CA 1
ATOM 1530 C C . SER A 1 196 ? -1.212 -28.625 -20.375 1 95.62 196 SER A C 1
ATOM 1532 O O . SER A 1 196 ? -0.819 -28.5 -19.203 1 95.62 196 SER A O 1
ATOM 1534 N N . PRO A 1 197 ? -0.471 -28.609 -21.422 1 97.5 197 PRO A N 1
ATOM 1535 C CA . PRO A 1 197 ? 0.939 -28.266 -21.203 1 97.5 197 PRO A CA 1
ATOM 1536 C C . PRO A 1 197 ? 1.131 -26.891 -20.578 1 97.5 197 PRO A C 1
ATOM 1538 O O . PRO A 1 197 ? 0.371 -25.969 -20.875 1 97.5 197 PRO A O 1
ATOM 1541 N N . ARG A 1 198 ? 2.143 -26.859 -19.75 1 97 198 ARG A N 1
ATOM 1542 C CA . ARG A 1 198 ? 2.475 -25.594 -19.078 1 97 198 ARG A CA 1
ATOM 1543 C C . ARG A 1 198 ? 3.975 -25.328 -19.125 1 97 198 ARG A C 1
ATOM 1545 O O . ARG A 1 198 ? 4.773 -26.266 -19.188 1 97 198 ARG A O 1
ATOM 1552 N N . ALA A 1 199 ? 4.246 -24.016 -19.141 1 97.88 199 ALA A N 1
ATOM 1553 C CA . ALA A 1 199 ? 5.637 -23.578 -19.062 1 97.88 199 ALA A CA 1
ATOM 1554 C C . ALA A 1 199 ? 5.934 -22.938 -17.703 1 97.88 199 ALA A C 1
ATOM 1556 O O . ALA A 1 199 ? 5.113 -22.172 -17.172 1 97.88 199 ALA A O 1
ATOM 1557 N N . TYR A 1 200 ? 7.109 -23.328 -17.125 1 98 200 TYR A N 1
ATOM 1558 C CA . TYR A 1 200 ? 7.496 -22.812 -15.812 1 98 200 TYR A CA 1
ATOM 1559 C C . TYR A 1 200 ? 8.906 -22.234 -15.844 1 98 200 TYR A C 1
ATOM 1561 O O . TYR A 1 200 ? 9.711 -22.594 -16.719 1 98 200 TYR A O 1
ATOM 1569 N N . ARG A 1 201 ? 9.125 -21.312 -14.969 1 97.62 201 ARG A N 1
ATOM 1570 C CA . ARG A 1 201 ? 10.453 -20.75 -14.734 1 97.62 201 ARG A CA 1
ATOM 1571 C C . ARG A 1 201 ? 10.922 -21.047 -13.312 1 97.62 201 ARG A C 1
ATOM 1573 O O . ARG A 1 201 ? 10.141 -20.984 -12.367 1 97.62 201 ARG A O 1
ATOM 1580 N N . LEU A 1 202 ? 12.195 -21.281 -13.219 1 97.56 202 LEU A N 1
ATOM 1581 C CA . LEU A 1 202 ? 12.773 -21.641 -11.93 1 97.56 202 LEU A CA 1
ATOM 1582 C C . LEU A 1 202 ? 13.641 -20.516 -11.391 1 97.56 202 LEU A C 1
ATOM 1584 O O . LEU A 1 202 ? 14.383 -19.875 -12.141 1 97.56 202 LEU A O 1
ATOM 1588 N N . HIS A 1 203 ? 13.438 -20.281 -10.078 1 95.44 203 HIS A N 1
ATOM 1589 C CA . HIS A 1 203 ? 14.297 -19.359 -9.344 1 95.44 203 HIS A CA 1
ATOM 1590 C C . HIS A 1 203 ? 14.68 -19.938 -7.98 1 95.44 203 HIS A C 1
ATOM 1592 O O . HIS A 1 203 ? 13.961 -20.781 -7.438 1 95.44 203 HIS A O 1
ATOM 1598 N N . SER A 1 204 ? 15.789 -19.484 -7.504 1 95.38 204 SER A N 1
ATOM 1599 C CA . SER A 1 204 ? 16.219 -19.828 -6.152 1 95.38 204 SER A CA 1
ATOM 1600 C C . SER A 1 204 ? 16.516 -18.578 -5.332 1 95.38 204 SER A C 1
ATOM 1602 O O . SER A 1 204 ? 16.875 -17.531 -5.887 1 95.38 204 SER A O 1
ATOM 1604 N N . ASP A 1 205 ? 16.359 -18.703 -4.035 1 94.38 205 ASP A N 1
ATOM 1605 C CA . ASP A 1 205 ? 16.719 -17.578 -3.178 1 94.38 205 ASP A CA 1
ATOM 1606 C C . ASP A 1 205 ? 18.219 -17.578 -2.883 1 94.38 205 ASP A C 1
ATOM 1608 O O . ASP A 1 205 ? 18.734 -16.625 -2.311 1 94.38 205 ASP A O 1
ATOM 1612 N N . HIS A 1 206 ? 18.922 -18.609 -3.262 1 94.06 206 HIS A N 1
ATOM 1613 C CA . HIS A 1 206 ? 20.375 -18.703 -3.143 1 94.06 206 HIS A CA 1
ATOM 1614 C C . HIS A 1 206 ? 21.016 -19.062 -4.477 1 94.06 206 HIS A C 1
ATOM 1616 O O . HIS A 1 206 ? 21.547 -20.156 -4.637 1 94.06 206 HIS A O 1
ATOM 1622 N N . PRO A 1 207 ? 21.078 -18.062 -5.305 1 91.62 207 PRO A N 1
ATOM 1623 C CA . PRO A 1 207 ? 21.578 -18.391 -6.645 1 91.62 207 PRO A CA 1
ATOM 1624 C C . PRO A 1 207 ? 23.062 -18.75 -6.648 1 91.62 207 PRO A C 1
ATOM 1626 O O . PRO A 1 207 ? 23.531 -19.391 -7.586 1 91.62 207 PRO A O 1
ATOM 1629 N N . ARG A 1 208 ? 23.766 -18.391 -5.66 1 91.62 208 ARG A N 1
ATOM 1630 C CA . ARG A 1 208 ? 25.188 -18.719 -5.582 1 91.62 208 ARG A CA 1
ATOM 1631 C C . ARG A 1 208 ? 25.391 -20.156 -5.109 1 91.62 208 ARG A C 1
ATOM 1633 O O . ARG A 1 208 ? 26.391 -20.781 -5.43 1 91.62 208 ARG A O 1
ATOM 1640 N N . LEU A 1 209 ? 24.438 -20.719 -4.418 1 92.81 209 LEU A N 1
ATOM 1641 C CA . LEU A 1 209 ? 24.562 -22.062 -3.842 1 92.81 209 LEU A CA 1
ATOM 1642 C C . LEU A 1 209 ? 23.906 -23.094 -4.742 1 92.81 209 LEU A C 1
ATOM 1644 O O . LEU A 1 209 ? 24.312 -24.266 -4.742 1 92.81 209 LEU A O 1
ATOM 1648 N N . LEU A 1 210 ? 22.906 -22.656 -5.43 1 95.56 210 LEU A N 1
ATOM 1649 C CA . LEU A 1 210 ? 22.141 -23.594 -6.242 1 95.56 210 LEU A CA 1
ATOM 1650 C C . LEU A 1 210 ? 21.906 -23.031 -7.641 1 95.56 210 LEU A C 1
ATOM 1652 O O . LEU A 1 210 ? 21.391 -21.922 -7.789 1 95.56 210 LEU A O 1
ATOM 1656 N N . GLN A 1 211 ? 22.297 -23.859 -8.625 1 96 211 GLN A N 1
ATOM 1657 C CA . GLN A 1 211 ? 22.016 -23.562 -10.023 1 96 211 GLN A CA 1
ATOM 1658 C C . GLN A 1 211 ? 21.172 -24.656 -10.656 1 96 211 GLN A C 1
ATOM 1660 O O . GLN A 1 211 ? 21.219 -25.812 -10.242 1 96 211 GLN A O 1
ATOM 1665 N N . PHE A 1 212 ? 20.406 -24.234 -11.57 1 97.62 212 PHE A N 1
ATOM 1666 C CA . PHE A 1 212 ? 19.578 -25.203 -12.281 1 97.62 212 PHE A CA 1
ATOM 1667 C C . PHE A 1 212 ? 20.219 -25.578 -13.617 1 97.62 212 PHE A C 1
ATOM 1669 O O . PHE A 1 212 ? 20.875 -24.75 -14.25 1 97.62 212 PHE A O 1
ATOM 1676 N N . LYS A 1 213 ? 20 -26.781 -14.031 1 96.25 213 LYS A N 1
ATOM 1677 C CA . LYS A 1 213 ? 20.438 -27.156 -15.375 1 96.25 213 LYS A CA 1
ATOM 1678 C C . LYS A 1 213 ? 19.719 -26.328 -16.438 1 96.25 213 LYS A C 1
ATOM 1680 O O . LYS A 1 213 ? 20.344 -25.844 -17.375 1 96.25 213 LYS A O 1
ATOM 1685 N N . GLU A 1 214 ? 18.438 -26.25 -16.281 1 96.5 214 GLU A N 1
ATOM 1686 C CA . GLU A 1 214 ? 17.594 -25.375 -17.094 1 96.5 214 GLU A CA 1
ATOM 1687 C C . GLU A 1 214 ? 16.734 -24.469 -16.203 1 96.5 214 GLU A C 1
ATOM 1689 O O . GLU A 1 214 ? 16.047 -24.953 -15.305 1 96.5 214 GLU A O 1
ATOM 1694 N N . ASP A 1 215 ? 16.734 -23.234 -16.531 1 95.94 215 ASP A N 1
ATOM 1695 C CA . ASP A 1 215 ? 15.992 -22.297 -15.695 1 95.94 215 ASP A CA 1
ATOM 1696 C C . ASP A 1 215 ? 14.516 -22.25 -16.078 1 95.94 215 ASP A C 1
ATOM 1698 O O . ASP A 1 215 ? 13.719 -21.578 -15.438 1 95.94 215 ASP A O 1
ATOM 1702 N N . ALA A 1 216 ? 14.203 -22.844 -17.172 1 97.94 216 ALA A N 1
ATOM 1703 C CA . ALA A 1 216 ? 12.812 -22.922 -17.625 1 97.94 216 ALA A CA 1
ATOM 1704 C C . ALA A 1 216 ? 12.531 -24.266 -18.281 1 97.94 216 ALA A C 1
ATOM 1706 O O . ALA A 1 216 ? 13.445 -24.922 -18.797 1 97.94 216 ALA A O 1
ATOM 1707 N N . PHE A 1 217 ? 11.289 -24.703 -18.219 1 97.94 217 PHE A N 1
ATOM 1708 C CA . PHE A 1 217 ? 10.922 -25.969 -18.844 1 97.94 217 PHE A CA 1
ATOM 1709 C C . PHE A 1 217 ? 9.438 -26 -19.172 1 97.94 217 PHE A C 1
ATOM 1711 O O . PHE A 1 217 ? 8.664 -25.188 -18.672 1 97.94 217 PHE A O 1
ATOM 1718 N N . GLN A 1 218 ? 9.125 -26.797 -20.031 1 97.94 218 GLN A N 1
ATOM 1719 C CA . GLN A 1 218 ? 7.738 -27.094 -20.375 1 97.94 218 GLN A CA 1
ATOM 1720 C C . GLN A 1 218 ? 7.406 -28.547 -20.062 1 97.94 218 GLN A C 1
ATOM 1722 O O . GLN A 1 218 ? 8.242 -29.438 -20.25 1 97.94 218 GLN A O 1
ATOM 1727 N N . VAL A 1 219 ? 6.297 -28.734 -19.609 1 98.06 219 VAL A N 1
ATOM 1728 C CA . VAL A 1 219 ? 5.879 -30.078 -19.25 1 98.06 219 VAL A CA 1
ATOM 1729 C C . VAL A 1 219 ? 4.426 -30.297 -19.672 1 98.06 219 VAL A C 1
ATOM 1731 O O . VAL A 1 219 ? 3.6 -29.391 -19.547 1 98.06 219 VAL A O 1
ATOM 1734 N N . GLY A 1 220 ? 4.195 -31.484 -20.234 1 97.69 220 GLY A N 1
ATOM 1735 C CA . GLY A 1 220 ? 2.852 -31.812 -20.688 1 97.69 220 GLY A CA 1
ATOM 1736 C C . GLY A 1 220 ? 1.853 -31.953 -19.562 1 97.69 220 GLY A C 1
ATOM 1737 O O . GLY A 1 220 ? 2.236 -31.984 -18.391 1 97.69 220 GLY A O 1
ATOM 1738 N N . GLY A 1 221 ? 0.556 -32.062 -19.984 1 96.81 221 GLY A N 1
ATOM 1739 C CA . GLY A 1 221 ? -0.484 -32.25 -19 1 96.81 221 GLY A CA 1
ATOM 1740 C C . GLY A 1 221 ? -0.33 -33.562 -18.219 1 96.81 221 GLY A C 1
ATOM 1741 O O . GLY A 1 221 ? -0.213 -34.625 -18.828 1 96.81 221 GLY A O 1
ATOM 1742 N N . GLY A 1 222 ? -0.282 -33.438 -16.906 1 96.25 222 GLY A N 1
ATOM 1743 C CA . GLY A 1 222 ? -0.169 -34.625 -16.078 1 96.25 222 GLY A CA 1
ATOM 1744 C C . GLY A 1 222 ? 1.207 -35.281 -16.125 1 96.25 222 GLY A C 1
ATOM 1745 O O . GLY A 1 222 ? 1.446 -36.281 -15.484 1 96.25 222 GLY A O 1
ATOM 1746 N N . GLU A 1 223 ? 2.125 -34.688 -16.828 1 97.94 223 GLU A N 1
ATOM 1747 C CA . GLU A 1 223 ? 3.453 -35.281 -17 1 97.94 223 GLU A CA 1
ATOM 1748 C C . GLU A 1 223 ? 4.43 -34.75 -15.953 1 97.94 223 GLU A C 1
ATOM 1750 O O . GLU A 1 223 ? 4.156 -33.75 -15.297 1 97.94 223 GLU A O 1
ATOM 1755 N N . THR A 1 224 ? 5.43 -35.5 -15.719 1 98.06 224 THR A N 1
ATOM 1756 C CA . THR A 1 224 ? 6.453 -35.156 -14.734 1 98.06 224 THR A CA 1
ATOM 1757 C C . THR A 1 224 ? 7.742 -34.719 -15.422 1 98.06 224 THR A C 1
ATOM 1759 O O . THR A 1 224 ? 8.148 -35.281 -16.438 1 98.06 224 THR A O 1
ATOM 1762 N N . TYR A 1 225 ? 8.273 -33.688 -14.984 1 98.06 225 TYR A N 1
ATOM 1763 C CA . TYR A 1 225 ? 9.555 -33.156 -15.453 1 98.06 225 TYR A CA 1
ATOM 1764 C C . TYR A 1 225 ? 10.625 -33.281 -14.375 1 98.06 225 TYR A C 1
ATOM 1766 O O . TYR A 1 225 ? 10.359 -33.062 -13.195 1 98.06 225 TYR A O 1
ATOM 1774 N N . THR A 1 226 ? 11.812 -33.656 -14.758 1 97.94 226 THR A N 1
ATOM 1775 C CA . THR A 1 226 ? 12.938 -33.75 -13.836 1 97.94 226 THR A CA 1
ATOM 1776 C C . THR A 1 226 ? 13.766 -32.469 -13.828 1 97.94 226 THR A C 1
ATOM 1778 O O . THR A 1 226 ? 14.32 -32.094 -14.859 1 97.94 226 THR A O 1
ATOM 1781 N N . ILE A 1 227 ? 13.883 -31.859 -12.68 1 97.38 227 ILE A N 1
ATOM 1782 C CA . ILE A 1 227 ? 14.664 -30.641 -12.508 1 97.38 227 ILE A CA 1
ATOM 1783 C C . ILE A 1 227 ? 16.094 -31 -12.07 1 97.38 227 ILE A C 1
ATOM 1785 O O . ILE A 1 227 ? 16.281 -31.625 -11.031 1 97.38 227 ILE A O 1
ATOM 1789 N N . GLY A 1 228 ? 17.062 -30.547 -12.844 1 97.56 228 GLY A N 1
ATOM 1790 C CA . GLY A 1 228 ? 18.453 -30.75 -12.484 1 97.56 228 GLY A CA 1
ATOM 1791 C C . GLY A 1 228 ? 19 -29.656 -11.594 1 97.56 228 GLY A C 1
ATOM 1792 O O . GLY A 1 228 ? 18.922 -28.469 -11.93 1 97.56 228 GLY A O 1
ATOM 1793 N N . LEU A 1 229 ? 19.578 -30.094 -10.469 1 96.75 229 LEU A N 1
ATOM 1794 C CA . LEU A 1 229 ? 20.141 -29.172 -9.492 1 96.75 229 LEU A CA 1
ATOM 1795 C C . LEU A 1 229 ? 21.656 -29.328 -9.422 1 96.75 229 LEU A C 1
ATOM 1797 O O . LEU A 1 229 ? 22.172 -30.453 -9.398 1 96.75 229 LEU A O 1
ATOM 1801 N N . ARG A 1 230 ? 22.266 -28.203 -9.43 1 95.94 230 ARG A N 1
ATOM 1802 C CA . ARG A 1 230 ? 23.719 -28.188 -9.203 1 95.94 230 ARG A CA 1
ATOM 1803 C C . ARG A 1 230 ? 24.078 -27.359 -7.977 1 95.94 230 ARG A C 1
ATOM 1805 O O . ARG A 1 230 ? 23.891 -26.141 -7.969 1 95.94 230 ARG A O 1
ATOM 1812 N N . PHE A 1 231 ? 24.672 -27.969 -6.992 1 94.81 231 PHE A N 1
ATOM 1813 C CA . PHE A 1 231 ? 25.016 -27.297 -5.754 1 94.81 231 PHE A CA 1
ATOM 1814 C C . PHE A 1 231 ? 26.5 -26.906 -5.746 1 94.81 231 PHE A C 1
ATOM 1816 O O . PHE A 1 231 ? 27.344 -27.672 -6.195 1 94.81 231 PHE A O 1
ATOM 1823 N N . ALA A 1 232 ? 26.688 -25.734 -5.23 1 92.75 232 ALA A N 1
ATOM 1824 C CA . ALA A 1 232 ? 28.078 -25.312 -5.055 1 92.75 232 ALA A CA 1
ATOM 1825 C C . ALA A 1 232 ? 28.734 -26.016 -3.873 1 92.75 232 ALA A C 1
ATOM 1827 O O . ALA A 1 232 ? 28.047 -26.391 -2.912 1 92.75 232 ALA A O 1
ATOM 1828 N N . SER A 1 233 ? 30 -26.156 -3.996 1 89.25 233 SER A N 1
ATOM 1829 C CA . SER A 1 233 ? 30.75 -26.766 -2.895 1 89.25 233 SER A CA 1
ATOM 1830 C C . SER A 1 233 ? 30.953 -25.781 -1.751 1 89.25 233 SER A C 1
ATOM 1832 O O . SER A 1 233 ? 30.969 -24.562 -1.968 1 89.25 233 SER A O 1
ATOM 183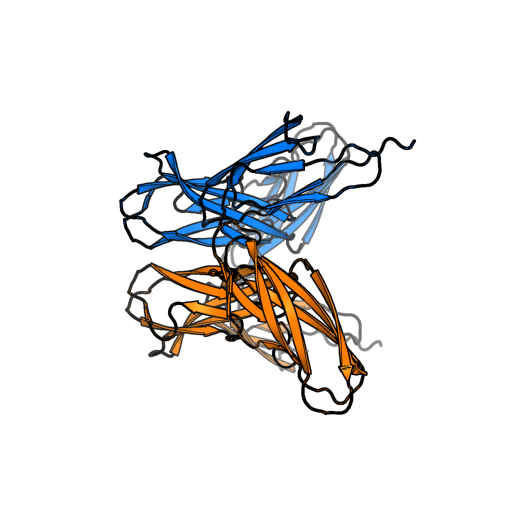4 N N . ARG A 1 234 ? 30.891 -26.359 -0.576 1 85.81 234 ARG A N 1
ATOM 1835 C CA . ARG A 1 234 ? 31.172 -25.562 0.617 1 85.81 234 ARG A CA 1
ATOM 1836 C C . ARG A 1 234 ? 32.281 -26.203 1.439 1 85.81 234 ARG A C 1
ATOM 1838 O O . ARG A 1 234 ? 32.312 -27.406 1.637 1 85.81 234 ARG A O 1
ATOM 1845 N N . ARG A 1 235 ? 33.125 -25.406 1.957 1 83.38 235 ARG A N 1
ATOM 1846 C CA . ARG A 1 235 ? 34.281 -25.906 2.715 1 83.38 235 ARG A CA 1
ATOM 1847 C C . ARG A 1 235 ? 33.875 -26.297 4.129 1 83.38 235 ARG A C 1
ATOM 1849 O O . ARG A 1 235 ? 34.281 -27.344 4.641 1 83.38 235 ARG A O 1
ATOM 1856 N N . GLU A 1 236 ? 32.906 -25.5 4.641 1 88.25 236 GLU A N 1
ATOM 1857 C CA . GLU A 1 236 ? 32.562 -25.688 6.043 1 88.25 236 GLU A CA 1
ATOM 1858 C C . GLU A 1 236 ? 31.281 -26.516 6.191 1 88.25 236 GLU A C 1
ATOM 1860 O O . GLU A 1 236 ? 30.359 -26.406 5.371 1 88.25 236 GLU A O 1
ATOM 1865 N N . ALA A 1 237 ? 31.375 -27.328 7.23 1 90.25 237 ALA A N 1
ATOM 1866 C CA . ALA A 1 237 ? 30.156 -28.062 7.566 1 90.25 237 ALA A CA 1
ATOM 1867 C C . ALA A 1 237 ? 29.062 -27.109 8.016 1 90.25 237 ALA A C 1
ATOM 1869 O O . ALA A 1 237 ? 29.344 -26 8.484 1 90.25 237 ALA A O 1
ATOM 1870 N N . GLY A 1 238 ? 27.828 -27.562 7.738 1 92.69 238 GLY A N 1
ATOM 1871 C CA . GLY A 1 238 ? 26.703 -26.719 8.109 1 92.69 238 GLY A CA 1
ATOM 1872 C C . GLY A 1 238 ? 25.422 -27.078 7.359 1 92.69 238 GLY A C 1
ATOM 1873 O O . GLY A 1 238 ? 25.344 -28.125 6.715 1 92.69 238 GLY A O 1
ATOM 1874 N N . GLU A 1 239 ? 24.406 -26.328 7.676 1 94.94 239 GLU A N 1
ATOM 1875 C CA . GLU A 1 239 ? 23.109 -26.531 7.035 1 94.94 239 GLU A CA 1
ATOM 1876 C C . GLU A 1 239 ? 22.594 -25.25 6.402 1 94.94 239 GLU A C 1
ATOM 1878 O O . GLU A 1 239 ? 22.844 -24.156 6.918 1 94.94 239 GLU A O 1
ATOM 1883 N N . GLU A 1 240 ? 22.031 -25.453 5.23 1 94.38 240 GLU A N 1
ATOM 1884 C CA . GLU A 1 240 ? 21.391 -24.328 4.539 1 94.38 240 GLU A CA 1
ATOM 1885 C C . GLU A 1 240 ? 20 -24.719 4.031 1 94.38 240 GLU A C 1
ATOM 1887 O O . GLU A 1 240 ? 19.797 -25.859 3.588 1 94.38 240 GLU A O 1
ATOM 1892 N N . GLU A 1 241 ? 19.047 -23.812 4.18 1 95.62 241 GLU A N 1
ATOM 1893 C CA . GLU A 1 241 ? 17.734 -23.984 3.568 1 95.62 241 GLU A CA 1
ATOM 1894 C C . GLU A 1 241 ? 17.609 -23.141 2.295 1 95.62 241 GLU A C 1
ATOM 1896 O O . GLU A 1 241 ? 17.781 -21.922 2.324 1 95.62 241 GLU A O 1
ATOM 1901 N N . ILE A 1 242 ? 17.344 -23.844 1.235 1 96.31 242 ILE A N 1
ATOM 1902 C CA . ILE A 1 242 ? 17.234 -23.188 -0.065 1 96.31 242 ILE A CA 1
ATOM 1903 C C . ILE A 1 242 ? 15.812 -23.312 -0.6 1 96.31 242 ILE A C 1
ATOM 1905 O O . ILE A 1 242 ? 15.25 -24.406 -0.636 1 96.31 242 ILE A O 1
ATOM 1909 N N . LEU A 1 243 ? 15.211 -22.234 -1.015 1 97.19 243 LEU A N 1
ATOM 1910 C CA . LEU A 1 243 ? 13.883 -22.234 -1.621 1 97.19 243 LEU A CA 1
ATOM 1911 C C . LEU A 1 243 ? 13.977 -22.266 -3.143 1 97.19 243 LEU A C 1
ATOM 1913 O O . LEU A 1 243 ? 14.789 -21.531 -3.725 1 97.19 243 LEU A O 1
ATOM 1917 N N . ILE A 1 244 ? 13.242 -23.078 -3.754 1 97.31 244 ILE A N 1
ATOM 1918 C CA . ILE A 1 244 ? 13.102 -23.141 -5.203 1 97.31 244 ILE A CA 1
ATOM 1919 C C . ILE A 1 244 ? 11.703 -22.672 -5.609 1 97.31 244 ILE A C 1
ATOM 1921 O O . ILE A 1 244 ? 10.703 -23.297 -5.234 1 97.31 244 ILE A O 1
ATOM 1925 N N . TYR A 1 245 ? 11.664 -21.609 -6.344 1 97.5 245 TYR A N 1
ATOM 1926 C CA . TYR A 1 245 ? 10.398 -21.078 -6.828 1 97.5 245 TYR A CA 1
ATOM 1927 C C . TYR A 1 245 ? 10.078 -21.609 -8.219 1 97.5 245 TYR A C 1
ATOM 1929 O O . TYR A 1 245 ? 10.891 -21.469 -9.141 1 97.5 245 TYR A O 1
ATOM 1937 N N . ILE A 1 246 ? 8.945 -22.203 -8.352 1 97.81 246 ILE A N 1
ATOM 1938 C CA . ILE A 1 246 ? 8.414 -22.625 -9.641 1 97.81 246 ILE A CA 1
ATOM 1939 C C . ILE A 1 246 ? 7.285 -21.688 -10.07 1 97.81 246 ILE A C 1
ATOM 1941 O O . ILE A 1 246 ? 6.176 -21.75 -9.539 1 97.81 246 ILE A O 1
ATOM 1945 N N . ASN A 1 247 ? 7.602 -20.859 -11.031 1 96.94 247 ASN A N 1
ATOM 1946 C CA . ASN A 1 247 ? 6.672 -19.812 -11.414 1 96.94 247 ASN A CA 1
ATOM 1947 C C . ASN A 1 247 ? 6.066 -20.062 -12.789 1 96.94 247 ASN A C 1
ATOM 1949 O O . ASN A 1 247 ? 6.707 -20.672 -13.648 1 96.94 247 ASN A O 1
ATOM 1953 N N . ASP A 1 248 ? 4.902 -19.578 -13 1 95.38 248 ASP A N 1
ATOM 1954 C CA . ASP A 1 248 ? 4.266 -19.719 -14.305 1 95.38 248 ASP A CA 1
ATOM 1955 C C . ASP A 1 248 ? 4.77 -18.656 -15.281 1 95.38 248 ASP A C 1
ATOM 1957 O O . ASP A 1 248 ? 5.75 -17.969 -14.992 1 95.38 248 ASP A O 1
ATOM 1961 N N . HIS A 1 249 ? 4.184 -18.578 -16.484 1 91.25 249 HIS A N 1
ATOM 1962 C CA . HIS A 1 249 ? 4.645 -17.703 -17.562 1 91.25 249 HIS A CA 1
ATOM 1963 C C . HIS A 1 249 ? 4.496 -16.234 -17.188 1 91.25 249 HIS A C 1
ATOM 1965 O O . HIS A 1 249 ? 5.172 -15.375 -17.75 1 91.25 249 HIS A O 1
ATOM 1971 N N . GLU A 1 250 ? 3.646 -15.953 -16.234 1 90.06 250 GLU A N 1
ATOM 1972 C CA . GLU A 1 250 ? 3.463 -14.578 -15.766 1 90.06 250 GLU A CA 1
ATOM 1973 C C . GLU A 1 250 ? 4.34 -14.281 -14.555 1 90.06 250 GLU A C 1
ATOM 1975 O O . GLU A 1 250 ? 4.203 -13.227 -13.922 1 90.06 250 GLU A O 1
ATOM 1980 N N . ASP A 1 251 ? 5.168 -15.266 -14.188 1 93.44 251 ASP A N 1
ATOM 1981 C CA . ASP A 1 251 ? 6.105 -15.172 -13.07 1 93.44 251 ASP A CA 1
ATOM 1982 C C . ASP A 1 251 ? 5.367 -15.195 -11.734 1 93.44 251 ASP A C 1
ATOM 1984 O O . ASP A 1 251 ? 5.84 -14.617 -10.75 1 93.44 251 ASP A O 1
ATOM 1988 N N . LYS A 1 252 ? 4.191 -15.797 -11.758 1 93.31 252 LYS A N 1
ATOM 1989 C CA . LYS A 1 252 ? 3.455 -16.078 -10.523 1 93.31 252 LYS A CA 1
ATOM 1990 C C . LYS A 1 252 ? 3.865 -17.422 -9.93 1 93.31 252 LYS A C 1
ATOM 1992 O O . LYS A 1 252 ? 4.059 -18.391 -10.664 1 93.31 252 LYS A O 1
ATOM 1997 N N . ASN A 1 253 ? 3.934 -17.422 -8.664 1 95.44 253 ASN A N 1
ATOM 1998 C CA . ASN A 1 253 ? 4.406 -18.625 -7.996 1 95.44 253 ASN A CA 1
ATOM 1999 C C . ASN A 1 253 ? 3.363 -19.75 -8.047 1 95.44 253 ASN A C 1
ATOM 2001 O O . ASN A 1 253 ? 2.232 -19.562 -7.598 1 95.44 253 ASN A O 1
ATOM 2005 N N . GLU A 1 254 ? 3.785 -20.828 -8.648 1 95.69 254 GLU A N 1
ATOM 2006 C CA . GLU A 1 254 ? 2.945 -22.016 -8.695 1 95.69 254 GLU A CA 1
ATOM 2007 C C . GLU A 1 254 ? 3.234 -22.938 -7.52 1 95.69 254 GLU A C 1
ATOM 2009 O O . GLU A 1 254 ? 2.311 -23.469 -6.895 1 95.69 254 GLU A O 1
ATOM 2014 N N . GLU A 1 255 ? 4.453 -23.203 -7.297 1 96.38 255 GLU A N 1
ATOM 2015 C CA . GLU A 1 255 ? 4.914 -24.031 -6.191 1 96.38 255 GLU A CA 1
ATOM 2016 C C . GLU A 1 255 ? 6.262 -23.547 -5.66 1 96.38 255 GLU A C 1
ATOM 2018 O O . GLU A 1 255 ? 7.043 -22.953 -6.395 1 96.38 255 GLU A O 1
ATOM 2023 N N . THR A 1 256 ? 6.418 -23.797 -4.406 1 97.62 256 THR A N 1
ATOM 2024 C CA . THR A 1 256 ? 7.715 -23.531 -3.795 1 97.62 256 THR A CA 1
ATOM 2025 C C . THR A 1 256 ? 8.219 -24.766 -3.045 1 97.62 256 THR A C 1
ATOM 2027 O O . THR A 1 256 ? 7.512 -25.312 -2.203 1 97.62 256 THR A O 1
ATOM 2030 N N . PHE A 1 257 ? 9.414 -25.141 -3.404 1 98 257 PHE A N 1
ATOM 2031 C CA . PHE A 1 257 ? 10.07 -26.25 -2.719 1 98 257 PHE A CA 1
ATOM 2032 C C . PHE A 1 257 ? 11.133 -25.734 -1.755 1 98 257 PHE A C 1
ATOM 2034 O O . PHE A 1 257 ? 11.773 -24.719 -2.018 1 98 257 PHE A O 1
ATOM 2041 N N . CYS A 1 258 ? 11.266 -26.422 -0.696 1 98 258 CYS A N 1
ATOM 2042 C CA . CYS A 1 258 ? 12.336 -26.156 0.251 1 98 258 CYS A CA 1
ATOM 2043 C C . CYS A 1 258 ? 13.344 -27.297 0.278 1 98 258 CYS A C 1
ATOM 2045 O O . CYS A 1 258 ? 12.969 -28.453 0.509 1 98 258 CYS A O 1
ATOM 2047 N N . VAL A 1 259 ? 14.57 -27 0.064 1 96.94 259 VAL A N 1
ATOM 2048 C CA . VAL A 1 259 ? 15.633 -28 0.108 1 96.94 259 VAL A CA 1
ATOM 2049 C C . VAL A 1 259 ? 16.578 -27.703 1.271 1 96.94 259 VAL A C 1
ATOM 2051 O O . VAL A 1 259 ? 17.281 -26.688 1.263 1 96.94 259 VAL A O 1
ATOM 2054 N N . LYS A 1 260 ? 16.547 -28.516 2.195 1 96.75 260 LYS A N 1
ATOM 2055 C CA . LYS A 1 260 ? 17.531 -28.438 3.268 1 96.75 260 LYS A CA 1
ATOM 2056 C C . LYS A 1 260 ? 18.828 -29.156 2.877 1 96.75 260 LYS A C 1
ATOM 2058 O O . LYS A 1 260 ? 18.828 -30.391 2.711 1 96.75 260 LYS A O 1
ATOM 2063 N N . VAL A 1 261 ? 19.891 -28.453 2.793 1 94.88 261 VAL A N 1
ATOM 2064 C CA . VAL A 1 261 ? 21.172 -29.016 2.404 1 94.88 261 VAL A CA 1
ATOM 2065 C C . VAL A 1 261 ? 22.078 -29.141 3.629 1 94.88 261 VAL A C 1
ATOM 2067 O O . VAL A 1 261 ? 22.344 -28.141 4.316 1 94.88 261 VAL A O 1
ATOM 2070 N N . ILE A 1 262 ? 22.5 -30.312 3.865 1 94.31 262 ILE A N 1
ATOM 2071 C CA . ILE A 1 262 ? 23.391 -30.578 4.98 1 94.31 262 ILE A CA 1
ATOM 2072 C C . ILE A 1 262 ? 24.797 -30.875 4.445 1 94.31 262 ILE A C 1
ATOM 2074 O O . ILE A 1 262 ? 25 -31.875 3.74 1 94.31 262 ILE A O 1
ATOM 2078 N N . TYR A 1 263 ? 25.703 -29.984 4.734 1 91.19 263 TYR A N 1
ATOM 2079 C CA . TYR A 1 263 ? 27.094 -30.219 4.391 1 91.19 263 TYR A CA 1
ATOM 2080 C C . TYR A 1 263 ? 27.828 -30.953 5.52 1 91.19 263 TYR A C 1
ATOM 2082 O O . TYR A 1 263 ? 27.906 -30.438 6.641 1 91.19 263 TYR A O 1
ATOM 2090 N N . GLN A 1 264 ? 28.312 -32.125 5.168 1 90.19 264 GLN A N 1
ATOM 2091 C CA . GLN A 1 264 ? 29.016 -32.906 6.176 1 90.19 264 GLN A CA 1
ATOM 2092 C C . GLN A 1 264 ? 30.203 -33.656 5.566 1 90.19 264 GLN A C 1
ATOM 2094 O O . GLN A 1 264 ? 30.172 -34 4.387 1 90.19 264 GLN A O 1
ATOM 2099 N N . MET B 1 1 ? -15.492 -50.969 15.414 1 40.38 1 MET B N 1
ATOM 2100 C CA . MET B 1 1 ? -14.547 -50.5 14.406 1 40.38 1 MET B CA 1
ATOM 2101 C C . MET B 1 1 ? -14.633 -49 14.25 1 40.38 1 MET B C 1
ATOM 2103 O O . MET B 1 1 ? -15.727 -48.438 14.195 1 40.38 1 MET B O 1
ATOM 2107 N N . PRO B 1 2 ? -13.68 -48.219 14.672 1 49.38 2 PRO B N 1
ATOM 2108 C CA . PRO B 1 2 ? -13.812 -46.75 14.594 1 49.38 2 PRO B CA 1
ATOM 2109 C C . PRO B 1 2 ? -14.352 -46.281 13.25 1 49.38 2 PRO B C 1
ATOM 2111 O O . PRO B 1 2 ? -13.992 -46.844 12.203 1 49.38 2 PRO B O 1
ATOM 2114 N N . ARG B 1 3 ? -15.523 -45.875 13.117 1 52.56 3 ARG B N 1
ATOM 2115 C CA . ARG B 1 3 ? -16.203 -45.406 11.914 1 52.56 3 ARG B CA 1
ATOM 2116 C C . ARG B 1 3 ? -15.312 -44.5 11.078 1 52.56 3 ARG B C 1
ATOM 2118 O O . ARG B 1 3 ? -14.961 -43.406 11.508 1 52.56 3 ARG B O 1
ATOM 2125 N N . GLU B 1 4 ? -14.312 -45.031 10.43 1 57.56 4 GLU B N 1
ATOM 2126 C CA . GLU B 1 4 ? -13.508 -44.281 9.484 1 57.56 4 GLU B CA 1
ATOM 2127 C C . GLU B 1 4 ? -14.383 -43.344 8.625 1 57.56 4 GLU B C 1
ATOM 2129 O O . GLU B 1 4 ? -15.43 -43.781 8.125 1 57.56 4 GLU B O 1
ATOM 2134 N N . ASP B 1 5 ? -14.406 -42.094 8.93 1 65.5 5 ASP B N 1
ATOM 2135 C CA . ASP B 1 5 ? -15.18 -41.156 8.102 1 65.5 5 ASP B CA 1
ATOM 2136 C C . ASP B 1 5 ? -14.977 -41.469 6.617 1 65.5 5 ASP B C 1
ATOM 2138 O O . ASP B 1 5 ? -13.883 -41.844 6.195 1 65.5 5 ASP B O 1
ATOM 2142 N N . PRO B 1 6 ? -16.094 -41.75 5.938 1 71.44 6 PRO B N 1
ATOM 2143 C CA . PRO B 1 6 ? -16 -42.062 4.512 1 71.44 6 PRO B CA 1
ATOM 2144 C C . PRO B 1 6 ? -15.086 -41.094 3.756 1 71.44 6 PRO B C 1
ATOM 2146 O O . PRO B 1 6 ? -15 -39.938 4.113 1 71.44 6 PRO B O 1
ATOM 2149 N N . PRO B 1 7 ? -14.234 -41.719 2.863 1 81.62 7 PRO B N 1
ATOM 2150 C CA . PRO B 1 7 ? -13.375 -40.875 2.039 1 81.62 7 PRO B CA 1
ATOM 2151 C C . PRO B 1 7 ? -14.156 -39.812 1.242 1 81.62 7 PRO B C 1
ATOM 2153 O O . PRO B 1 7 ? -15.312 -40.062 0.876 1 81.62 7 PRO B O 1
ATOM 2156 N N . VAL B 1 8 ? -13.695 -38.625 1.204 1 89.06 8 VAL B N 1
ATOM 2157 C CA . VAL B 1 8 ? -14.32 -37.562 0.457 1 89.06 8 VAL B CA 1
ATOM 2158 C C . VAL B 1 8 ? -13.531 -37.281 -0.819 1 89.06 8 VAL B C 1
ATOM 2160 O O . VAL B 1 8 ? -12.297 -37.25 -0.796 1 89.06 8 VAL B O 1
ATOM 2163 N N . TYR B 1 9 ? -14.289 -37.219 -1.94 1 92 9 TYR B N 1
ATOM 2164 C CA . TYR B 1 9 ? -13.711 -36.906 -3.242 1 92 9 TYR B CA 1
ATOM 2165 C C . TYR B 1 9 ? -14.266 -35.594 -3.797 1 92 9 TYR B C 1
ATOM 2167 O O . TYR B 1 9 ? -15.469 -35.344 -3.688 1 92 9 TYR B O 1
ATOM 2175 N N . VAL B 1 10 ? -13.336 -34.812 -4.262 1 94.94 10 VAL B N 1
ATOM 2176 C CA . VAL B 1 10 ? -13.742 -33.5 -4.73 1 94.94 10 VAL B CA 1
ATOM 2177 C C . VAL B 1 10 ? -13.391 -33.344 -6.207 1 94.94 10 VAL B C 1
ATOM 2179 O O . VAL B 1 10 ? -12.305 -33.719 -6.637 1 94.94 10 VAL B O 1
ATOM 2182 N N . ARG B 1 11 ? -14.406 -32.844 -6.984 1 95.38 11 ARG B N 1
ATOM 2183 C CA . ARG B 1 11 ? -14.211 -32.562 -8.398 1 95.38 11 ARG B CA 1
ATOM 2184 C C . ARG B 1 11 ? -14.633 -31.125 -8.727 1 95.38 11 ARG B C 1
ATOM 2186 O O . ARG B 1 11 ? -15.492 -30.547 -8.062 1 95.38 11 ARG B O 1
ATOM 2193 N N . CYS B 1 12 ? -13.992 -30.594 -9.758 1 96.81 12 CYS B N 1
ATOM 2194 C CA . CYS B 1 12 ? -14.336 -29.25 -10.219 1 96.81 12 CYS B CA 1
ATOM 2195 C C . CYS B 1 12 ? -14.781 -29.266 -11.68 1 96.81 12 CYS B C 1
ATOM 2197 O O . CYS B 1 12 ? -14.266 -30.062 -12.477 1 96.81 12 CYS B O 1
ATOM 2199 N N . SER B 1 13 ? -15.711 -28.438 -12.047 1 97.12 13 SER B N 1
ATOM 2200 C CA . SER B 1 13 ? -16.188 -28.328 -13.422 1 97.12 13 SER B CA 1
ATOM 2201 C C . SER B 1 13 ? -15.117 -27.75 -14.336 1 97.12 13 SER B C 1
ATOM 2203 O O . SER B 1 13 ? -15.164 -27.938 -15.555 1 97.12 13 SER B O 1
ATOM 2205 N N . ASP B 1 14 ? -14.234 -26.938 -13.836 1 96 14 ASP B N 1
ATOM 2206 C CA . ASP B 1 14 ? -13.086 -26.391 -14.562 1 96 14 ASP B CA 1
ATOM 2207 C C . ASP B 1 14 ? -11.844 -27.266 -14.336 1 96 14 ASP B C 1
ATOM 2209 O O . ASP B 1 14 ? -11.336 -27.344 -13.219 1 96 14 ASP B O 1
ATOM 2213 N N . PRO B 1 15 ? -11.336 -27.859 -15.305 1 93.81 15 PRO B N 1
ATOM 2214 C CA . PRO B 1 15 ? -10.195 -28.766 -15.141 1 93.81 15 PRO B CA 1
ATOM 2215 C C . PRO B 1 15 ? -8.922 -28.047 -14.734 1 93.81 15 PRO B C 1
ATOM 2217 O O . PRO B 1 15 ? -7.945 -28.688 -14.328 1 93.81 15 PRO B O 1
ATOM 2220 N N . ASN B 1 16 ? -8.891 -26.766 -14.859 1 93.5 16 ASN B N 1
ATOM 2221 C CA . ASN B 1 16 ? -7.711 -26 -14.477 1 93.5 16 ASN B CA 1
ATOM 2222 C C . ASN B 1 16 ? -7.758 -25.594 -13.008 1 93.5 16 ASN B C 1
ATOM 2224 O O . ASN B 1 16 ? -6.875 -24.875 -12.531 1 93.5 16 ASN B O 1
ATOM 2228 N N . VAL B 1 17 ? -8.75 -25.969 -12.336 1 96.06 17 VAL B N 1
ATOM 2229 C CA . VAL B 1 17 ? -8.852 -25.781 -10.891 1 96.06 17 VAL B CA 1
ATOM 2230 C C . VAL B 1 17 ? -8.438 -27.062 -10.164 1 96.06 17 VAL B C 1
ATOM 2232 O O . VAL B 1 17 ? -9.023 -28.125 -10.391 1 96.06 17 VAL B O 1
ATOM 2235 N N . ILE B 1 18 ? -7.434 -26.922 -9.281 1 94.44 18 ILE B N 1
ATOM 2236 C CA . ILE B 1 18 ? -6.953 -28.078 -8.531 1 94.44 18 ILE B CA 1
ATOM 2237 C C . ILE B 1 18 ? -7.699 -28.172 -7.203 1 94.44 18 ILE B C 1
ATOM 2239 O O . ILE B 1 18 ? -7.812 -27.188 -6.469 1 94.44 18 ILE B O 1
ATOM 2243 N N . CYS B 1 19 ? -8.242 -29.391 -6.945 1 94.38 19 CYS B N 1
ATOM 2244 C CA . CYS B 1 19 ? -8.961 -29.672 -5.707 1 94.38 19 CYS B CA 1
ATOM 2245 C C . CYS B 1 19 ? -8.242 -30.719 -4.879 1 94.38 19 CYS B C 1
ATOM 2247 O O . CYS B 1 19 ? -7.793 -31.734 -5.41 1 94.38 19 CYS B O 1
ATOM 2249 N N . GLU B 1 20 ? -8.117 -30.312 -3.562 1 88.62 20 GLU B N 1
ATOM 2250 C CA . GLU B 1 20 ? -7.516 -31.266 -2.639 1 88.62 20 GLU B CA 1
ATOM 2251 C C . GLU B 1 20 ? -8.297 -31.344 -1.329 1 88.62 20 GLU B C 1
ATOM 2253 O O . GLU B 1 20 ? -8.906 -30.344 -0.91 1 88.62 20 GLU B O 1
ATOM 2258 N N . THR B 1 21 ? -8.391 -32.562 -0.828 1 88.19 21 THR B N 1
ATOM 2259 C CA . THR B 1 21 ? -9.008 -32.719 0.485 1 88.19 21 THR B CA 1
ATOM 2260 C C . THR B 1 21 ? -8.062 -33.438 1.437 1 88.19 21 THR B C 1
ATOM 2262 O O . THR B 1 21 ? -7.281 -34.312 1.012 1 88.19 21 THR B O 1
ATOM 2265 N N . GLN B 1 22 ? -7.941 -32.875 2.602 1 79.94 22 GLN B N 1
ATOM 2266 C CA . GLN B 1 22 ? -7.129 -33.531 3.627 1 79.94 22 GLN B CA 1
ATOM 2267 C C . GLN B 1 22 ? -8 -34.25 4.641 1 79.94 22 GLN B C 1
ATOM 2269 O O . GLN B 1 22 ? -9.062 -33.75 5.031 1 79.94 22 GLN B O 1
ATOM 2274 N N . ASN B 1 23 ? -7.617 -35.5 4.758 1 74.75 23 ASN B N 1
ATOM 2275 C CA . ASN B 1 23 ? -8.312 -36.25 5.797 1 74.75 23 ASN B CA 1
ATOM 2276 C C . ASN B 1 23 ? -7.91 -35.781 7.191 1 74.75 23 ASN B C 1
ATOM 2278 O O . ASN B 1 23 ? -6.73 -35.812 7.543 1 74.75 23 ASN B O 1
ATOM 2282 N N . MET B 1 24 ? -8.906 -35.188 7.723 1 74.31 24 MET B N 1
ATOM 2283 C CA . MET B 1 24 ? -8.656 -34.812 9.109 1 74.31 24 MET B CA 1
ATOM 2284 C C . MET B 1 24 ? -9.039 -35.938 10.062 1 74.31 24 MET B C 1
ATOM 2286 O O . MET B 1 24 ? -9.562 -36.969 9.633 1 74.31 24 MET B O 1
ATOM 2290 N N . GLY B 1 25 ? -8.625 -35.906 11.328 1 68.44 25 GLY B N 1
ATOM 2291 C CA . GLY B 1 25 ? -8.969 -36.938 12.305 1 68.44 25 GLY B CA 1
ATOM 2292 C C . GLY B 1 25 ? -10.453 -37.219 12.367 1 68.44 25 GLY B C 1
ATOM 2293 O O . GLY B 1 25 ? -11.266 -36.469 11.82 1 68.44 25 GLY B O 1
ATOM 2294 N N . PRO B 1 26 ? -10.914 -38.406 12.797 1 71.56 26 PRO B N 1
ATOM 2295 C CA . PRO B 1 26 ? -12.328 -38.75 12.938 1 71.56 26 PRO B CA 1
ATOM 2296 C C . PRO B 1 26 ? -13.141 -37.656 13.633 1 71.56 26 PRO B C 1
ATOM 2298 O O . PRO B 1 26 ? -12.703 -37.125 14.656 1 71.56 26 PRO B O 1
ATOM 2301 N N . GLY B 1 27 ? -14.273 -37.188 13 1 73.56 27 GLY B N 1
ATOM 2302 C CA . GLY B 1 27 ? -15.172 -36.219 13.594 1 73.56 27 GLY B CA 1
ATOM 2303 C C . GLY B 1 27 ? -14.797 -34.781 13.25 1 73.56 27 GLY B C 1
ATOM 2304 O O . GLY B 1 27 ? -15.539 -33.844 13.578 1 73.56 27 GLY B O 1
ATOM 2305 N N . GLU B 1 28 ? -13.656 -34.656 12.695 1 79.19 28 GLU B N 1
ATOM 2306 C CA . GLU B 1 28 ? -13.227 -33.281 12.398 1 79.19 28 GLU B CA 1
ATOM 2307 C C . GLU B 1 28 ? -13.727 -32.844 11.031 1 79.19 28 GLU B C 1
ATOM 2309 O O . GLU B 1 28 ? -13.859 -33.656 10.109 1 79.19 28 GLU B O 1
ATOM 2314 N N . PRO B 1 29 ? -14.164 -31.656 10.938 1 82.75 29 PRO B N 1
ATOM 2315 C CA . PRO B 1 29 ? -14.531 -31.156 9.617 1 82.75 29 PRO B CA 1
ATOM 2316 C C . PRO B 1 29 ? -13.422 -31.344 8.578 1 82.75 29 PRO B C 1
ATOM 2318 O O . PRO B 1 29 ? -12.242 -31.297 8.93 1 82.75 29 PRO B O 1
ATOM 2321 N N . ARG B 1 30 ? -13.891 -31.734 7.395 1 83.62 30 ARG B N 1
ATOM 2322 C CA . ARG B 1 30 ? -12.938 -31.922 6.309 1 83.62 30 ARG B CA 1
ATOM 2323 C C . ARG B 1 30 ? -12.734 -30.625 5.535 1 83.62 30 ARG B C 1
ATOM 2325 O O . ARG B 1 30 ? -13.703 -29.906 5.262 1 83.62 30 ARG B O 1
ATOM 2332 N N . ASP B 1 31 ? -11.5 -30.312 5.301 1 87.69 31 ASP B N 1
ATOM 2333 C CA . ASP B 1 31 ? -11.172 -29.109 4.535 1 87.69 31 ASP B CA 1
ATOM 2334 C C . ASP B 1 31 ? -11.016 -29.438 3.051 1 87.69 31 ASP B C 1
ATOM 2336 O O . ASP B 1 31 ? -10.461 -30.484 2.691 1 87.69 31 ASP B O 1
ATOM 2340 N N . VAL B 1 32 ? -11.641 -28.609 2.258 1 91.06 32 VAL B N 1
ATOM 2341 C CA . VAL B 1 32 ? -11.422 -28.641 0.815 1 91.06 32 VAL B CA 1
ATOM 2342 C C . VAL B 1 32 ? -10.508 -27.5 0.398 1 91.06 32 VAL B C 1
ATOM 2344 O O . VAL B 1 32 ? -10.812 -26.328 0.669 1 91.06 32 VAL B O 1
ATOM 2347 N N . PHE B 1 33 ? -9.414 -27.891 -0.257 1 92.06 33 PHE B N 1
ATOM 2348 C CA . PHE B 1 33 ? -8.469 -26.891 -0.745 1 92.06 33 PHE B CA 1
ATOM 2349 C C . PHE B 1 33 ? -8.602 -26.719 -2.252 1 92.06 33 PHE B C 1
ATOM 2351 O O . PHE B 1 33 ? -8.578 -27.688 -3.004 1 92.06 33 PHE B O 1
ATOM 2358 N N . LEU B 1 34 ? -8.758 -25.422 -2.67 1 95 34 LEU B N 1
ATOM 2359 C CA . LEU B 1 34 ? -8.844 -25.078 -4.086 1 95 34 LEU B CA 1
ATOM 2360 C C . LEU B 1 34 ? -7.672 -24.203 -4.504 1 95 34 LEU B C 1
ATOM 2362 O O . LEU B 1 34 ? -7.355 -23.219 -3.824 1 95 34 LEU B O 1
ATOM 2366 N N . LYS B 1 35 ? -7.043 -24.578 -5.543 1 93.69 35 LYS B N 1
ATOM 2367 C CA . LYS B 1 35 ? -6.051 -23.734 -6.199 1 93.69 35 LYS B CA 1
ATOM 2368 C C . LYS B 1 35 ? -6.531 -23.281 -7.574 1 93.69 35 LYS B C 1
ATOM 2370 O O . LYS B 1 35 ? -6.734 -24.109 -8.469 1 93.69 35 LYS B O 1
ATOM 2375 N N . VAL B 1 36 ? -6.711 -22 -7.695 1 94.5 36 VAL B N 1
ATOM 2376 C CA . VAL B 1 36 ? -7.262 -21.438 -8.922 1 94.5 36 VAL B CA 1
ATOM 2377 C C . VAL B 1 36 ? -6.418 -20.25 -9.367 1 94.5 36 VAL B C 1
ATOM 2379 O O . VAL B 1 36 ? -6.125 -19.359 -8.562 1 94.5 36 VAL B O 1
ATOM 2382 N N . ALA B 1 37 ? -5.965 -20.25 -10.633 1 89.62 37 ALA B N 1
ATOM 2383 C CA . ALA B 1 37 ? -5.281 -19.078 -11.18 1 89.62 37 ALA B CA 1
ATOM 2384 C C . ALA B 1 37 ? -6.277 -17.969 -11.508 1 89.62 37 ALA B C 1
ATOM 2386 O O . ALA B 1 37 ? -7.273 -18.188 -12.195 1 89.62 37 ALA B O 1
ATOM 2387 N N . SER B 1 38 ? -5.957 -16.812 -10.922 1 88.31 38 SER B N 1
ATOM 2388 C CA . SER B 1 38 ? -6.82 -15.664 -11.211 1 88.31 38 SER B CA 1
ATOM 2389 C C . SER B 1 38 ? -6.316 -14.891 -12.422 1 88.31 38 SER B C 1
ATOM 2391 O O . SER B 1 38 ? -5.105 -14.727 -12.602 1 88.31 38 SER B O 1
ATOM 2393 N N . GLY B 1 39 ? -7.191 -14.531 -13.312 1 86.56 39 GLY B N 1
ATOM 2394 C CA . GLY B 1 39 ? -6.844 -13.641 -14.406 1 86.56 39 GLY B CA 1
ATOM 2395 C C . GLY B 1 39 ? -6.723 -12.188 -13.984 1 86.56 39 GLY B C 1
ATOM 2396 O O . GLY B 1 39 ? -6.699 -11.883 -12.789 1 86.56 39 GLY B O 1
ATOM 2397 N N . PRO B 1 40 ? -6.52 -11.32 -15.016 1 88.25 40 PRO B N 1
ATOM 2398 C CA . PRO B 1 40 ? -6.43 -9.891 -14.695 1 88.25 40 PRO B CA 1
ATOM 2399 C C . PRO B 1 40 ? -7.766 -9.305 -14.242 1 88.25 40 PRO B C 1
ATOM 2401 O O . PRO B 1 40 ? -8.828 -9.797 -14.633 1 88.25 40 PRO B O 1
ATOM 2404 N N . SER B 1 41 ? -7.691 -8.344 -13.367 1 91.25 41 SER B N 1
ATOM 2405 C CA . SER B 1 41 ? -8.883 -7.57 -13.031 1 91.25 41 SER B CA 1
ATOM 2406 C C . SER B 1 41 ? -9.492 -6.93 -14.273 1 91.25 41 SER B C 1
ATOM 2408 O O . SER B 1 41 ? -8.773 -6.441 -15.148 1 91.25 41 SER B O 1
ATOM 2410 N N . PRO B 1 42 ? -10.828 -7.02 -14.391 1 92.62 42 PRO B N 1
ATOM 2411 C CA . PRO B 1 42 ? -11.844 -7.516 -13.453 1 92.62 42 PRO B CA 1
ATOM 2412 C C . PRO B 1 42 ? -12.445 -8.844 -13.891 1 92.62 42 PRO B C 1
ATOM 2414 O O . PRO B 1 42 ? -13.664 -9.031 -13.812 1 92.62 42 PRO B O 1
ATOM 2417 N N . GLU B 1 43 ? -11.625 -9.805 -14.32 1 92.62 43 GLU B N 1
ATOM 2418 C CA . GLU B 1 43 ? -12.102 -11.102 -14.789 1 92.62 43 GLU B CA 1
ATOM 2419 C C . GLU B 1 43 ? -12.875 -11.828 -13.695 1 92.62 43 GLU B C 1
ATOM 2421 O O . GLU B 1 43 ? -12.508 -11.773 -12.523 1 92.62 43 GLU B O 1
ATOM 2426 N N . ILE B 1 44 ? -13.953 -12.516 -14.156 1 92.75 44 ILE B N 1
ATOM 2427 C CA . ILE B 1 44 ? -14.742 -13.359 -13.273 1 92.75 44 ILE B CA 1
ATOM 2428 C C . ILE B 1 44 ? -14.695 -14.805 -13.766 1 92.75 44 ILE B C 1
ATOM 2430 O O . ILE B 1 44 ? -14.883 -15.07 -14.953 1 92.75 44 ILE B O 1
ATOM 2434 N N . LYS B 1 45 ? -14.383 -15.664 -12.867 1 94.31 45 LYS B N 1
ATOM 2435 C CA . LYS B 1 45 ? -14.391 -17.094 -13.164 1 94.31 45 LYS B CA 1
ATOM 2436 C C . LYS B 1 45 ? -15.461 -17.812 -12.352 1 94.31 45 LYS B C 1
ATOM 2438 O O . LYS B 1 45 ? -15.547 -17.641 -11.133 1 94.31 45 LYS B O 1
ATOM 2443 N N . ASP B 1 46 ? -16.328 -18.562 -13.109 1 96.06 46 ASP B N 1
ATOM 2444 C CA . ASP B 1 46 ? -17.391 -19.344 -12.477 1 96.06 46 ASP B CA 1
ATOM 2445 C C . ASP B 1 46 ? -17.141 -20.844 -12.664 1 96.06 46 ASP B C 1
ATOM 2447 O O . ASP B 1 46 ? -16.828 -21.297 -13.766 1 96.06 46 ASP B O 1
ATOM 2451 N N . PHE B 1 47 ? -17.281 -21.562 -11.586 1 97.5 47 PHE B N 1
ATOM 2452 C CA . PHE B 1 47 ? -17.156 -23.016 -11.695 1 97.5 47 PHE B CA 1
ATOM 2453 C C . PHE B 1 47 ? -17.875 -23.703 -10.555 1 97.5 47 PHE B C 1
ATOM 2455 O O . PHE B 1 47 ? -18.312 -23.062 -9.602 1 97.5 47 PHE B O 1
ATOM 2462 N N . PHE B 1 48 ? -18.047 -24.969 -10.641 1 98.25 48 PHE B N 1
ATOM 2463 C CA . PHE B 1 48 ? -18.703 -25.797 -9.641 1 98.25 48 PHE B CA 1
ATOM 2464 C C . PHE B 1 48 ? -17.719 -26.75 -8.984 1 98.25 48 PHE B C 1
ATOM 2466 O O . PHE B 1 48 ? -16.844 -27.297 -9.656 1 98.25 48 PHE B O 1
ATOM 2473 N N . VAL B 1 49 ? -17.875 -26.906 -7.707 1 97.38 49 VAL B N 1
ATOM 2474 C CA . VAL B 1 49 ? -17.156 -27.922 -6.949 1 97.38 49 VAL B CA 1
ATOM 2475 C C . VAL B 1 49 ? -18.156 -28.969 -6.438 1 97.38 49 VAL B C 1
ATOM 2477 O O . VAL B 1 49 ? -19.125 -28.641 -5.773 1 97.38 49 VAL B O 1
ATOM 2480 N N . THR B 1 50 ? -17.891 -30.203 -6.82 1 97.06 50 THR B N 1
ATOM 2481 C CA . THR B 1 50 ? -18.781 -31.281 -6.414 1 97.06 50 THR B CA 1
ATOM 2482 C C . THR B 1 50 ? -18.062 -32.219 -5.445 1 97.06 50 THR B C 1
ATOM 2484 O O . THR B 1 50 ? -16.938 -32.656 -5.707 1 97.06 50 THR B O 1
ATOM 2487 N N . ILE B 1 51 ? -18.719 -32.5 -4.379 1 95 51 ILE B N 1
ATOM 2488 C CA . ILE B 1 51 ? -18.172 -33.344 -3.334 1 95 51 ILE B CA 1
ATOM 2489 C C . ILE B 1 51 ? -18.891 -34.688 -3.32 1 95 51 ILE B C 1
ATOM 2491 O O . ILE B 1 51 ? -20.125 -34.719 -3.316 1 95 51 ILE B O 1
ATOM 2495 N N . TYR B 1 52 ? -18.094 -35.75 -3.287 1 93.31 52 TYR B N 1
ATOM 2496 C CA . TYR B 1 52 ? -18.625 -37.125 -3.268 1 93.31 52 TYR B CA 1
ATOM 2497 C C . TYR B 1 52 ? -18.156 -37.875 -2.021 1 93.31 52 TYR B C 1
ATOM 2499 O O . TYR B 1 52 ? -17.078 -37.594 -1.49 1 93.31 52 TYR B O 1
ATOM 2507 N N . ALA B 1 53 ? -18.953 -38.875 -1.658 1 88.88 53 ALA B N 1
ATOM 2508 C CA . ALA B 1 53 ? -18.594 -39.688 -0.502 1 88.88 53 ALA B CA 1
ATOM 2509 C C . ALA B 1 53 ? -18.234 -41.125 -0.928 1 88.88 53 ALA B C 1
ATOM 2511 O O . ALA B 1 53 ? -18.141 -42.031 -0.093 1 88.88 53 ALA B O 1
ATOM 2512 N N . ASP B 1 54 ? -18.156 -41.312 -2.223 1 89.56 54 ASP B N 1
ATOM 2513 C CA . ASP B 1 54 ? -17.766 -42.625 -2.723 1 89.56 54 ASP B CA 1
ATOM 2514 C C . ASP B 1 54 ? -16.766 -42.5 -3.873 1 89.56 54 A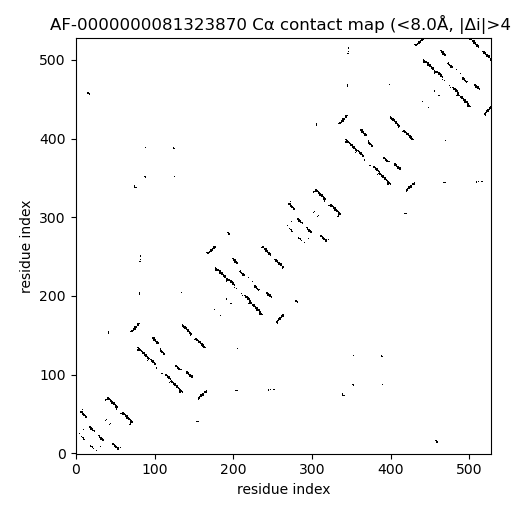SP B C 1
ATOM 2516 O O . ASP B 1 54 ? -16.781 -41.5 -4.609 1 89.56 54 ASP B O 1
ATOM 2520 N N . ARG B 1 55 ? -15.961 -43.438 -4.098 1 88.44 55 ARG B N 1
ATOM 2521 C CA . ARG B 1 55 ? -14.867 -43.438 -5.062 1 88.44 55 ARG B CA 1
ATOM 2522 C C . ARG B 1 55 ? -15.391 -43.5 -6.488 1 88.44 55 ARG B C 1
ATOM 2524 O O . ARG B 1 55 ? -14.672 -43.188 -7.441 1 88.44 55 ARG B O 1
ATOM 2531 N N . TRP B 1 56 ? -16.609 -43.969 -6.629 1 93.44 56 TRP B N 1
ATOM 2532 C CA . TRP B 1 56 ? -17.172 -44.125 -7.965 1 93.44 56 TRP B CA 1
ATOM 2533 C C . TRP B 1 56 ? -17.859 -42.844 -8.422 1 93.44 56 TRP B C 1
ATOM 2535 O O . TRP B 1 56 ? -18.344 -42.75 -9.547 1 93.44 56 TRP B O 1
ATOM 2545 N N . LEU B 1 57 ? -17.812 -41.812 -7.516 1 92.81 57 LEU B N 1
ATOM 2546 C CA . LEU B 1 57 ? -18.406 -40.5 -7.805 1 92.81 57 LEU B CA 1
ATOM 2547 C C . LEU B 1 57 ? -19.828 -40.656 -8.32 1 92.81 57 LEU B C 1
ATOM 2549 O O . LEU B 1 57 ? -20.219 -40 -9.297 1 92.81 57 LEU B O 1
ATOM 2553 N N . ALA B 1 58 ? -20.594 -41.531 -7.68 1 92.62 58 ALA B N 1
ATOM 2554 C CA . ALA B 1 58 ? -21.922 -41.875 -8.156 1 92.62 58 ALA B CA 1
ATOM 2555 C C . ALA B 1 58 ? -22.922 -40.75 -7.875 1 92.62 58 ALA B C 1
ATOM 2557 O O . ALA B 1 58 ? -23.656 -40.344 -8.773 1 92.62 58 ALA B O 1
ATOM 2558 N N . THR B 1 59 ? -22.953 -40.344 -6.551 1 93.44 59 THR B N 1
ATOM 2559 C CA . THR B 1 59 ? -23.906 -39.312 -6.168 1 93.44 59 THR B CA 1
ATOM 2560 C C . THR B 1 59 ? -23.203 -38.219 -5.359 1 93.44 59 THR B C 1
ATOM 2562 O O . THR B 1 59 ? -22.609 -38.5 -4.309 1 93.44 59 THR B O 1
ATOM 2565 N N . PRO B 1 60 ? -23.297 -36.969 -5.961 1 94.88 60 PRO B N 1
ATOM 2566 C CA . PRO B 1 60 ? -22.703 -35.875 -5.18 1 94.88 60 PRO B CA 1
ATOM 2567 C C . PRO B 1 60 ? -23.422 -35.656 -3.85 1 94.88 60 PRO B C 1
ATOM 2569 O O . PRO B 1 60 ? -24.656 -35.75 -3.781 1 94.88 60 PRO B O 1
ATOM 2572 N N . VAL B 1 61 ? -22.625 -35.469 -2.801 1 93.81 61 VAL B N 1
ATOM 2573 C CA . VAL B 1 61 ? -23.203 -35.156 -1.503 1 93.81 61 VAL B CA 1
ATOM 2574 C C . VAL B 1 61 ? -23.453 -33.625 -1.401 1 93.81 61 VAL B C 1
ATOM 2576 O O . VAL B 1 61 ? -24.391 -33.188 -0.74 1 93.81 61 VAL B O 1
ATOM 2579 N N . GLN B 1 62 ? -22.547 -32.844 -2.02 1 95.31 62 GLN B N 1
ATOM 2580 C CA . GLN B 1 62 ? -22.703 -31.406 -2.068 1 95.31 62 GLN B CA 1
ATOM 2581 C C . GLN B 1 62 ? -22.203 -30.844 -3.395 1 95.31 62 GLN B C 1
ATOM 2583 O O . GLN B 1 62 ? -21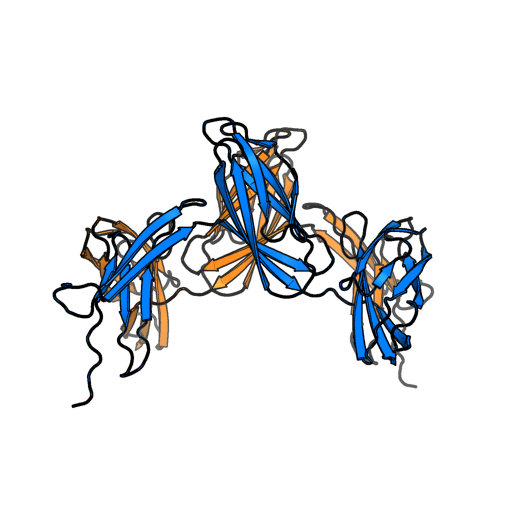.312 -31.422 -4.02 1 95.31 62 GLN B O 1
ATOM 2588 N N . THR B 1 63 ? -22.812 -29.812 -3.785 1 97 63 THR B N 1
ATOM 2589 C CA . THR B 1 63 ? -22.359 -29.031 -4.934 1 97 63 THR B CA 1
ATOM 2590 C C . THR B 1 63 ? -22.219 -27.562 -4.566 1 97 63 THR B C 1
ATOM 2592 O O . THR B 1 63 ? -23.156 -26.953 -4.059 1 97 63 THR B O 1
ATOM 2595 N N . TRP B 1 64 ? -21 -27.078 -4.742 1 97.5 64 TRP B N 1
ATOM 2596 C CA . TRP B 1 64 ? -20.734 -25.672 -4.465 1 97.5 64 TRP B CA 1
ATOM 2597 C C . TRP B 1 64 ? -20.562 -24.891 -5.762 1 97.5 64 TRP B C 1
ATOM 2599 O O . TRP B 1 64 ? -19.891 -25.359 -6.691 1 97.5 64 TRP B O 1
ATOM 2609 N N . GLN B 1 65 ? -21.234 -23.766 -5.879 1 97.56 65 GLN B N 1
ATOM 2610 C CA . GLN B 1 65 ? -20.969 -22.812 -6.945 1 97.56 65 GLN B CA 1
ATOM 2611 C C . GLN B 1 65 ? -19.984 -21.734 -6.484 1 97.56 65 GLN B C 1
ATOM 2613 O O . GLN B 1 65 ? -20.188 -21.078 -5.461 1 97.56 65 GLN B O 1
ATOM 2618 N N . VAL B 1 66 ? -18.844 -21.578 -7.242 1 97.06 66 VAL B N 1
ATOM 2619 C CA . VAL B 1 66 ? -17.797 -20.625 -6.859 1 97.06 66 VAL B CA 1
ATOM 2620 C C . VAL B 1 66 ? -17.703 -19.516 -7.902 1 97.06 66 VAL B C 1
ATOM 2622 O O . VAL B 1 66 ? -17.641 -19.781 -9.102 1 97.06 66 VAL B O 1
ATOM 2625 N N . HIS B 1 67 ? -17.828 -18.266 -7.48 1 95.94 67 HIS B N 1
ATOM 2626 C CA . HIS B 1 67 ? -17.562 -17.094 -8.289 1 95.94 67 HIS B CA 1
ATOM 2627 C C . HIS B 1 67 ? -16.266 -16.391 -7.855 1 95.94 67 HIS B C 1
ATOM 2629 O O . HIS B 1 67 ? -16.203 -15.828 -6.766 1 95.94 67 HIS B O 1
ATOM 2635 N N . LEU B 1 68 ? -15.266 -16.484 -8.758 1 95.44 68 LEU B N 1
ATOM 2636 C CA . LEU B 1 68 ? -13.992 -15.852 -8.461 1 95.44 68 LEU B CA 1
ATOM 2637 C C . LEU B 1 68 ? -13.883 -14.5 -9.164 1 95.44 68 LEU B C 1
ATOM 2639 O O . LEU B 1 68 ? -13.938 -14.438 -10.391 1 95.44 68 LEU B O 1
ATOM 2643 N N . HIS B 1 69 ? -13.719 -13.422 -8.383 1 93.81 69 HIS B N 1
ATOM 2644 C CA . HIS B 1 69 ? -13.547 -12.078 -8.906 1 93.81 69 HIS B CA 1
ATOM 2645 C C . HIS B 1 69 ? -12.094 -11.625 -8.805 1 93.81 69 HIS B C 1
ATOM 2647 O O . HIS B 1 69 ? -11.516 -11.641 -7.715 1 93.81 69 HIS B O 1
ATOM 2653 N N . SER B 1 70 ? -11.523 -11.305 -9.977 1 94.62 70 SER B N 1
ATOM 2654 C CA . SER B 1 70 ? -10.164 -10.758 -9.977 1 94.62 70 SER B CA 1
ATOM 2655 C C . SER B 1 70 ? -10.164 -9.266 -9.672 1 94.62 70 SER B C 1
ATOM 2657 O O . SER B 1 70 ? -10.836 -8.484 -10.352 1 94.62 70 SER B O 1
ATOM 2659 N N . LEU B 1 71 ? -9.367 -8.906 -8.648 1 94.88 71 LEU B N 1
ATOM 2660 C CA . LEU B 1 71 ? -9.266 -7.504 -8.25 1 94.88 71 LEU B CA 1
ATOM 2661 C C . LEU B 1 71 ? -7.816 -7.043 -8.242 1 94.88 71 LEU B C 1
ATOM 2663 O O . LEU B 1 71 ? -6.91 -7.832 -7.949 1 94.88 71 LEU B O 1
ATOM 2667 N N . GLN B 1 72 ? -7.641 -5.824 -8.656 1 93.75 72 GLN B N 1
ATOM 2668 C CA . GLN B 1 72 ? -6.316 -5.234 -8.492 1 93.75 72 GLN B CA 1
ATOM 2669 C C . GLN B 1 72 ? -6.121 -4.723 -7.066 1 93.75 72 GLN B C 1
ATOM 2671 O O . GLN B 1 72 ? -6.855 -3.848 -6.609 1 93.75 72 GLN B O 1
ATOM 2676 N N . ARG B 1 73 ? -5.176 -5.266 -6.398 1 94.25 73 ARG B N 1
ATOM 2677 C CA . ARG B 1 73 ? -4.918 -4.871 -5.016 1 94.25 73 ARG B CA 1
ATOM 2678 C C . ARG B 1 73 ? -4.152 -3.553 -4.957 1 94.25 73 ARG B C 1
ATOM 2680 O O . ARG B 1 73 ? -3.221 -3.336 -5.734 1 94.25 73 ARG B O 1
ATOM 2687 N N . VAL B 1 74 ? -4.555 -2.691 -4.105 1 95.81 74 VAL B N 1
ATOM 2688 C CA . VAL B 1 74 ? -3.881 -1.43 -3.816 1 95.81 74 VAL B CA 1
ATOM 2689 C C . VAL B 1 74 ? -3.727 -1.26 -2.307 1 95.81 74 VAL B C 1
ATOM 2691 O O . VAL B 1 74 ? -4.719 -1.198 -1.579 1 95.81 74 VAL B O 1
ATOM 2694 N N . ASP B 1 75 ? -2.502 -1.176 -1.868 1 96.44 75 ASP B N 1
ATOM 2695 C CA . ASP B 1 75 ? -2.248 -0.961 -0.447 1 96.44 75 ASP B CA 1
ATOM 2696 C C . ASP B 1 75 ? -2.107 0.526 -0.132 1 96.44 75 ASP B C 1
ATOM 2698 O O . ASP B 1 75 ? -1.42 1.256 -0.85 1 96.44 75 ASP B O 1
ATOM 2702 N N . VAL B 1 76 ? -2.725 0.92 0.958 1 96.81 76 VAL B N 1
ATOM 2703 C CA . VAL B 1 76 ? -2.68 2.326 1.344 1 96.81 76 VAL B CA 1
ATOM 2704 C C . VAL B 1 76 ? -2.416 2.443 2.844 1 96.81 76 VAL B C 1
ATOM 2706 O O . VAL B 1 76 ? -3.213 1.974 3.658 1 96.81 76 VAL B O 1
ATOM 2709 N N . SER B 1 77 ? -1.314 2.998 3.168 1 96 77 SER B N 1
ATOM 2710 C CA . SER B 1 77 ? -1.047 3.402 4.543 1 96 77 SER B CA 1
ATOM 2711 C C . SER B 1 77 ? -1.542 4.82 4.812 1 96 77 SER B C 1
ATOM 2713 O O . SER B 1 77 ? -1.206 5.75 4.074 1 96 77 SER B O 1
ATOM 2715 N N . CYS B 1 78 ? -2.297 4.945 5.836 1 96.25 78 CYS B N 1
ATOM 2716 C CA . CYS B 1 78 ? -2.877 6.262 6.07 1 96.25 78 CYS B CA 1
ATOM 2717 C C . CYS B 1 78 ? -3.055 6.523 7.562 1 96.25 78 CYS B C 1
ATOM 2719 O O . CYS B 1 78 ? -2.73 5.668 8.391 1 96.25 78 CYS B O 1
ATOM 2721 N N . VAL B 1 79 ? -3.418 7.754 7.91 1 96.06 79 VAL B N 1
ATOM 2722 C CA . VAL B 1 79 ? -3.637 8.219 9.273 1 96.06 79 VAL B CA 1
ATOM 2723 C C . VAL B 1 79 ? -5.078 8.703 9.43 1 96.06 79 VAL B C 1
ATOM 2725 O O . VAL B 1 79 ? -5.59 9.422 8.578 1 96.06 79 VAL B O 1
ATOM 2728 N N . THR B 1 80 ? -5.66 8.32 10.516 1 96 80 THR B N 1
ATOM 2729 C CA . THR B 1 80 ? -7.047 8.719 10.742 1 96 80 THR B CA 1
ATOM 2730 C C . THR B 1 80 ? -7.176 10.234 10.773 1 96 80 THR B C 1
ATOM 2732 O O . THR B 1 80 ? -6.336 10.922 11.367 1 96 80 THR B O 1
ATOM 2735 N N . GLY B 1 81 ? -8.211 10.719 10.102 1 94.06 81 GLY B N 1
ATOM 2736 C CA . GLY B 1 81 ? -8.539 12.133 10.18 1 94.06 81 GLY B CA 1
ATOM 2737 C C . GLY B 1 81 ? -7.879 12.961 9.094 1 94.06 81 GLY B C 1
ATOM 2738 O O . GLY B 1 81 ? -8.141 14.164 8.977 1 94.06 81 GLY B O 1
ATOM 2739 N N . GLN B 1 82 ? -7.031 12.398 8.414 1 94.75 82 GLN B N 1
ATOM 2740 C CA . GLN B 1 82 ? -6.441 13.133 7.305 1 94.75 82 GLN B CA 1
ATOM 2741 C C . GLN B 1 82 ? -6.688 12.422 5.98 1 94.75 82 GLN B C 1
ATOM 2743 O O . GLN B 1 82 ? -6.836 11.203 5.941 1 94.75 82 GLN B O 1
ATOM 2748 N N . ARG B 1 83 ? -6.66 13.227 4.945 1 94.56 83 ARG B N 1
ATOM 2749 C CA . ARG B 1 83 ? -6.934 12.695 3.611 1 94.56 83 ARG B CA 1
ATOM 2750 C C . ARG B 1 83 ? -5.66 12.188 2.949 1 94.56 83 ARG B C 1
ATOM 2752 O O . ARG B 1 83 ? -4.625 12.859 2.992 1 94.56 83 ARG B O 1
ATOM 2759 N N . THR B 1 84 ? -5.719 10.984 2.484 1 95.38 84 THR B N 1
ATOM 2760 C CA . THR B 1 84 ? -4.672 10.414 1.644 1 95.38 84 THR B CA 1
ATOM 2761 C C . THR B 1 84 ? -5.129 10.344 0.188 1 95.38 84 THR B C 1
ATOM 2763 O O . THR B 1 84 ? -6.262 9.953 -0.095 1 95.38 84 THR B O 1
ATOM 2766 N N . ARG B 1 85 ? -4.215 10.758 -0.645 1 93.69 85 ARG B N 1
ATOM 2767 C CA . ARG B 1 85 ? -4.578 10.789 -2.059 1 93.69 85 ARG B CA 1
ATOM 2768 C C . ARG B 1 85 ? -3.732 9.812 -2.863 1 93.69 85 ARG B C 1
ATOM 2770 O O . ARG B 1 85 ? -2.535 9.656 -2.609 1 93.69 85 ARG B O 1
ATOM 2777 N N . LEU B 1 86 ? -4.371 9.141 -3.775 1 93.31 86 LEU B N 1
ATOM 2778 C CA . LEU B 1 86 ? -3.67 8.281 -4.727 1 93.31 86 LEU B CA 1
ATOM 2779 C C . LEU B 1 86 ? -4.301 8.375 -6.109 1 93.31 86 LEU B C 1
ATOM 2781 O O . LEU B 1 86 ? -5.371 8.961 -6.27 1 93.31 86 LEU B O 1
ATOM 2785 N N . ALA B 1 87 ? -3.562 7.902 -7.027 1 92.44 87 ALA B N 1
ATOM 2786 C CA . ALA B 1 87 ? -4.039 7.895 -8.406 1 92.44 87 ALA B CA 1
ATOM 2787 C C . ALA B 1 87 ? -3.99 6.484 -8.992 1 92.44 87 ALA B C 1
ATOM 2789 O O . ALA B 1 87 ? -2.979 5.789 -8.875 1 92.44 87 ALA B O 1
ATOM 2790 N N . LEU B 1 88 ? -5.07 6.094 -9.586 1 93.88 88 LEU B N 1
ATOM 2791 C CA . LEU B 1 88 ? -5.16 4.797 -10.242 1 93.88 88 LEU B CA 1
ATOM 2792 C C . LEU B 1 88 ? -5.18 4.957 -11.758 1 93.88 88 LEU B C 1
ATOM 2794 O O . LEU B 1 88 ? -5.812 5.879 -12.281 1 93.88 88 LEU B O 1
ATOM 2798 N N . VAL B 1 89 ? -4.582 4.062 -12.422 1 90.88 89 VAL B N 1
ATOM 2799 C CA . VAL B 1 89 ? -4.5 4.129 -13.875 1 90.88 89 VAL B CA 1
ATOM 2800 C C . VAL B 1 89 ? -5.762 3.527 -14.492 1 90.88 89 VAL B C 1
ATOM 2802 O O . VAL B 1 89 ? -6.172 2.424 -14.125 1 90.88 89 VAL B O 1
ATOM 2805 N N . LEU B 1 90 ? -6.289 4.281 -15.352 1 92.19 90 LEU B N 1
ATOM 2806 C CA . LEU B 1 90 ? -7.406 3.811 -16.156 1 92.19 90 LEU B CA 1
ATOM 2807 C C . LEU B 1 90 ? -7.004 3.678 -17.625 1 92.19 90 LEU B C 1
ATOM 2809 O O . LEU B 1 90 ? -6.426 4.602 -18.203 1 92.19 90 LEU B O 1
ATOM 2813 N N . ARG B 1 91 ? -7.355 2.516 -18.125 1 88.88 91 ARG B N 1
ATOM 2814 C CA . ARG B 1 91 ? -7.047 2.287 -19.531 1 88.88 91 ARG B CA 1
ATOM 2815 C C . ARG B 1 91 ? -8.32 2.082 -20.344 1 88.88 91 ARG B C 1
ATOM 2817 O O . ARG B 1 91 ? -9.18 1.274 -19.984 1 88.88 91 ARG B O 1
ATOM 2824 N N . GLY B 1 92 ? -8.289 2.865 -21.422 1 89.38 92 GLY B N 1
ATOM 2825 C CA . GLY B 1 92 ? -9.414 2.695 -22.328 1 89.38 92 GLY B CA 1
ATOM 2826 C C . GLY B 1 92 ? -9.305 1.45 -23.188 1 89.38 92 GLY B C 1
ATOM 2827 O O . GLY B 1 92 ? -8.203 0.993 -23.484 1 89.38 92 GLY B O 1
ATOM 2828 N N . MET B 1 93 ? -10.461 1.017 -23.562 1 88.94 93 MET B N 1
ATOM 2829 C CA . MET B 1 93 ? -10.523 -0.142 -24.453 1 88.94 93 MET B CA 1
ATOM 2830 C C . MET B 1 93 ? -10.734 0.289 -25.891 1 88.94 93 MET B C 1
ATOM 2832 O O . MET B 1 93 ? -10.297 1.369 -26.297 1 88.94 93 MET B O 1
ATOM 2836 N N . GLN B 1 94 ? -11.32 -0.555 -26.688 1 91 94 GLN B N 1
ATOM 2837 C CA . GLN B 1 94 ? -11.438 -0.343 -28.125 1 91 94 GLN B CA 1
ATOM 2838 C C . GLN B 1 94 ? -12.469 0.742 -28.438 1 91 94 GLN B C 1
ATOM 2840 O O . GLN B 1 94 ? -12.359 1.434 -29.453 1 91 94 GLN B O 1
ATOM 2845 N N . THR B 1 95 ? -13.445 0.909 -27.562 1 92.12 95 THR B N 1
ATOM 2846 C CA . THR B 1 95 ? -14.5 1.881 -27.812 1 92.12 95 THR B CA 1
ATOM 2847 C C . THR B 1 95 ? -14.641 2.84 -26.641 1 92.12 95 THR B C 1
ATOM 2849 O O . THR B 1 95 ? -14.148 2.562 -25.547 1 92.12 95 THR B O 1
ATOM 2852 N N . VAL B 1 96 ? -15.266 3.936 -27.016 1 94.12 96 VAL B N 1
ATOM 2853 C CA . VAL B 1 96 ? -15.547 4.922 -25.984 1 94.12 96 VAL B CA 1
ATOM 2854 C C . VAL B 1 96 ? -16.562 4.352 -24.984 1 94.12 96 VAL B C 1
ATOM 2856 O O . VAL B 1 96 ? -17.5 3.664 -25.375 1 94.12 96 VAL B O 1
ATOM 2859 N N . ARG B 1 97 ? -16.344 4.676 -23.688 1 94.88 97 ARG B N 1
ATOM 2860 C CA . ARG B 1 97 ? -17.25 4.207 -22.641 1 94.88 97 ARG B CA 1
ATOM 2861 C C . ARG B 1 97 ? -17.609 5.332 -21.688 1 94.88 97 ARG B C 1
ATOM 2863 O O . ARG B 1 97 ? -16.781 6.188 -21.391 1 94.88 97 ARG B O 1
ATOM 2870 N N . LYS B 1 98 ? -18.812 5.285 -21.281 1 96.88 98 LYS B N 1
ATOM 2871 C CA . LYS B 1 98 ? -19.219 6.086 -20.141 1 96.88 98 LYS B CA 1
ATOM 2872 C C . LYS B 1 98 ? -19.141 5.285 -18.844 1 96.88 98 LYS B C 1
ATOM 2874 O O . LYS B 1 98 ? -19.781 4.246 -18.719 1 96.88 98 LYS B O 1
ATOM 2879 N N . VAL B 1 99 ? -18.312 5.812 -17.891 1 97.19 99 VAL B N 1
ATOM 2880 C CA . VAL B 1 99 ? -18.031 4.98 -16.719 1 97.19 99 VAL B CA 1
ATOM 2881 C C . VAL B 1 99 ? -18.312 5.766 -15.445 1 97.19 99 VAL B C 1
ATOM 2883 O O . VAL B 1 99 ? -18.359 6.996 -15.469 1 97.19 99 VAL B O 1
ATOM 2886 N N . LYS B 1 100 ? -18.562 5.051 -14.414 1 97.81 100 LYS B N 1
ATOM 2887 C CA . LYS B 1 100 ? -18.75 5.605 -13.078 1 97.81 100 LYS B CA 1
ATOM 2888 C C . LYS B 1 100 ? -18.109 4.719 -12.023 1 97.81 100 LYS B C 1
ATOM 2890 O O . LYS B 1 100 ? -18.172 3.488 -12.102 1 97.81 100 LYS B O 1
ATOM 2895 N N . ALA B 1 101 ? -17.469 5.383 -11.047 1 97.75 101 ALA B N 1
ATOM 2896 C CA . ALA B 1 101 ? -16.812 4.652 -9.969 1 97.75 101 ALA B CA 1
ATOM 2897 C C . ALA B 1 101 ? -17.75 4.457 -8.781 1 97.75 101 ALA B C 1
ATOM 2899 O O . ALA B 1 101 ? -18.5 5.367 -8.422 1 97.75 101 ALA B O 1
ATOM 2900 N N . PHE B 1 102 ? -17.766 3.244 -8.18 1 97.75 102 PHE B N 1
ATOM 2901 C CA . PHE B 1 102 ? -18.547 2.906 -6.992 1 97.75 102 PHE B CA 1
ATOM 2902 C C . PHE B 1 102 ? -17.641 2.355 -5.891 1 97.75 102 PHE B C 1
ATOM 2904 O O . PHE B 1 102 ? -16.875 1.427 -6.121 1 97.75 102 PHE B O 1
ATOM 2911 N N . SER B 1 103 ? -17.781 2.945 -4.734 1 97.56 103 SER B N 1
ATOM 2912 C CA . SER B 1 103 ? -17.016 2.475 -3.576 1 97.56 103 SER B CA 1
ATOM 2913 C C . SER B 1 103 ? -17.938 1.779 -2.568 1 97.56 103 SER B C 1
ATOM 2915 O O . SER B 1 103 ? -19.062 2.207 -2.354 1 97.56 103 SER B O 1
ATOM 2917 N N . SER B 1 104 ? -17.422 0.729 -1.909 1 97.38 104 SER B N 1
ATOM 2918 C CA . SER B 1 104 ? -18.156 0.069 -0.838 1 97.38 104 SER B CA 1
ATOM 2919 C C . SER B 1 104 ? -18.25 0.959 0.396 1 97.38 104 SER B C 1
ATOM 2921 O O . SER B 1 104 ? -19.078 0.713 1.282 1 97.38 104 SER B O 1
ATOM 2923 N N . HIS B 1 105 ? -17.406 1.927 0.514 1 96.06 105 HIS B N 1
ATOM 2924 C CA . HIS B 1 105 ? -17.375 2.871 1.625 1 96.06 105 HIS B CA 1
ATOM 2925 C C . HIS B 1 105 ? -17.328 4.309 1.124 1 96.06 105 HIS B C 1
ATOM 2927 O O . HIS B 1 105 ? -16.328 5.016 1.355 1 96.06 105 HIS B O 1
ATOM 2933 N N . PRO B 1 106 ? -18.344 4.789 0.547 1 94.88 106 PRO B N 1
ATOM 2934 C CA . PRO B 1 106 ? -18.328 6.109 -0.091 1 94.88 106 PRO B CA 1
ATOM 2935 C C . PRO B 1 106 ? -18.094 7.242 0.903 1 94.88 106 PRO B C 1
ATOM 2937 O O . PRO B 1 106 ? -17.688 8.336 0.507 1 94.88 106 PRO B O 1
ATOM 2940 N N . GLN B 1 107 ? -18.328 6.988 2.18 1 91.25 107 GLN B N 1
ATOM 2941 C CA . GLN B 1 107 ? -18.094 8.023 3.184 1 91.25 107 GLN B CA 1
ATOM 2942 C C . GLN B 1 107 ? -16.609 8.25 3.424 1 91.25 107 GLN B C 1
ATOM 2944 O O . GLN B 1 107 ? -16.203 9.328 3.854 1 91.25 107 GLN B O 1
ATOM 2949 N N . GLU B 1 108 ? -15.812 7.266 3.107 1 93.5 108 GLU B N 1
ATOM 2950 C CA . GLU B 1 108 ? -14.391 7.363 3.416 1 93.5 108 GLU B CA 1
ATOM 2951 C C . GLU B 1 108 ? -13.555 7.465 2.143 1 93.5 108 GLU B C 1
ATOM 2953 O O . GLU B 1 108 ? -12.422 7.953 2.172 1 93.5 108 GLU B O 1
ATOM 2958 N N . LEU B 1 109 ? -14.062 6.941 1.058 1 96.31 109 LEU B N 1
ATOM 2959 C CA . LEU B 1 109 ? -13.312 6.914 -0.194 1 96.31 109 LEU B CA 1
ATOM 2960 C C . LEU B 1 109 ? -14.086 7.605 -1.31 1 96.31 109 LEU B C 1
ATOM 2962 O O . LEU B 1 109 ? -15.188 7.18 -1.663 1 96.31 109 LEU B O 1
ATOM 2966 N N . THR B 1 110 ? -13.445 8.656 -1.806 1 95.81 110 THR B N 1
ATOM 2967 C CA . THR B 1 110 ? -14.055 9.422 -2.881 1 95.81 110 THR B CA 1
ATOM 2968 C C . THR B 1 110 ? -13.188 9.398 -4.133 1 95.81 110 THR B C 1
ATOM 2970 O O . THR B 1 110 ? -11.984 9.117 -4.055 1 95.81 110 THR B O 1
ATOM 2973 N N . THR B 1 111 ? -13.789 9.633 -5.223 1 97.31 111 THR B N 1
ATOM 2974 C CA . THR B 1 111 ? -13.055 9.633 -6.484 1 97.31 111 THR B CA 1
ATOM 2975 C C . THR B 1 111 ? -13.281 10.938 -7.242 1 97.31 111 THR B C 1
ATOM 2977 O O . THR B 1 111 ? -14.266 11.641 -7 1 97.31 111 THR B O 1
ATOM 2980 N N . ASP B 1 112 ? -12.391 11.289 -8.023 1 95.88 112 ASP B N 1
ATOM 2981 C CA . ASP B 1 112 ? -12.461 12.398 -8.977 1 95.88 112 ASP B CA 1
ATOM 2982 C C . ASP B 1 112 ? -12.023 11.953 -10.367 1 95.88 112 ASP B C 1
ATOM 2984 O O . ASP B 1 112 ? -10.883 11.531 -10.562 1 95.88 112 ASP B O 1
ATOM 2988 N N . PRO B 1 113 ? -12.883 12.07 -11.297 1 93.75 113 PRO B N 1
ATOM 2989 C CA . PRO B 1 113 ? -14.211 12.68 -11.305 1 93.75 113 PRO B CA 1
ATOM 2990 C C . PRO B 1 113 ? -15.211 11.938 -10.43 1 93.75 113 PRO B C 1
ATOM 2992 O O . PRO B 1 113 ? -15.07 10.727 -10.219 1 93.75 113 PRO B O 1
ATOM 2995 N N . ARG B 1 114 ? -16.188 13.031 -10.109 1 89.56 114 ARG B N 1
ATOM 2996 C CA . ARG B 1 114 ? -17.344 12.508 -9.391 1 89.56 114 ARG B CA 1
ATOM 2997 C C . ARG B 1 114 ? -18.469 12.148 -10.344 1 89.56 114 ARG B C 1
ATOM 2999 O O . ARG B 1 114 ? -18.672 12.828 -11.352 1 89.56 114 ARG B O 1
ATOM 3006 N N . GLY B 1 115 ? -18.938 10.984 -10.414 1 95.38 115 GLY B N 1
ATOM 3007 C CA . GLY B 1 115 ? -20.047 10.586 -11.273 1 95.38 115 GLY B CA 1
ATOM 3008 C C . GLY B 1 115 ? -19.594 9.938 -12.57 1 95.38 115 GLY B C 1
ATOM 3009 O O . GLY B 1 115 ? -18.562 9.266 -12.609 1 95.38 115 GLY B O 1
ATOM 3010 N N . VAL B 1 116 ? -20.5 10.328 -13.578 1 97.5 116 VAL B N 1
ATOM 3011 C CA . VAL B 1 116 ? -20.25 9.672 -14.859 1 97.5 116 VAL B CA 1
ATOM 3012 C C . VAL B 1 116 ? -19.234 10.477 -15.664 1 97.5 116 VAL B C 1
ATOM 3014 O O . VAL B 1 116 ? -19.312 11.703 -15.727 1 97.5 116 VAL B O 1
ATOM 3017 N N . PHE B 1 117 ? -18.266 9.805 -16.281 1 96.69 117 PHE B N 1
ATOM 3018 C CA . PHE B 1 117 ? -17.297 10.438 -17.156 1 96.69 117 PHE B CA 1
ATOM 3019 C C . PHE B 1 117 ? -16.938 9.516 -18.312 1 96.69 117 PHE B C 1
ATOM 3021 O O . PHE B 1 117 ? -17.312 8.336 -18.312 1 96.69 117 PHE B O 1
ATOM 3028 N N . VAL B 1 118 ? -16.219 10.102 -19.281 1 95.88 118 VAL B N 1
ATOM 3029 C CA . VAL B 1 118 ? -15.938 9.367 -20.5 1 95.88 118 VAL B CA 1
ATOM 3030 C C . VAL B 1 118 ? -14.523 8.797 -20.453 1 95.88 118 VAL B C 1
ATOM 3032 O O . VAL B 1 118 ? -13.578 9.484 -20.047 1 95.88 118 VAL B O 1
ATOM 3035 N N . LEU B 1 119 ? -14.414 7.539 -20.75 1 94.12 119 LEU B N 1
ATOM 3036 C CA . LEU B 1 119 ? -13.133 6.883 -20.969 1 94.12 119 LEU B CA 1
ATOM 3037 C C . LEU B 1 119 ? -12.867 6.715 -22.469 1 94.12 119 LEU B C 1
ATOM 3039 O O . LEU B 1 119 ? -13.492 5.879 -23.125 1 94.12 119 LEU B O 1
ATOM 3043 N N . PRO B 1 120 ? -11.945 7.539 -22.984 1 92.38 120 PRO B N 1
ATOM 3044 C CA . PRO B 1 120 ? -1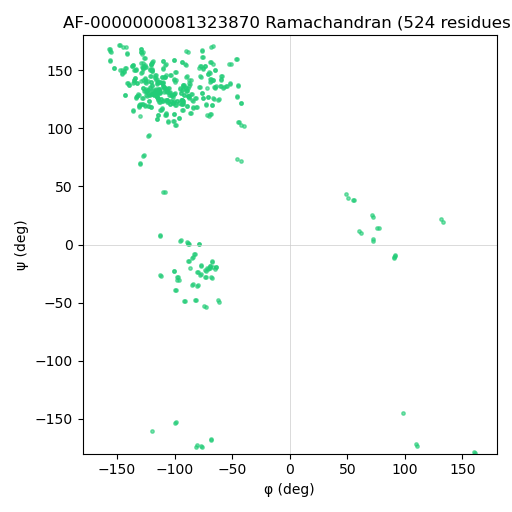1.688 7.469 -24.422 1 92.38 120 PRO B CA 1
ATOM 3045 C C . PRO B 1 120 ? -11.008 6.164 -24.828 1 92.38 120 PRO B C 1
ATOM 3047 O O . PRO B 1 120 ? -10.344 5.523 -24.016 1 92.38 120 PRO B O 1
ATOM 3050 N N . PRO B 1 121 ? -11.172 5.82 -26.109 1 92.12 121 PRO B N 1
ATOM 3051 C CA . PRO B 1 121 ? -10.523 4.602 -26.594 1 92.12 121 PRO B CA 1
ATOM 3052 C C . PRO B 1 121 ? -9 4.703 -26.578 1 92.12 121 PRO B C 1
ATOM 3054 O O . PRO B 1 121 ? -8.438 5.734 -26.953 1 92.12 121 PRO B O 1
ATOM 3057 N N . HIS B 1 122 ? -8.305 3.611 -26.078 1 87.06 122 HIS B N 1
ATOM 3058 C CA . HIS B 1 122 ? -6.859 3.428 -26.078 1 87.06 122 HIS B CA 1
ATOM 3059 C C . HIS B 1 122 ? -6.156 4.527 -25.297 1 87.06 122 HIS B C 1
ATOM 3061 O O . HIS B 1 122 ? -4.941 4.703 -25.406 1 87.06 122 HIS B O 1
ATOM 3067 N N . GLY B 1 123 ? -6.953 5.234 -24.625 1 85.38 123 GLY B N 1
ATOM 3068 C CA . GLY B 1 123 ? -6.371 6.301 -23.828 1 85.38 123 GLY B CA 1
ATOM 3069 C C . GLY B 1 123 ? -6.016 5.863 -22.422 1 85.38 123 GLY B C 1
ATOM 3070 O O . GLY B 1 123 ? -6.48 4.824 -21.953 1 85.38 123 GLY B O 1
ATOM 3071 N N . VAL B 1 124 ? -5.062 6.562 -21.812 1 88.5 124 VAL B N 1
ATOM 3072 C CA . VAL B 1 124 ? -4.707 6.363 -20.422 1 88.5 124 VAL B CA 1
ATOM 3073 C C . VAL B 1 124 ? -5.129 7.578 -19.594 1 88.5 124 VAL B C 1
ATOM 3075 O O . VAL B 1 124 ? -4.867 8.719 -19.984 1 88.5 124 VAL B O 1
ATOM 3078 N N . GLN B 1 125 ? -5.914 7.34 -18.609 1 89.75 125 GLN B N 1
ATOM 3079 C CA . GLN B 1 125 ? -6.332 8.367 -17.656 1 89.75 125 GLN B CA 1
ATOM 3080 C C . GLN B 1 125 ? -6.105 7.902 -16.219 1 89.75 125 GLN B C 1
ATOM 3082 O O . GLN B 1 125 ? -5.711 6.758 -15.984 1 89.75 125 GLN B O 1
ATOM 3087 N N . ASP B 1 126 ? -6.195 8.906 -15.383 1 90.12 126 ASP B N 1
ATOM 3088 C CA . ASP B 1 126 ? -6.086 8.484 -13.992 1 90.12 126 ASP B CA 1
ATOM 3089 C C . ASP B 1 126 ? -7.371 8.781 -13.227 1 90.12 126 ASP B C 1
ATOM 3091 O O . ASP B 1 126 ? -8.125 9.68 -13.602 1 90.12 126 ASP B O 1
ATOM 3095 N N . LEU B 1 127 ? -7.656 7.961 -12.344 1 94.25 127 LEU B N 1
ATOM 3096 C CA . LEU B 1 127 ? -8.711 8.148 -11.352 1 94.25 127 LEU B CA 1
ATOM 3097 C C . LEU B 1 127 ? -8.125 8.602 -10.016 1 94.25 127 LEU B C 1
ATOM 3099 O O . LEU B 1 127 ? -7.398 7.84 -9.367 1 94.25 127 LEU B O 1
ATOM 3103 N N . HIS B 1 128 ? -8.453 9.836 -9.688 1 95.25 128 HIS B N 1
ATOM 3104 C CA . HIS B 1 128 ? -8 10.32 -8.383 1 95.25 128 HIS B CA 1
ATOM 3105 C C . HIS B 1 128 ? -8.852 9.75 -7.258 1 95.25 128 HIS B C 1
ATOM 3107 O O . HIS B 1 128 ? -10.086 9.773 -7.328 1 95.25 128 HIS B O 1
ATOM 3113 N N . VAL B 1 129 ? -8.133 9.234 -6.285 1 96.5 129 VAL B N 1
ATOM 3114 C CA . VAL B 1 129 ? -8.82 8.641 -5.145 1 96.5 129 VAL B CA 1
ATOM 3115 C C . VAL B 1 129 ? -8.391 9.336 -3.857 1 96.5 129 VAL B C 1
ATOM 3117 O O . VAL B 1 129 ? -7.199 9.539 -3.625 1 96.5 129 VAL B O 1
ATOM 3120 N N . GLY B 1 130 ? -9.352 9.75 -3.09 1 96.44 130 GLY B N 1
ATOM 3121 C CA . GLY B 1 130 ? -9.109 10.289 -1.762 1 96.44 130 GLY B CA 1
ATOM 3122 C C . GLY B 1 130 ? -9.68 9.422 -0.652 1 96.44 130 GLY B C 1
ATOM 3123 O O . GLY B 1 130 ? -10.836 9 -0.722 1 96.44 130 GLY B O 1
ATOM 3124 N N . VAL B 1 131 ? -8.867 9.141 0.306 1 96.38 131 VAL B N 1
ATOM 3125 C CA . VAL B 1 131 ? -9.289 8.312 1.432 1 96.38 131 VAL B CA 1
ATOM 3126 C C . VAL B 1 131 ? -9.109 9.086 2.736 1 96.38 131 VAL B C 1
ATOM 3128 O O . VAL B 1 131 ? -8.016 9.57 3.031 1 96.38 131 VAL B O 1
ATOM 3131 N N . ARG B 1 132 ? -10.117 9.234 3.465 1 94.31 132 ARG B N 1
ATOM 3132 C CA . ARG B 1 132 ? -10.086 9.781 4.816 1 94.31 132 ARG B CA 1
ATOM 3133 C C . ARG B 1 132 ? -10.68 8.797 5.82 1 94.31 132 ARG B C 1
ATOM 3135 O O . ARG B 1 132 ? -11.867 8.875 6.141 1 94.31 132 ARG B O 1
ATOM 3142 N N . PRO B 1 133 ? -9.82 8.023 6.391 1 93.94 133 PRO B N 1
ATOM 3143 C CA . PRO B 1 133 ? -10.344 6.988 7.289 1 93.94 133 PRO B CA 1
ATOM 3144 C C . PRO B 1 133 ? -10.906 7.566 8.586 1 93.94 133 PRO B C 1
ATOM 3146 O O . PRO B 1 133 ? -10.352 8.523 9.133 1 93.94 133 PRO B O 1
ATOM 3149 N N . ARG B 1 134 ? -11.898 6.961 9.109 1 88.81 134 ARG B N 1
ATOM 3150 C CA . ARG B 1 134 ? -12.555 7.434 10.328 1 88.81 134 ARG B CA 1
ATOM 3151 C C . ARG B 1 134 ? -12.094 6.633 11.547 1 88.81 134 ARG B C 1
ATOM 3153 O O . ARG B 1 134 ? -12.258 7.074 12.68 1 88.81 134 ARG B O 1
ATOM 3160 N N . ARG B 1 135 ? -11.633 5.48 11.273 1 91.94 135 ARG B N 1
ATOM 3161 C CA . ARG B 1 135 ? -11.188 4.605 12.352 1 91.94 135 ARG B CA 1
ATOM 3162 C C . ARG B 1 135 ? -9.836 3.979 12.031 1 91.94 135 ARG B C 1
ATOM 3164 O O . ARG B 1 135 ? -9.516 3.744 10.867 1 91.94 135 ARG B O 1
ATOM 3171 N N . ALA B 1 136 ? -9.133 3.723 13.078 1 95.19 136 ALA B N 1
ATOM 3172 C CA . ALA B 1 136 ? -7.848 3.047 12.906 1 95.19 136 ALA B CA 1
ATOM 3173 C C . ALA B 1 136 ? -8.039 1.559 12.633 1 95.19 136 ALA B C 1
ATOM 3175 O O . ALA B 1 136 ? -9.133 1.023 12.836 1 95.19 136 ALA B O 1
ATOM 3176 N N . GLY B 1 137 ? -6.898 0.932 12.188 1 96 137 GLY B N 1
ATOM 3177 C CA . GLY B 1 137 ? -6.957 -0.49 11.891 1 96 137 GLY B CA 1
ATOM 3178 C C . GLY B 1 137 ? -6.848 -0.792 10.406 1 96 137 GLY B C 1
ATOM 3179 O O . GLY B 1 137 ? -6.539 0.094 9.609 1 96 137 GLY B O 1
ATOM 3180 N N . SER B 1 138 ? -7.043 -2.043 10.102 1 96.19 138 SER B N 1
ATOM 3181 C CA . SER B 1 138 ? -6.973 -2.488 8.711 1 96.19 138 SER B CA 1
ATOM 3182 C C . SER B 1 138 ? -8.352 -2.881 8.188 1 96.19 138 SER B C 1
ATOM 3184 O O . SER B 1 138 ? -9.164 -3.445 8.922 1 96.19 138 SER B O 1
ATOM 3186 N N . ARG B 1 139 ? -8.633 -2.502 6.977 1 96.06 139 ARG B N 1
ATOM 3187 C CA . ARG B 1 139 ? -9.875 -2.941 6.352 1 96.06 139 ARG B CA 1
ATOM 3188 C C . ARG B 1 139 ? -9.758 -2.922 4.828 1 96.06 139 ARG B C 1
ATOM 3190 O O . ARG B 1 139 ? -8.812 -2.355 4.281 1 96.06 139 ARG B O 1
ATOM 3197 N N . PHE B 1 140 ? -10.711 -3.57 4.215 1 97.06 140 PHE B N 1
ATOM 3198 C CA . PHE B 1 140 ? -10.758 -3.652 2.76 1 97.06 140 PHE B CA 1
ATOM 3199 C C . PHE B 1 140 ? -11.891 -2.797 2.205 1 97.06 140 PHE B C 1
ATOM 3201 O O . PHE B 1 140 ? -13 -2.801 2.744 1 97.06 140 PHE B O 1
ATOM 3208 N N . VAL B 1 141 ? -11.586 -2.035 1.169 1 97.62 141 VAL B N 1
ATOM 3209 C CA . VAL B 1 141 ? -12.586 -1.252 0.452 1 97.62 141 VAL B CA 1
ATOM 3210 C C . VAL B 1 141 ? -12.625 -1.684 -1.012 1 97.62 141 VAL B C 1
ATOM 3212 O O . VAL B 1 141 ? -11.594 -1.765 -1.673 1 97.62 141 VAL B O 1
ATOM 3215 N N . HIS B 1 142 ? -13.789 -1.95 -1.486 1 97.88 142 HIS B N 1
ATOM 3216 C CA . HIS B 1 142 ? -13.961 -2.283 -2.896 1 97.88 142 HIS B CA 1
ATOM 3217 C C . HIS B 1 142 ? -14.219 -1.032 -3.729 1 97.88 142 HIS B C 1
ATOM 3219 O O . HIS B 1 142 ? -15.039 -0.191 -3.354 1 97.88 142 HIS B O 1
ATOM 3225 N N . LEU B 1 143 ? -13.523 -0.894 -4.809 1 97.88 143 LEU B N 1
ATOM 3226 C CA . LEU B 1 143 ? -13.734 0.171 -5.785 1 97.88 143 LEU B CA 1
ATOM 3227 C C . LEU B 1 143 ? -13.945 -0.404 -7.18 1 97.88 143 LEU B C 1
ATOM 3229 O O . LEU B 1 143 ? -13.078 -1.096 -7.711 1 97.88 143 LEU B O 1
ATOM 3233 N N . ASN B 1 144 ? -15.102 -0.111 -7.723 1 97.12 144 ASN B N 1
ATOM 3234 C CA . ASN B 1 144 ? -15.453 -0.656 -9.031 1 97.12 144 ASN B CA 1
ATOM 3235 C C . ASN B 1 144 ? -15.734 0.451 -10.039 1 97.12 144 ASN B C 1
ATOM 3237 O O . ASN B 1 144 ? -16.359 1.459 -9.711 1 97.12 144 ASN B O 1
ATOM 3241 N N . LEU B 1 145 ? -15.195 0.298 -11.172 1 96.69 145 LEU B N 1
ATOM 3242 C CA . LEU B 1 145 ? -15.547 1.141 -12.305 1 96.69 145 LEU B CA 1
ATOM 3243 C C . LEU B 1 145 ? -16.516 0.421 -13.242 1 96.69 145 LEU B C 1
ATOM 3245 O O . LEU B 1 145 ? -16.203 -0.657 -13.75 1 96.69 145 LEU B O 1
ATOM 3249 N N . VAL B 1 146 ? -17.625 1.045 -13.461 1 96.69 146 VAL B N 1
ATOM 3250 C CA . VAL B 1 146 ? -18.688 0.361 -14.188 1 96.69 146 VAL B CA 1
ATOM 3251 C C . VAL B 1 146 ? -19.078 1.18 -15.414 1 96.69 146 VAL B C 1
ATOM 3253 O O . VAL B 1 146 ? -19.219 2.404 -15.336 1 96.69 146 VAL B O 1
ATOM 3256 N N . ASP B 1 147 ? -19.188 0.521 -16.516 1 96.31 147 ASP B N 1
ATOM 3257 C CA . ASP B 1 147 ? -19.812 1.131 -17.688 1 96.31 147 ASP B CA 1
ATOM 3258 C C . ASP B 1 147 ? -21.297 1.357 -17.453 1 96.31 147 ASP B C 1
ATOM 3260 O O . ASP B 1 147 ? -22.062 0.402 -17.266 1 96.31 147 ASP B O 1
ATOM 3264 N N . VAL B 1 148 ? -21.734 2.543 -17.516 1 96.5 148 VAL B N 1
ATOM 3265 C CA . VAL B 1 148 ? -23.078 2.85 -17.062 1 96.5 148 VAL B CA 1
ATOM 3266 C C . VAL B 1 148 ? -24.094 2.41 -18.125 1 96.5 148 VAL B C 1
ATOM 3268 O O . VAL B 1 148 ? -25.25 2.143 -17.812 1 96.5 148 VAL B O 1
ATOM 3271 N N . ASP B 1 149 ? -23.688 2.352 -19.359 1 95.25 149 ASP B N 1
ATOM 3272 C CA . ASP B 1 149 ? -24.578 1.925 -20.438 1 95.25 149 ASP B CA 1
ATOM 3273 C C . ASP B 1 149 ? -24.672 0.402 -20.5 1 95.25 149 ASP B C 1
ATOM 3275 O O . ASP B 1 149 ? -25.781 -0.157 -20.5 1 95.25 149 ASP B O 1
ATOM 3279 N N . ALA B 1 150 ? -23.5 -0.249 -20.453 1 94.31 150 ALA B N 1
ATOM 3280 C CA . ALA B 1 150 ? -23.453 -1.701 -20.609 1 94.31 150 ALA B CA 1
ATOM 3281 C C . ALA B 1 150 ? -23.609 -2.4 -19.266 1 94.31 150 ALA B C 1
ATOM 3283 O O . ALA B 1 150 ? -23.828 -3.611 -19.203 1 94.31 150 ALA B O 1
ATOM 3284 N N . HIS B 1 151 ? -23.469 -1.651 -18.188 1 94.06 151 HIS B N 1
ATOM 3285 C CA . HIS B 1 151 ? -23.516 -2.191 -16.828 1 94.06 151 HIS B CA 1
ATOM 3286 C C . HIS B 1 151 ? -22.484 -3.299 -16.641 1 94.06 151 HIS B C 1
ATOM 3288 O O . HIS B 1 151 ? -22.797 -4.355 -16.078 1 94.06 151 HIS B O 1
ATOM 3294 N N . GLN B 1 152 ? -21.375 -3.035 -17.25 1 92.62 152 GLN B N 1
ATOM 3295 C CA . GLN B 1 152 ? -20.281 -3.998 -17.156 1 92.62 152 GLN B CA 1
ATOM 3296 C C . GLN B 1 152 ? -19.125 -3.449 -16.328 1 92.62 152 GLN B C 1
ATOM 3298 O O . GLN B 1 152 ? -18.844 -2.252 -16.375 1 92.62 152 GLN B O 1
ATOM 3303 N N . LEU B 1 153 ? -18.516 -4.332 -15.594 1 93.56 153 LEU B N 1
ATOM 3304 C CA . LEU B 1 153 ? -17.312 -3.957 -14.859 1 93.56 153 LEU B CA 1
ATOM 3305 C C . LEU B 1 153 ? -16.172 -3.629 -15.812 1 93.56 153 LEU B C 1
ATOM 3307 O O . LEU B 1 153 ? -15.852 -4.418 -16.703 1 93.56 153 LEU B O 1
ATOM 3311 N N . VAL B 1 154 ? -15.633 -2.488 -15.648 1 93.81 154 VAL B N 1
ATOM 3312 C CA . VAL B 1 154 ? -14.508 -2.053 -16.469 1 93.81 154 VAL B CA 1
ATOM 3313 C C . VAL B 1 154 ? -13.195 -2.266 -15.719 1 93.81 154 VAL B C 1
ATOM 3315 O O . VAL B 1 154 ? -12.195 -2.67 -16.312 1 93.81 154 VAL B O 1
ATOM 3318 N N . ALA B 1 155 ? -13.203 -2 -14.445 1 94.88 155 ALA B N 1
ATOM 3319 C CA . ALA B 1 155 ? -12.07 -2.197 -13.547 1 94.88 155 ALA B CA 1
ATOM 3320 C C . ALA B 1 155 ? -12.547 -2.441 -12.117 1 94.88 155 ALA B C 1
ATOM 3322 O O . ALA B 1 155 ? -13.656 -2.047 -11.75 1 94.88 155 ALA B O 1
ATOM 3323 N N . SER B 1 156 ? -11.758 -3.158 -11.375 1 96.31 156 SER B N 1
ATOM 3324 C CA . SER B 1 156 ? -12.078 -3.449 -9.984 1 96.31 156 SER B CA 1
ATOM 3325 C C . SER B 1 156 ? -10.812 -3.453 -9.125 1 96.31 156 SER B C 1
ATOM 3327 O O . SER B 1 156 ? -9.836 -4.133 -9.445 1 96.31 156 SER B O 1
ATOM 3329 N N . TRP B 1 157 ? -10.883 -2.699 -8.055 1 96.94 157 TRP B N 1
ATOM 3330 C CA . TRP B 1 157 ? -9.742 -2.607 -7.141 1 96.94 157 TRP B CA 1
ATOM 3331 C C . TRP B 1 157 ? -10.133 -3.066 -5.738 1 96.94 157 TRP B C 1
ATOM 3333 O O . TRP B 1 157 ? -11.273 -2.859 -5.309 1 96.94 157 TRP B O 1
ATOM 3343 N N . LEU B 1 158 ? -9.273 -3.773 -5.098 1 97.06 158 LEU B N 1
ATOM 3344 C CA . LEU B 1 158 ? -9.32 -3.998 -3.654 1 97.06 158 LEU B CA 1
ATOM 3345 C C . LEU B 1 158 ? -8.352 -3.066 -2.93 1 97.06 158 LEU B C 1
ATOM 3347 O O . LEU B 1 158 ? -7.141 -3.291 -2.941 1 97.06 158 LEU B O 1
ATOM 3351 N N . VAL B 1 159 ? -8.859 -2.061 -2.342 1 97.38 159 VAL B N 1
ATOM 3352 C CA . VAL B 1 159 ? -8.039 -1.103 -1.603 1 97.38 159 VAL B CA 1
ATOM 3353 C C . VAL B 1 159 ? -7.832 -1.597 -0.172 1 97.38 159 VAL B C 1
ATOM 3355 O O . VAL B 1 159 ? -8.781 -1.675 0.609 1 97.38 159 VAL B O 1
ATOM 3358 N N . CYS B 1 160 ? -6.621 -1.92 0.143 1 97.56 160 CYS B N 1
ATOM 3359 C CA . CYS B 1 160 ? -6.258 -2.408 1.469 1 97.56 160 CYS B CA 1
ATOM 3360 C C . CYS B 1 160 ? -5.727 -1.277 2.34 1 97.56 160 CYS B C 1
ATOM 3362 O O . CYS B 1 160 ? -4.57 -0.867 2.197 1 97.56 160 CYS B O 1
ATOM 3364 N N . LEU B 1 161 ? -6.496 -0.886 3.301 1 97.06 161 LEU B N 1
ATOM 3365 C CA . LEU B 1 161 ? -6.152 0.254 4.145 1 97.06 161 LEU B CA 1
ATOM 3366 C C . LEU B 1 161 ? -5.441 -0.202 5.414 1 97.06 161 LEU B C 1
ATOM 3368 O O . LEU B 1 161 ? -5.848 -1.182 6.039 1 97.06 161 LEU B O 1
ATOM 3372 N N . SER B 1 162 ? -4.375 0.406 5.672 1 97.06 162 SER B N 1
ATOM 3373 C CA . SER B 1 162 ? -3.719 0.369 6.973 1 97.06 162 SER B CA 1
ATOM 3374 C C . SER B 1 162 ? -3.713 1.746 7.629 1 97.06 162 SER B C 1
ATOM 3376 O O . SER B 1 162 ? -2.934 2.619 7.246 1 97.06 162 SER B O 1
ATOM 3378 N N . CYS B 1 163 ? -4.535 1.888 8.664 1 96.88 163 CYS B N 1
ATOM 3379 C CA . CYS B 1 163 ? -4.793 3.207 9.227 1 96.88 163 CYS B CA 1
ATOM 3380 C C . CYS B 1 163 ? -4.27 3.303 10.656 1 96.88 163 CYS B C 1
ATOM 3382 O O . CYS B 1 163 ? -4.633 2.492 11.508 1 96.88 163 CYS B O 1
ATOM 3384 N N . ARG B 1 164 ? -3.488 4.277 10.914 1 97.12 164 ARG B N 1
ATOM 3385 C CA . ARG B 1 164 ? -2.961 4.516 12.258 1 97.12 164 ARG B CA 1
ATOM 3386 C C . ARG B 1 164 ? -3.582 5.766 12.875 1 97.12 164 ARG B C 1
ATOM 3388 O O . ARG B 1 164 ? -4.066 6.645 12.156 1 97.12 164 ARG B O 1
ATOM 3395 N N . PRO B 1 165 ? -3.559 5.84 14.164 1 96 165 PRO B N 1
ATOM 3396 C CA . PRO B 1 165 ? -4.023 7.074 14.805 1 96 165 PRO B CA 1
ATOM 3397 C C . PRO B 1 165 ? -3.033 8.227 14.648 1 96 165 PRO B C 1
ATOM 3399 O O . PRO B 1 165 ? -1.836 8 14.469 1 96 165 PRO B O 1
ATOM 3402 N N . PRO B 1 166 ? -3.537 9.328 14.695 1 95.62 166 PRO B N 1
ATOM 3403 C CA . PRO B 1 166 ? -2.643 10.484 14.664 1 95.62 166 PRO B CA 1
ATOM 3404 C C . PRO B 1 166 ? -1.929 10.727 15.992 1 95.62 166 PRO B C 1
ATOM 3406 O O . PRO B 1 166 ? -2.285 10.117 17 1 95.62 166 PRO B O 1
ATOM 3409 N N . LEU B 1 167 ? -0.872 11.477 15.922 1 93.62 167 LEU B N 1
ATOM 3410 C CA . LEU B 1 167 ? -0.226 11.93 17.141 1 93.62 167 LEU B CA 1
ATOM 3411 C C . LEU B 1 167 ? -1.083 12.977 17.859 1 93.62 167 LEU B C 1
ATOM 3413 O O . LEU B 1 167 ? -1.483 13.969 17.25 1 93.62 167 LEU B O 1
ATOM 3417 N N . ILE B 1 168 ? -1.34 12.734 19.078 1 95.75 168 ILE B N 1
ATOM 3418 C CA . ILE B 1 168 ? -2.121 13.68 19.875 1 95.75 168 ILE B CA 1
ATOM 3419 C C . ILE B 1 168 ? -1.204 14.773 20.438 1 95.75 168 ILE B C 1
ATOM 3421 O O . ILE B 1 168 ? -0.241 14.477 21.141 1 95.75 168 ILE B O 1
ATOM 3425 N N . SER B 1 169 ? -1.518 15.969 20.141 1 93.94 169 SER B N 1
ATOM 3426 C CA . SER B 1 169 ? -0.633 17.047 20.562 1 93.94 169 SER B CA 1
ATOM 3427 C C . SER B 1 169 ? -1.118 17.688 21.859 1 93.94 169 SER B C 1
ATOM 3429 O O . SER B 1 169 ? -0.328 18.281 22.609 1 93.94 169 SER B O 1
ATOM 3431 N N . LYS B 1 170 ? -2.424 17.656 22.125 1 95.38 170 LYS B N 1
ATOM 3432 C CA . LYS B 1 170 ? -3.014 18.234 23.328 1 95.38 170 LYS B CA 1
ATOM 3433 C C . LYS B 1 170 ? -4.203 17.422 23.812 1 95.38 170 LYS B C 1
ATOM 3435 O O . LYS B 1 170 ? -4.938 16.844 23.016 1 95.38 170 LYS B O 1
ATOM 3440 N N . ALA B 1 171 ? -4.383 17.391 25.094 1 96.44 171 ALA B N 1
ATOM 3441 C CA . ALA B 1 171 ? -5.504 16.672 25.688 1 96.44 171 ALA B CA 1
ATOM 3442 C C . ALA B 1 171 ? -6.289 17.562 26.641 1 96.44 171 ALA B C 1
ATOM 3444 O O . ALA B 1 171 ? -5.703 18.375 27.359 1 96.44 171 ALA B O 1
ATOM 3445 N N . PHE B 1 172 ? -7.586 17.406 26.625 1 95.5 172 PHE B N 1
ATOM 3446 C CA . PHE B 1 172 ? -8.5 18.141 27.484 1 95.5 172 PHE B CA 1
ATOM 3447 C C . PHE B 1 172 ? -9.445 17.188 28.203 1 95.5 172 PHE B C 1
ATOM 3449 O O . PHE B 1 172 ? -9.75 16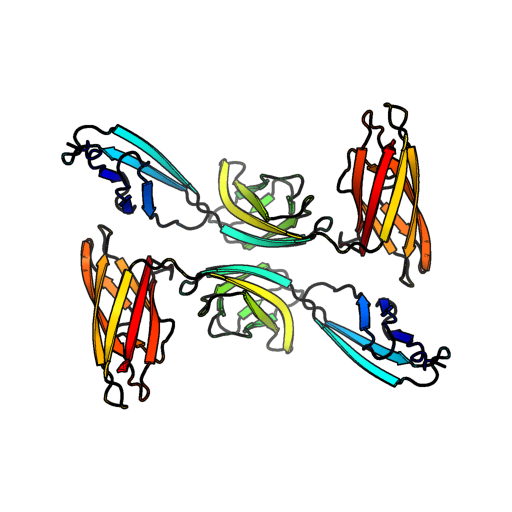.109 27.703 1 95.5 172 PHE B O 1
ATOM 3456 N N . GLU B 1 173 ? -9.797 17.562 29.359 1 95.25 173 GLU B N 1
ATOM 3457 C CA . GLU B 1 173 ? -10.859 16.859 30.062 1 95.25 173 GLU B CA 1
ATOM 3458 C C . GLU B 1 173 ? -12.047 17.781 30.344 1 95.25 173 GLU B C 1
ATOM 3460 O O . GLU B 1 173 ? -11.867 18.891 30.859 1 95.25 173 GLU B O 1
ATOM 3465 N N . ILE B 1 174 ? -13.211 17.312 29.969 1 92.69 174 ILE B N 1
ATOM 3466 C CA . ILE B 1 174 ? -14.43 18.094 30.172 1 92.69 174 ILE B CA 1
ATOM 3467 C C . ILE B 1 174 ? -15.469 17.266 30.906 1 92.69 174 ILE B C 1
ATOM 3469 O O . ILE B 1 174 ? -15.68 16.094 30.578 1 92.69 174 ILE B O 1
ATOM 3473 N N . THR B 1 175 ? -16.094 17.812 31.859 1 92.31 175 THR B N 1
ATOM 3474 C CA . THR B 1 175 ? -17.156 17.156 32.594 1 92.31 175 THR B CA 1
ATOM 3475 C C . THR B 1 175 ? -18.516 17.734 32.219 1 92.31 175 THR B C 1
ATOM 3477 O O . THR B 1 175 ? -18.703 18.969 32.219 1 92.31 175 THR B O 1
ATOM 3480 N N . LEU B 1 176 ? -19.406 16.875 31.797 1 91.06 176 LEU B N 1
ATOM 3481 C CA . LEU B 1 176 ? -20.766 17.266 31.422 1 91.06 176 LEU B CA 1
ATOM 3482 C C . LEU B 1 176 ? -21.812 16.562 32.281 1 91.06 176 LEU B C 1
ATOM 3484 O O . LEU B 1 176 ? -21.578 15.453 32.75 1 91.06 176 LEU B O 1
ATOM 3488 N N . PRO B 1 177 ? -22.953 17.25 32.469 1 87.5 177 PRO B N 1
ATOM 3489 C CA . PRO B 1 177 ? -24.016 16.594 33.25 1 87.5 177 PRO B CA 1
ATOM 3490 C C . PRO B 1 177 ? -24.641 15.414 32.5 1 87.5 177 PRO B C 1
ATOM 3492 O O . PRO B 1 177 ? -24.828 15.484 31.266 1 87.5 177 PRO B O 1
ATOM 3495 N N . ALA B 1 178 ? -24.906 14.305 33.344 1 83.5 178 ALA B N 1
ATOM 3496 C CA . ALA B 1 178 ? -25.641 13.172 32.812 1 83.5 178 ALA B CA 1
ATOM 3497 C C . ALA B 1 178 ? -27.141 13.359 33 1 83.5 178 ALA B C 1
ATOM 3499 O O . ALA B 1 178 ? -27.578 14.094 33.875 1 83.5 178 ALA B O 1
ATOM 3500 N N . GLY B 1 179 ? -28.156 12.945 32.125 1 76.88 179 GLY B N 1
ATOM 3501 C CA . GLY B 1 179 ? -29.578 13 32.344 1 76.88 179 GLY B CA 1
ATOM 3502 C C . GLY B 1 179 ? -30.359 13.594 31.203 1 76.88 179 GLY B C 1
ATOM 3503 O O . GLY B 1 179 ? -31.531 13.945 31.344 1 76.88 179 GLY B O 1
ATOM 3504 N N . GLY B 1 180 ? -29.859 13.594 30.078 1 65.62 180 GLY B N 1
ATOM 3505 C CA . GLY B 1 180 ? -30.609 13.906 28.875 1 65.62 180 GLY B CA 1
ATOM 3506 C C . GLY B 1 180 ? -30.875 15.391 28.703 1 65.62 180 GLY B C 1
ATOM 3507 O O . GLY B 1 180 ? -31.812 15.789 28.016 1 65.62 180 GLY B O 1
ATOM 3508 N N . GLY B 1 181 ? -30.203 16.203 29.438 1 67.06 181 GLY B N 1
ATOM 3509 C CA . GLY B 1 181 ? -30.453 17.641 29.281 1 67.06 181 GLY B CA 1
ATOM 3510 C C . GLY B 1 181 ? -29.984 18.188 27.953 1 67.06 181 GLY B C 1
ATOM 3511 O O . GLY B 1 181 ? -29.922 17.453 26.969 1 67.06 181 GLY B O 1
ATOM 3512 N N . LYS B 1 182 ? -29.984 19.5 27.953 1 75.69 182 LYS B N 1
ATOM 3513 C CA . LYS B 1 182 ? -29.531 20.188 26.75 1 75.69 182 LYS B CA 1
ATOM 3514 C C . LYS B 1 182 ? -28.031 20 26.547 1 75.69 182 LYS B C 1
ATOM 3516 O O . LYS B 1 182 ? -27.281 19.812 27.516 1 75.69 182 LYS B O 1
ATOM 3521 N N . GLY B 1 183 ? -27.609 19.859 25.406 1 79.19 183 GLY B N 1
ATOM 3522 C CA . GLY B 1 183 ? -26.188 19.828 25.078 1 79.19 183 GLY B CA 1
ATOM 3523 C C . GLY B 1 183 ? -25.391 20.938 25.75 1 79.19 183 GLY B C 1
ATOM 3524 O O . GLY B 1 183 ? -25.969 21.766 26.453 1 79.19 183 GLY B O 1
ATOM 3525 N N . ALA B 1 184 ? -24.109 20.766 25.859 1 89.75 184 ALA B N 1
ATOM 3526 C CA . ALA B 1 184 ? -23.219 21.734 26.5 1 89.75 184 ALA B CA 1
ATOM 3527 C C . ALA B 1 184 ? -22.25 22.344 25.5 1 89.75 184 ALA B C 1
ATOM 3529 O O . ALA B 1 184 ? -21.812 21.688 24.562 1 89.75 184 ALA B O 1
ATOM 3530 N N . ASN B 1 185 ? -22.062 23.641 25.688 1 93.5 185 ASN B N 1
ATOM 3531 C CA . ASN B 1 185 ? -21.094 24.359 24.859 1 93.5 185 ASN B CA 1
ATOM 3532 C C . ASN B 1 185 ? -19.781 24.578 25.594 1 93.5 185 ASN B C 1
ATOM 3534 O O . ASN B 1 185 ? -19.766 24.891 26.797 1 93.5 185 ASN B O 1
ATOM 3538 N N . LYS B 1 186 ? -18.734 24.25 25.016 1 94.5 186 LYS B N 1
ATOM 3539 C CA . LYS B 1 186 ? -17.391 24.484 25.531 1 94.5 186 LYS B CA 1
ATOM 3540 C C . LYS B 1 186 ? -16.5 25.156 24.484 1 94.5 186 LYS B C 1
ATOM 3542 O O . LYS B 1 186 ? -16.922 25.344 23.344 1 94.5 186 LYS B O 1
ATOM 3547 N N . ARG B 1 187 ? -15.359 25.625 24.938 1 95.56 187 ARG B N 1
ATOM 3548 C CA . ARG B 1 187 ? -14.438 26.266 24.016 1 95.56 187 ARG B CA 1
ATOM 3549 C C . ARG B 1 187 ? -13 25.797 24.25 1 95.56 187 ARG B C 1
ATOM 3551 O O . ARG B 1 187 ? -12.594 25.578 25.391 1 95.56 187 ARG B O 1
ATOM 3558 N N . ILE B 1 188 ? -12.328 25.609 23.219 1 95.25 188 ILE B N 1
ATOM 3559 C CA . ILE B 1 188 ? -10.891 25.375 23.266 1 95.25 188 ILE B CA 1
ATOM 3560 C C . ILE B 1 188 ? -10.18 26.328 22.312 1 95.25 188 ILE B C 1
ATOM 3562 O O . ILE B 1 188 ? -10.812 26.938 21.453 1 95.25 188 ILE B O 1
ATOM 3566 N N . THR B 1 189 ? -8.883 26.469 22.484 1 96.69 189 THR B N 1
ATOM 3567 C CA . THR B 1 189 ? -8.172 27.438 21.656 1 96.69 189 THR B CA 1
ATOM 3568 C C . THR B 1 189 ? -7.098 26.75 20.812 1 96.69 189 THR B C 1
ATOM 3570 O O . THR B 1 189 ? -6.609 25.672 21.172 1 96.69 189 THR B O 1
ATOM 3573 N N . TYR B 1 190 ? -6.848 27.312 19.719 1 97.25 190 TYR B N 1
ATOM 3574 C CA . TYR B 1 190 ? -5.766 26.906 18.828 1 97.25 190 TYR B CA 1
ATOM 3575 C C . TYR B 1 190 ? -4.934 28.109 18.406 1 97.25 190 TYR B C 1
ATOM 3577 O O . TYR B 1 190 ? -5.477 29.109 17.922 1 97.25 190 TYR B O 1
ATOM 3585 N N . THR B 1 191 ? -3.648 28.031 18.562 1 97.19 191 THR B N 1
ATOM 3586 C CA . THR B 1 191 ? -2.74 29.094 18.172 1 97.19 191 THR B CA 1
ATOM 3587 C C . THR B 1 191 ? -1.968 28.703 16.906 1 97.19 191 THR B C 1
ATOM 3589 O O . THR B 1 191 ? -1.364 27.641 16.859 1 97.19 191 THR B O 1
ATOM 3592 N N . ASN B 1 192 ? -2.055 29.547 15.883 1 96.75 192 ASN B N 1
ATOM 3593 C CA . ASN B 1 192 ? -1.28 29.344 14.664 1 96.75 192 ASN B CA 1
ATOM 3594 C C . ASN B 1 192 ? 0.212 29.547 14.906 1 96.75 192 ASN B C 1
ATOM 3596 O O . ASN B 1 192 ? 0.659 30.672 15.156 1 96.75 192 ASN B O 1
ATOM 3600 N N . PRO B 1 193 ? 0.947 28.5 14.82 1 93.88 193 PRO B N 1
ATOM 3601 C CA . PRO B 1 193 ? 2.371 28.625 15.141 1 93.88 193 PRO B CA 1
ATOM 3602 C C . PRO B 1 193 ? 3.18 29.234 13.992 1 93.88 193 PRO B C 1
ATOM 3604 O O . PRO B 1 193 ? 4.375 29.484 14.148 1 93.88 193 PRO B O 1
ATOM 3607 N N . TYR B 1 194 ? 2.52 29.594 12.844 1 95.31 194 TYR B N 1
ATOM 3608 C CA . TYR B 1 194 ? 3.217 30.109 11.672 1 95.31 194 TYR B CA 1
ATOM 3609 C C . TYR B 1 194 ? 3.119 31.625 11.594 1 95.31 194 TYR B C 1
ATOM 3611 O O . TYR B 1 194 ? 2.234 32.219 12.211 1 95.31 194 TYR B O 1
ATOM 3619 N N . PRO B 1 195 ? 4.051 32.25 10.859 1 95.12 195 PRO B N 1
ATOM 3620 C CA . PRO B 1 195 ? 4.039 33.719 10.773 1 95.12 195 PRO B CA 1
ATOM 3621 C C . PRO B 1 195 ? 2.961 34.25 9.82 1 95.12 195 PRO B C 1
ATOM 3623 O O . PRO B 1 195 ? 2.602 35.438 9.883 1 95.12 195 PRO B O 1
ATOM 3626 N N . SER B 1 196 ? 2.402 33.438 8.93 1 95.62 196 SER B N 1
ATOM 3627 C CA . SER B 1 196 ? 1.388 33.844 7.965 1 95.62 196 SER B CA 1
ATOM 3628 C C . SER B 1 196 ? 0.017 33.281 8.328 1 95.62 196 SER B C 1
ATOM 3630 O O . SER B 1 196 ? -0.081 32.281 9.039 1 95.62 196 SER B O 1
ATOM 3632 N N . PRO B 1 197 ? -0.957 33.969 7.867 1 97.44 197 PRO B N 1
ATOM 3633 C CA . PRO B 1 197 ? -2.297 33.438 8.109 1 97.44 197 PRO B CA 1
ATOM 3634 C C . PRO B 1 197 ? -2.488 32.031 7.492 1 97.44 197 PRO B C 1
ATOM 3636 O O . PRO B 1 197 ? -1.946 31.766 6.422 1 97.44 197 PRO B O 1
ATOM 3639 N N . ARG B 1 198 ? -3.26 31.266 8.234 1 96.94 198 ARG B N 1
ATOM 3640 C CA . ARG B 1 198 ? -3.564 29.922 7.777 1 96.94 198 ARG B CA 1
ATOM 3641 C C . ARG B 1 198 ? -5.047 29.609 7.941 1 96.94 198 ARG B C 1
ATOM 3643 O O . ARG B 1 198 ? -5.711 30.156 8.82 1 96.94 198 ARG B O 1
ATOM 3650 N N . ALA B 1 199 ? -5.473 28.734 7.012 1 97.88 199 ALA B N 1
ATOM 3651 C CA . ALA B 1 199 ? -6.84 28.219 7.09 1 97.88 199 ALA B CA 1
ATOM 3652 C C . ALA B 1 199 ? -6.859 26.75 7.504 1 97.88 199 ALA B C 1
ATOM 3654 O O . ALA B 1 199 ? -6.035 25.969 7.039 1 97.88 199 ALA B O 1
ATOM 3655 N N . TYR B 1 200 ? -7.789 26.422 8.461 1 98 200 TYR B N 1
ATOM 3656 C CA . TYR B 1 200 ? -7.887 25.062 8.969 1 98 200 TYR B CA 1
ATOM 3657 C C . TYR B 1 200 ? -9.32 24.547 8.875 1 98 200 TYR B C 1
ATOM 3659 O O . TYR B 1 200 ? -10.266 25.328 8.812 1 98 200 TYR B O 1
ATOM 3667 N N . ARG B 1 201 ? -9.414 23.266 8.773 1 97.62 201 ARG B N 1
ATOM 3668 C CA . ARG B 1 201 ? -10.695 22.562 8.828 1 97.62 201 ARG B CA 1
ATOM 3669 C C . ARG B 1 201 ? -10.758 21.625 10.023 1 97.62 201 ARG B C 1
ATOM 3671 O O . ARG B 1 201 ? -9.766 20.969 10.352 1 97.62 201 ARG B O 1
ATOM 3678 N N . LEU B 1 202 ? -11.93 21.547 10.586 1 97.5 202 LEU B N 1
ATOM 3679 C CA . LEU B 1 202 ? -12.109 20.75 11.789 1 97.5 202 LEU B CA 1
ATOM 3680 C C . LEU B 1 202 ? -12.945 19.5 11.492 1 97.5 202 LEU B C 1
ATOM 3682 O O . LEU B 1 202 ? -13.914 19.562 10.742 1 97.5 202 LEU B O 1
ATOM 3686 N N . HIS B 1 203 ? -12.43 18.406 12.078 1 95.44 203 HIS B N 1
ATOM 3687 C CA . HIS B 1 203 ? -13.172 17.156 12.055 1 95.44 203 HIS B CA 1
ATOM 3688 C C . HIS B 1 203 ? -13.125 16.453 13.406 1 95.44 203 HIS B C 1
ATOM 3690 O O . HIS B 1 203 ? -12.195 16.672 14.188 1 95.44 203 HIS B O 1
ATOM 3696 N N . SER B 1 204 ? -14.133 15.68 13.648 1 95.31 204 SER B N 1
ATOM 3697 C CA . SER B 1 204 ? -14.156 14.836 14.836 1 95.31 204 SER B CA 1
ATOM 3698 C C . SER B 1 204 ? -14.383 13.375 14.469 1 95.31 204 SER B C 1
ATOM 3700 O O . SER B 1 204 ? -15 13.07 13.445 1 95.31 204 SER B O 1
ATOM 3702 N N . ASP B 1 205 ? -13.883 12.5 15.312 1 94.44 205 ASP B N 1
ATOM 3703 C CA . ASP B 1 205 ? -14.156 11.086 15.086 1 94.44 205 ASP B CA 1
ATOM 3704 C C . ASP B 1 205 ? -15.516 10.688 15.641 1 94.44 205 ASP B C 1
ATOM 3706 O O . ASP B 1 205 ? -15.992 9.57 15.406 1 94.44 205 ASP B O 1
ATOM 3710 N N . HIS B 1 206 ? -16.172 11.562 16.359 1 94.06 206 HIS B N 1
ATOM 3711 C CA . HIS B 1 206 ? -17.516 11.367 16.875 1 94.06 206 HIS B CA 1
ATOM 3712 C C . HIS B 1 206 ? -18.438 12.523 16.5 1 94.06 206 HIS B C 1
ATOM 3714 O O . HIS B 1 206 ? -18.859 13.297 17.359 1 94.06 206 HIS B O 1
ATOM 3720 N N . PRO B 1 207 ? -18.812 12.477 15.266 1 91.62 207 PRO B N 1
ATOM 3721 C CA . PRO B 1 207 ? -19.594 13.641 14.82 1 91.62 207 PRO B CA 1
ATOM 3722 C C . PRO B 1 207 ? -20.984 13.695 15.469 1 91.62 207 PRO B C 1
ATOM 3724 O O . PRO B 1 207 ? -21.609 14.766 15.5 1 91.62 207 PRO B O 1
ATOM 3727 N N . ARG B 1 208 ? -21.453 12.648 15.984 1 91.56 208 ARG B N 1
ATOM 3728 C CA . ARG B 1 208 ? -22.75 12.633 16.641 1 91.56 208 ARG B CA 1
ATOM 3729 C C . ARG B 1 208 ? -22.656 13.188 18.062 1 91.56 208 ARG B C 1
ATOM 3731 O O . ARG B 1 208 ? -23.625 13.727 18.594 1 91.56 208 ARG B O 1
ATOM 3738 N N . LEU B 1 209 ? -21.516 13.141 18.656 1 92.75 209 LEU B N 1
ATOM 3739 C CA . LEU B 1 209 ? -21.312 13.57 20.047 1 92.75 209 LEU B CA 1
ATOM 3740 C C . LEU B 1 209 ? -20.797 15 20.109 1 92.75 209 LEU B C 1
ATOM 3742 O O . LEU B 1 209 ? -21.047 15.711 21.078 1 92.75 209 LEU B O 1
ATOM 3746 N N . LEU B 1 210 ? -20.062 15.352 19.094 1 95.56 210 LEU B N 1
ATOM 3747 C CA . LEU B 1 210 ? -19.422 16.656 19.109 1 95.56 210 LEU B CA 1
ATOM 3748 C C . LEU B 1 210 ? -19.609 17.375 17.781 1 95.56 210 LEU B C 1
ATOM 3750 O O . LEU B 1 210 ? -19.297 16.828 16.719 1 95.56 210 LEU B O 1
ATOM 3754 N N . GLN B 1 211 ? -20.141 18.609 17.906 1 96 211 GLN B N 1
ATOM 3755 C CA . GLN B 1 211 ? -20.266 19.484 16.75 1 96 211 GLN B CA 1
ATOM 3756 C C . GLN B 1 211 ? -19.469 20.781 16.969 1 96 211 GLN B C 1
ATOM 3758 O O . GLN B 1 211 ? -19.281 21.219 18.109 1 96 211 GLN B O 1
ATOM 3763 N N . PHE B 1 212 ? -19.031 21.266 15.898 1 97.69 212 PHE B N 1
ATOM 3764 C CA . PHE B 1 212 ? -18.297 22.531 15.984 1 97.69 212 PHE B CA 1
ATOM 3765 C C . PHE B 1 212 ? -19.203 23.703 15.609 1 97.69 212 PHE B C 1
ATOM 3767 O O . PHE B 1 212 ? -20.094 23.562 14.773 1 97.69 212 PHE B O 1
ATOM 3774 N N . LYS B 1 213 ? -18.969 24.828 16.203 1 96.31 213 LYS B N 1
ATOM 3775 C CA . LYS B 1 213 ? -19.672 26.031 15.773 1 96.31 213 LYS B CA 1
ATOM 3776 C C . LYS B 1 213 ? -19.344 26.359 14.32 1 96.31 213 LYS B C 1
ATOM 3778 O O . LYS B 1 213 ? -20.25 26.688 13.539 1 96.31 213 LYS B O 1
ATOM 3783 N N . GLU B 1 214 ? -18.094 26.359 14.039 1 96.5 214 GLU B N 1
ATOM 3784 C CA . GLU B 1 214 ? -17.594 26.5 12.672 1 96.5 214 GLU B CA 1
ATOM 3785 C C . GLU B 1 214 ? -16.656 25.344 12.312 1 96.5 214 GLU B C 1
ATOM 3787 O O . GLU B 1 214 ? -15.703 25.062 13.047 1 96.5 214 GLU B O 1
ATOM 3792 N N . ASP B 1 215 ? -16.875 24.797 11.195 1 95.88 215 ASP B N 1
ATOM 3793 C CA . ASP B 1 215 ? -16.078 23.641 10.812 1 95.88 215 ASP B CA 1
ATOM 3794 C C . ASP B 1 215 ? -14.758 24.078 10.164 1 95.88 215 ASP B C 1
ATOM 3796 O O . ASP B 1 215 ? -13.914 23.25 9.844 1 95.88 215 ASP B O 1
ATOM 3800 N N . ALA B 1 216 ? -14.656 25.312 9.859 1 97.88 216 ALA B N 1
ATOM 3801 C CA . ALA B 1 216 ? -13.438 25.875 9.289 1 97.88 216 ALA B CA 1
ATOM 3802 C C . ALA B 1 216 ? -13.172 27.281 9.828 1 97.88 216 ALA B C 1
ATOM 3804 O O . ALA B 1 216 ? -14.102 27.984 10.242 1 97.88 216 ALA B O 1
ATOM 3805 N N . PHE B 1 217 ? -11.914 27.672 9.875 1 97.94 217 PHE B N 1
ATOM 3806 C CA . PHE B 1 217 ? -11.57 29 10.352 1 97.94 217 PHE B CA 1
ATOM 3807 C C . PHE B 1 217 ? -10.219 29.453 9.797 1 97.94 217 PHE B C 1
ATOM 3809 O O . PHE B 1 217 ? -9.445 28.625 9.305 1 97.94 217 PHE B O 1
ATOM 3816 N N . GLN B 1 218 ? -10.055 30.641 9.789 1 97.88 218 GLN B N 1
ATOM 3817 C CA . GLN B 1 218 ? -8.766 31.25 9.461 1 97.88 218 GLN B CA 1
ATOM 3818 C C . GLN B 1 218 ? -8.195 32 10.664 1 97.88 218 GLN B C 1
ATOM 3820 O O . GLN B 1 218 ? -8.945 32.625 11.43 1 97.88 218 GLN B O 1
ATOM 3825 N N . VAL B 1 219 ? -6.996 31.906 10.789 1 98.06 219 VAL B N 1
ATOM 3826 C CA . VAL B 1 219 ? -6.348 32.562 11.914 1 98.06 219 VAL B CA 1
ATOM 3827 C C . VAL B 1 219 ? -5.027 33.188 11.461 1 98.06 219 VAL B C 1
ATOM 3829 O O . VAL B 1 219 ? -4.312 32.594 10.641 1 98.06 219 VAL B O 1
ATOM 3832 N N . GLY B 1 220 ? -4.809 34.406 11.945 1 97.62 220 GLY B N 1
ATOM 3833 C CA . GLY B 1 220 ? -3.598 35.125 11.555 1 97.62 220 GLY B CA 1
ATOM 3834 C C . GLY B 1 220 ? -2.336 34.5 12.109 1 97.62 220 GLY B C 1
ATOM 3835 O O . GLY B 1 220 ? -2.402 33.594 12.953 1 97.62 220 GLY B O 1
ATOM 3836 N N . GLY B 1 221 ? -1.188 35.031 11.578 1 96.75 221 GLY B N 1
ATOM 3837 C CA . GLY B 1 221 ? 0.087 34.531 12.078 1 96.75 221 GLY B CA 1
ATOM 3838 C C . GLY B 1 221 ? 0.288 34.781 13.555 1 96.75 221 GLY B C 1
ATOM 3839 O O . GLY B 1 221 ? 0.156 35.906 14.023 1 96.75 221 GLY B O 1
ATOM 3840 N N . GLY B 1 222 ? 0.563 33.719 14.297 1 96.19 222 GLY B N 1
ATOM 3841 C CA . GLY B 1 222 ? 0.808 33.844 15.719 1 96.19 222 GLY B CA 1
ATOM 3842 C C . GLY B 1 222 ? -0.451 34.156 16.516 1 96.19 222 GLY B C 1
ATOM 3843 O O . GLY B 1 222 ? -0.396 34.312 17.734 1 96.19 222 GLY B O 1
ATOM 3844 N N . GLU B 1 223 ? -1.584 34.188 15.906 1 97.94 223 GLU B N 1
ATOM 3845 C CA . GLU B 1 223 ? -2.836 34.531 16.562 1 97.94 223 GLU B CA 1
ATOM 3846 C C . GLU B 1 223 ? -3.566 33.281 17.062 1 97.94 223 GLU B C 1
ATOM 3848 O O . GLU B 1 223 ? -3.252 32.188 16.641 1 97.94 223 GLU B O 1
ATOM 3853 N N . THR B 1 224 ? -4.383 33.469 18 1 98.06 224 THR B N 1
ATOM 3854 C CA . THR B 1 224 ? -5.152 32.406 18.625 1 98.06 224 THR B CA 1
ATOM 3855 C C . THR B 1 224 ? -6.617 32.469 18.203 1 98.06 224 THR B C 1
ATOM 3857 O O . THR B 1 224 ? -7.195 33.562 18.125 1 98.06 224 THR B O 1
ATOM 3860 N N . TYR B 1 225 ? -7.148 31.406 17.812 1 98 225 TYR B N 1
ATOM 3861 C CA . TYR B 1 225 ? -8.555 31.266 17.469 1 98 225 TYR B CA 1
ATOM 3862 C C . TYR B 1 225 ? -9.297 30.422 18.5 1 98 225 TYR B C 1
ATOM 3864 O O . TYR B 1 225 ? -8.766 29.406 18.969 1 98 225 TYR B O 1
ATOM 3872 N N . THR B 1 226 ? -10.484 30.812 18.828 1 97.94 226 THR B N 1
ATOM 3873 C CA . THR B 1 226 ? -11.312 30.047 19.766 1 97.94 226 THR B CA 1
ATOM 3874 C C . THR B 1 226 ? -12.266 29.125 19.016 1 97.94 226 THR B C 1
ATOM 3876 O O . THR B 1 226 ? -13.102 29.578 18.25 1 97.94 226 THR B O 1
ATOM 3879 N N . ILE B 1 227 ? -12.148 27.828 19.297 1 97.44 227 ILE B N 1
ATOM 3880 C CA . ILE B 1 227 ? -13.008 26.828 18.688 1 97.44 227 ILE B CA 1
ATOM 3881 C C . ILE B 1 227 ? -14.211 26.562 19.578 1 97.44 227 ILE B C 1
ATOM 3883 O O . ILE B 1 227 ? -14.062 26.172 20.734 1 97.44 227 ILE B O 1
ATOM 3887 N N . GLY B 1 228 ? -15.391 26.734 19.016 1 97.56 228 GLY B N 1
ATOM 3888 C CA . GLY B 1 228 ? -16.609 26.438 19.734 1 97.56 228 GLY B CA 1
ATOM 3889 C C . GLY B 1 228 ? -17.047 24.984 19.594 1 97.56 228 GLY B C 1
ATOM 3890 O O . GLY B 1 228 ? -17.203 24.484 18.484 1 97.56 228 GLY B O 1
ATOM 3891 N N . LEU B 1 229 ? -17.25 24.344 20.766 1 96.81 229 LEU B N 1
ATOM 3892 C CA . LEU B 1 229 ? -17.656 22.953 20.812 1 96.81 229 LEU B CA 1
ATOM 3893 C C . LEU B 1 229 ? -19.078 22.812 21.359 1 96.81 229 LEU B C 1
ATOM 3895 O O . LEU B 1 229 ? -19.422 23.469 22.344 1 96.81 229 LEU B O 1
ATOM 3899 N N . ARG B 1 230 ? -19.797 22.016 20.656 1 96 230 ARG B N 1
ATOM 3900 C CA . ARG B 1 230 ? -21.125 21.672 21.141 1 96 230 ARG B CA 1
ATOM 3901 C C . ARG B 1 230 ? -21.266 20.172 21.359 1 96 230 ARG B C 1
ATOM 3903 O O . ARG B 1 230 ? -21.219 19.391 20.406 1 96 230 ARG B O 1
ATOM 3910 N N . PHE B 1 231 ? -21.516 19.766 22.578 1 94.88 231 PHE B N 1
ATOM 3911 C CA . PHE B 1 231 ? -21.625 18.344 22.906 1 94.88 231 PHE B CA 1
ATOM 3912 C C . PHE B 1 231 ? -23.078 17.922 23 1 94.88 231 PHE B C 1
ATOM 3914 O O . PHE B 1 231 ? -23.906 18.656 23.531 1 94.88 231 PHE B O 1
ATOM 3921 N N . ALA B 1 232 ? -23.266 16.75 22.5 1 92.81 232 ALA B N 1
ATOM 3922 C CA . ALA B 1 232 ? -24.609 16.172 22.641 1 92.81 232 ALA B CA 1
ATOM 3923 C C . ALA B 1 232 ? -24.844 15.68 24.062 1 92.81 232 ALA B C 1
ATOM 3925 O O . ALA B 1 232 ? -23.906 15.273 24.75 1 92.81 232 ALA B O 1
ATOM 3926 N N . SER B 1 233 ? -26.094 15.719 24.406 1 89.25 233 SER B N 1
ATOM 3927 C CA . SER B 1 233 ? -26.438 15.203 25.734 1 89.25 233 SER B CA 1
ATOM 3928 C C . SER B 1 233 ? -26.469 13.68 25.75 1 89.25 233 SER B C 1
ATOM 3930 O O . SER B 1 233 ? -26.672 13.047 24.703 1 89.25 233 SER B O 1
ATOM 3932 N N . ARG B 1 234 ? -26.047 13.172 26.875 1 86 234 ARG B N 1
ATOM 3933 C CA . ARG B 1 234 ? -26.109 11.734 27.094 1 86 234 ARG B CA 1
ATOM 3934 C C . ARG B 1 234 ? -26.906 11.398 28.344 1 86 234 ARG B C 1
ATOM 3936 O O . ARG B 1 234 ? -26.734 12.039 29.391 1 86 234 ARG B O 1
ATOM 3943 N N . ARG B 1 235 ? -27.656 10.398 28.297 1 83.31 235 ARG B N 1
ATOM 3944 C CA . ARG B 1 235 ? -28.5 10.023 29.422 1 83.31 235 ARG B CA 1
ATOM 3945 C C . ARG B 1 235 ? -27.703 9.266 30.484 1 83.31 235 ARG B C 1
ATOM 3947 O O . ARG B 1 235 ? -27.859 9.523 31.672 1 83.31 235 ARG B O 1
ATOM 3954 N N . GLU B 1 236 ? -26.766 8.477 29.953 1 88.38 236 GLU B N 1
ATOM 3955 C CA . GLU B 1 236 ? -26.047 7.59 30.859 1 88.38 236 GLU B CA 1
ATOM 3956 C C . GLU B 1 236 ? -24.688 8.172 31.25 1 88.38 236 GLU B C 1
ATOM 3958 O O . GLU B 1 236 ? -24.031 8.82 30.422 1 88.38 236 GLU B O 1
ATOM 3963 N N . ALA B 1 237 ? -24.422 7.922 32.5 1 90.31 237 ALA B N 1
ATOM 3964 C CA . ALA B 1 237 ? -23.078 8.289 32.938 1 90.31 237 ALA B CA 1
ATOM 3965 C C . ALA B 1 237 ? -22.031 7.457 32.219 1 90.31 237 ALA B C 1
ATOM 3967 O O . ALA B 1 237 ? -22.312 6.352 31.75 1 90.31 237 ALA B O 1
ATOM 3968 N N . GLY B 1 238 ? -20.859 8.094 32.062 1 92.75 238 GLY B N 1
ATOM 3969 C CA . GLY B 1 238 ? -19.781 7.398 31.391 1 92.75 238 GLY B CA 1
ATOM 3970 C C . GLY B 1 238 ? -18.719 8.336 30.859 1 92.75 238 GLY B C 1
ATOM 3971 O O . GLY B 1 238 ? -18.672 9.508 31.234 1 92.75 238 GLY B O 1
ATOM 3972 N N . GLU B 1 239 ? -17.75 7.734 30.219 1 94.88 239 GLU B N 1
ATOM 3973 C CA . GLU B 1 239 ? -16.641 8.5 29.656 1 94.88 239 GLU B CA 1
ATOM 3974 C C . GLU B 1 239 ? -16.469 8.203 28.172 1 94.88 239 GLU B C 1
ATOM 3976 O O . GLU B 1 239 ? -16.703 7.074 27.734 1 94.88 239 GLU B O 1
ATOM 3981 N N . GLU B 1 240 ? -16.188 9.281 27.469 1 94.38 240 GLU B N 1
ATOM 3982 C CA . GLU B 1 240 ? -15.883 9.148 26.047 1 94.38 240 GLU B CA 1
ATOM 3983 C C . GLU B 1 240 ? -14.633 9.945 25.672 1 94.38 240 GLU B C 1
ATOM 3985 O O . GLU B 1 240 ? -14.406 11.031 26.188 1 94.38 240 GLU B O 1
ATOM 3990 N N . GLU B 1 241 ? -13.797 9.344 24.828 1 95.69 241 GLU B N 1
ATOM 3991 C CA . GLU B 1 241 ? -12.664 10.062 24.25 1 95.69 241 GLU B CA 1
ATOM 3992 C C . GLU B 1 241 ? -12.969 10.492 22.812 1 95.69 241 GLU B C 1
ATOM 3994 O O . GLU B 1 241 ? -13.273 9.664 21.969 1 95.69 241 GLU B O 1
ATOM 3999 N N . ILE B 1 242 ? -12.883 11.781 22.625 1 96.31 242 ILE B N 1
ATOM 4000 C CA . ILE B 1 242 ? -13.195 12.344 21.328 1 96.31 242 ILE B CA 1
ATOM 4001 C C . ILE B 1 242 ? -11.945 12.992 20.719 1 96.31 242 ILE B C 1
ATOM 4003 O O . ILE B 1 242 ? -11.281 13.797 21.375 1 96.31 242 ILE B O 1
ATOM 4007 N N . LEU B 1 243 ? -11.602 12.656 19.5 1 97.19 243 LEU B N 1
ATOM 4008 C CA . LEU B 1 243 ? -10.484 13.281 18.812 1 97.19 243 LEU B CA 1
ATOM 4009 C C . LEU B 1 243 ? -10.961 14.422 17.922 1 97.19 243 LEU B C 1
ATOM 4011 O O . LEU B 1 243 ? -11.969 14.289 17.219 1 97.19 243 LEU B O 1
ATOM 4015 N N . ILE B 1 244 ? -10.305 15.5 17.969 1 97.25 244 ILE B N 1
ATOM 4016 C CA . ILE B 1 244 ? -10.531 16.656 17.094 1 97.25 244 ILE B CA 1
ATOM 4017 C C . ILE B 1 244 ? -9.352 16.812 16.141 1 97.25 244 ILE B C 1
ATOM 4019 O O . ILE B 1 244 ? -8.219 17.047 16.578 1 97.25 244 ILE B O 1
ATOM 4023 N N . TYR B 1 245 ? -9.625 16.672 14.883 1 97.5 245 TYR B N 1
ATOM 4024 C CA . TYR B 1 245 ? -8.602 16.844 13.859 1 97.5 245 TYR B CA 1
ATOM 4025 C C . TYR B 1 245 ? -8.586 18.266 13.328 1 97.5 245 TYR B C 1
ATOM 4027 O O . TYR B 1 245 ? -9.609 18.781 12.875 1 97.5 245 TYR B O 1
ATOM 4035 N N . ILE B 1 246 ? -7.449 18.891 13.398 1 97.81 246 ILE B N 1
ATOM 4036 C CA . ILE B 1 246 ? -7.215 20.203 12.797 1 97.81 246 ILE B CA 1
ATOM 4037 C C . ILE B 1 246 ? -6.363 20.047 11.539 1 97.81 246 ILE B C 1
ATOM 4039 O O . ILE B 1 246 ? -5.152 19.812 11.625 1 97.81 246 ILE B O 1
ATOM 4043 N N . ASN B 1 247 ? -7.008 20.188 10.43 1 96.94 247 ASN B N 1
ATOM 4044 C CA . ASN B 1 247 ? -6.34 19.891 9.164 1 96.94 247 ASN B CA 1
ATOM 4045 C C . ASN B 1 247 ? -6.078 21.156 8.359 1 96.94 247 ASN B C 1
ATOM 4047 O O . ASN B 1 247 ? -6.84 22.125 8.453 1 96.94 247 ASN B O 1
ATOM 4051 N N . ASP B 1 248 ? -5.059 21.156 7.57 1 95.38 248 ASP B N 1
ATOM 4052 C CA . ASP B 1 248 ? -4.762 22.297 6.715 1 95.38 248 ASP B CA 1
ATOM 4053 C C . ASP B 1 248 ? -5.625 22.281 5.457 1 95.38 248 ASP B C 1
ATOM 4055 O O . ASP B 1 248 ? -6.574 21.5 5.355 1 95.38 248 ASP B O 1
ATOM 4059 N N . HIS B 1 249 ? -5.363 23.188 4.504 1 91.31 249 HIS B N 1
ATOM 4060 C CA . HIS B 1 249 ? -6.188 23.375 3.316 1 91.31 249 HIS B CA 1
ATOM 4061 C C . HIS B 1 249 ? -6.121 22.156 2.406 1 91.31 249 HIS B C 1
ATOM 4063 O O . HIS B 1 249 ? -7.016 21.938 1.582 1 91.31 249 HIS B O 1
ATOM 4069 N N . GLU B 1 250 ? -5.113 21.344 2.566 1 90.25 250 GLU B N 1
ATOM 4070 C CA . GLU B 1 250 ? -4.984 20.125 1.771 1 90.25 250 GLU B CA 1
ATOM 4071 C C . GLU B 1 250 ? -5.559 18.922 2.51 1 90.25 250 GLU B C 1
ATOM 4073 O O . GLU B 1 250 ? -5.395 17.781 2.07 1 90.25 250 GLU B O 1
ATOM 4078 N N . ASP B 1 251 ? -6.113 19.188 3.686 1 93.44 251 ASP B N 1
ATOM 4079 C CA . ASP B 1 251 ? -6.738 18.188 4.539 1 93.44 251 ASP B CA 1
ATOM 4080 C C . ASP B 1 251 ? -5.691 17.281 5.18 1 93.44 251 ASP B C 1
ATOM 4082 O O . ASP B 1 251 ? -5.965 16.109 5.48 1 93.44 251 ASP B O 1
ATOM 4086 N N . LYS B 1 252 ? -4.523 17.812 5.27 1 93.75 252 LYS B N 1
ATOM 4087 C CA . LYS B 1 252 ? -3.471 17.156 6.043 1 93.75 252 LYS B CA 1
ATOM 4088 C C . LYS B 1 252 ? -3.553 17.531 7.516 1 93.75 252 LYS B C 1
ATOM 4090 O O . LYS B 1 252 ? -3.799 18.703 7.852 1 93.75 252 LYS B O 1
ATOM 4095 N N . ASN B 1 253 ? -3.295 16.594 8.336 1 95.38 253 ASN B N 1
ATOM 4096 C CA . ASN B 1 253 ? -3.434 16.828 9.766 1 95.38 253 ASN B CA 1
ATOM 4097 C C . ASN B 1 253 ? -2.312 17.719 10.305 1 95.38 253 ASN B C 1
ATOM 4099 O O . ASN B 1 253 ? -1.134 17.391 10.156 1 95.38 253 ASN B O 1
ATOM 4103 N N . GLU B 1 254 ? -2.736 18.828 10.859 1 95.62 254 GLU B N 1
ATOM 4104 C CA . GLU B 1 254 ? -1.8 19.75 11.516 1 95.62 254 GLU B CA 1
ATOM 4105 C C . GLU B 1 254 ? -1.664 19.422 13 1 95.62 254 GLU B C 1
ATOM 4107 O O . GLU B 1 254 ? -0.555 19.391 13.539 1 95.62 254 GLU B O 1
ATOM 4112 N N . GLU B 1 255 ? -2.76 19.266 13.625 1 96.38 255 GLU B N 1
ATOM 4113 C CA . GLU B 1 255 ? -2.818 18.922 15.047 1 96.38 255 GLU B CA 1
ATOM 4114 C C . GLU B 1 255 ? -4.035 18.062 15.359 1 96.38 255 GLU B C 1
ATOM 4116 O O . GLU B 1 255 ? -5.047 18.125 14.656 1 96.38 255 GLU B O 1
ATOM 4121 N N . THR B 1 256 ? -3.826 17.25 16.359 1 97.62 256 THR B N 1
ATOM 4122 C CA . THR B 1 256 ? -4.949 16.469 16.859 1 97.62 256 THR B CA 1
ATOM 4123 C C . THR B 1 256 ? -5.094 16.641 18.375 1 97.62 256 THR B C 1
ATOM 4125 O O . THR B 1 256 ? -4.133 16.453 19.109 1 97.62 256 THR B O 1
ATOM 4128 N N . PHE B 1 257 ? -6.297 17.031 18.734 1 98 257 PHE B N 1
ATOM 4129 C CA . PHE B 1 257 ? -6.617 17.156 20.156 1 98 257 PHE B CA 1
ATOM 4130 C C . PHE B 1 257 ? -7.453 15.969 20.625 1 98 257 PHE B C 1
ATOM 4132 O O . PHE B 1 257 ? -8.266 15.438 19.875 1 98 257 PHE B O 1
ATOM 4139 N N . CYS B 1 258 ? -7.223 15.602 21.828 1 98 258 CYS B N 1
ATOM 4140 C CA . CYS B 1 258 ? -8.047 14.586 22.484 1 98 258 CYS B CA 1
ATOM 4141 C C . CYS B 1 258 ? -8.867 15.195 23.609 1 98 258 CYS B C 1
ATOM 4143 O O . CYS B 1 258 ? -8.32 15.812 24.516 1 98 258 CYS B O 1
ATOM 4145 N N . VAL B 1 259 ? -10.141 15.016 23.562 1 97 259 VAL B N 1
ATOM 4146 C CA . VAL B 1 259 ? -11.031 15.516 24.609 1 97 259 VAL B CA 1
ATOM 4147 C C . VAL B 1 259 ? -11.68 14.336 25.344 1 97 259 VAL B C 1
ATOM 4149 O O . VAL B 1 259 ? -12.477 13.602 24.766 1 97 259 VAL B O 1
ATOM 4152 N N . LYS B 1 260 ? -11.32 14.172 26.5 1 96.75 260 LYS B N 1
ATOM 4153 C CA . LYS B 1 260 ? -12.008 13.203 27.359 1 96.75 260 LYS B CA 1
ATOM 4154 C C . LYS B 1 260 ? -13.258 13.82 27.984 1 96.75 260 LYS B C 1
ATOM 4156 O O . LYS B 1 260 ? -13.164 14.734 28.797 1 96.75 260 LYS B O 1
ATOM 4161 N N . VAL B 1 261 ? -14.383 13.281 27.688 1 94.94 261 VAL B N 1
ATOM 4162 C CA . VAL B 1 261 ? -15.648 13.797 28.203 1 94.94 261 VAL B CA 1
ATOM 4163 C C . VAL B 1 261 ? -16.188 12.852 29.266 1 94.94 261 VAL B C 1
ATOM 4165 O O . VAL B 1 261 ? -16.391 11.664 29.016 1 94.94 261 VAL B O 1
ATOM 4168 N N . ILE B 1 262 ? -16.391 13.406 30.391 1 94.31 262 ILE B N 1
ATOM 4169 C CA . ILE B 1 262 ? -16.938 12.641 31.516 1 94.31 262 ILE B CA 1
ATOM 4170 C C . ILE B 1 262 ? -18.391 13.07 31.766 1 94.31 262 ILE B C 1
ATOM 4172 O O . ILE B 1 262 ? -18.641 14.227 32.125 1 94.31 262 ILE B O 1
ATOM 4176 N N . TYR B 1 263 ? -19.297 12.172 31.5 1 91.38 263 TYR B N 1
ATOM 4177 C CA . TYR B 1 263 ? -20.688 12.422 31.812 1 91.38 263 TYR B CA 1
ATOM 4178 C C . TYR B 1 263 ? -21.016 11.961 33.25 1 91.38 263 TYR B C 1
ATOM 4180 O O . TYR B 1 263 ? -20.859 10.781 33.562 1 91.38 263 TYR B O 1
ATOM 4188 N N . GLN B 1 264 ? -21.438 12.938 34.031 1 90.25 264 GLN B N 1
ATOM 4189 C CA . GLN B 1 264 ? -21.766 12.609 35.406 1 90.25 264 GLN B CA 1
ATOM 4190 C C . GLN B 1 264 ? -22.969 13.414 35.906 1 90.25 264 GLN B C 1
ATOM 4192 O O . GLN B 1 264 ? -23.188 14.539 35.438 1 90.25 264 GLN B O 1
#